Protein AF-A0A2W4KP06-F1 (afdb_monomer_lite)

Sequence (460 aa):
MGTTMRTATGDLEVGRPGPVAAPPASGSGGVAERYINRYMLPRVALTFISLASLAGIYLTLRMQGAPVELVPLRWLQLAGLGVLGGGCLWWGLFVRVDDAEAAAVNRYATEAARRFLALARVVLPLSLLAGLPHLFWAGRQAVREGAWEFWLVAAATLLVAYASAGTLLWTRRREPRWAERRPVRATLVLVIAALAATGALDARLVFGQWLPALLLRPLHLVAFALWIGGAVWNLFVAIPSARATLAIPVVVAAARQLERFRAWVRVFLPLLVLTGLAQAVPYTGWDPVGALAFWPGRLILFKLGLIGGLVIIFITCPLWRACSPIRGMCDLQELTLMGTAATAVAAAPAAHRRLDSRGRSCAGFVHIQRELESMAPGEILELLSSDPISWWELPAWLELNGHVLEARERRGFWLWATYRYLIRKGGANREAGAAGVAAAEAGPGDHPREEVAAVGTGAR

Structure (mmCIF, N/CA/C/O backbone):
data_AF-A0A2W4KP06-F1
#
_entry.id   AF-A0A2W4KP06-F1
#
loop_
_atom_site.group_PDB
_atom_site.id
_atom_site.type_symbol
_atom_site.label_atom_id
_atom_site.label_alt_id
_atom_site.label_comp_id
_atom_site.label_asym_id
_atom_site.label_entity_id
_atom_site.label_seq_id
_atom_site.pdbx_PDB_ins_code
_atom_site.Cartn_x
_atom_site.Cartn_y
_atom_site.Cartn_z
_atom_site.occupancy
_atom_site.B_iso_or_equiv
_atom_site.auth_seq_id
_atom_site.auth_comp_id
_atom_site.auth_asym_id
_atom_site.auth_atom_id
_atom_site.pdbx_PDB_model_num
ATOM 1 N N . MET A 1 1 ? 5.588 -73.865 53.106 1.00 39.09 1 MET A N 1
ATOM 2 C CA . MET A 1 1 ? 6.799 -73.277 53.723 1.00 39.09 1 MET A CA 1
ATOM 3 C C . MET A 1 1 ? 7.172 -72.059 52.891 1.00 39.09 1 MET A C 1
ATOM 5 O O . MET A 1 1 ? 7.344 -72.233 51.701 1.00 39.09 1 MET A O 1
ATOM 9 N N . GLY A 1 2 ? 7.233 -70.819 53.353 1.00 42.22 2 GLY A N 1
ATOM 10 C CA . GLY A 1 2 ? 6.939 -70.214 54.643 1.00 42.22 2 GLY A CA 1
ATOM 11 C C . GLY A 1 2 ? 6.681 -68.723 54.393 1.00 42.22 2 GLY A C 1
ATOM 12 O O . GLY A 1 2 ? 7.288 -68.113 53.517 1.00 42.22 2 GLY A O 1
ATOM 13 N N . THR A 1 3 ? 5.715 -68.195 55.127 1.00 44.94 3 THR A N 1
ATOM 14 C CA . THR A 1 3 ? 5.203 -66.826 55.096 1.00 44.94 3 THR A CA 1
ATOM 15 C C . THR A 1 3 ? 6.131 -65.904 55.888 1.00 44.94 3 THR A C 1
ATOM 17 O O . THR A 1 3 ? 6.445 -66.226 57.030 1.00 44.94 3 THR A O 1
ATOM 20 N N . THR A 1 4 ? 6.495 -64.734 55.359 1.00 44.19 4 THR A N 1
ATOM 21 C CA . THR A 1 4 ? 6.993 -63.609 56.174 1.00 44.19 4 THR A CA 1
ATOM 22 C C . THR A 1 4 ? 6.406 -62.290 55.675 1.00 44.19 4 THR A C 1
ATOM 24 O O . THR A 1 4 ? 6.880 -61.661 54.735 1.00 44.19 4 THR A O 1
ATOM 27 N N . MET A 1 5 ? 5.326 -61.887 56.345 1.00 38.12 5 MET A N 1
ATOM 28 C CA . MET A 1 5 ? 4.754 -60.543 56.328 1.00 38.12 5 MET A CA 1
ATOM 29 C C . MET A 1 5 ? 5.676 -59.624 57.140 1.00 38.12 5 MET A C 1
ATOM 31 O O . MET A 1 5 ? 5.919 -59.888 58.317 1.00 38.12 5 MET A O 1
ATOM 35 N N . ARG A 1 6 ? 6.185 -58.550 56.530 1.00 40.34 6 ARG A N 1
ATOM 36 C CA . ARG A 1 6 ? 6.882 -57.462 57.231 1.00 40.34 6 ARG A CA 1
ATOM 37 C C . ARG A 1 6 ? 5.961 -56.246 57.249 1.00 40.34 6 ARG A C 1
ATOM 39 O O . ARG A 1 6 ? 5.694 -55.646 56.213 1.00 40.34 6 ARG A O 1
ATOM 46 N N . THR A 1 7 ? 5.457 -55.921 58.430 1.00 45.31 7 THR A N 1
ATOM 47 C CA . THR A 1 7 ? 4.744 -54.682 58.745 1.00 45.31 7 THR A CA 1
ATOM 48 C C . THR A 1 7 ? 5.728 -53.514 58.722 1.00 45.31 7 THR A C 1
ATOM 50 O O . THR A 1 7 ? 6.646 -53.471 59.538 1.00 45.31 7 THR A O 1
ATOM 53 N N . ALA A 1 8 ? 5.542 -52.580 57.789 1.00 41.00 8 ALA A N 1
ATOM 54 C CA . ALA A 1 8 ? 6.216 -51.287 57.787 1.00 41.00 8 ALA A CA 1
ATOM 55 C C . ALA A 1 8 ? 5.257 -50.240 58.370 1.00 41.00 8 ALA A C 1
ATOM 57 O O . ALA A 1 8 ? 4.316 -49.803 57.710 1.00 41.00 8 ALA A O 1
ATOM 58 N N . THR A 1 9 ? 5.478 -49.875 59.629 1.00 42.75 9 THR A N 1
ATOM 59 C CA . THR A 1 9 ? 4.948 -48.656 60.245 1.00 42.75 9 THR A CA 1
ATOM 60 C C . THR A 1 9 ? 5.734 -47.477 59.679 1.00 42.75 9 THR A C 1
ATOM 62 O O . THR A 1 9 ? 6.903 -47.295 60.009 1.00 42.75 9 THR A O 1
ATOM 65 N N . GLY A 1 10 ? 5.122 -46.739 58.754 1.00 38.56 10 GLY A N 1
ATOM 66 C CA . GLY A 1 10 ? 5.648 -45.471 58.263 1.00 38.56 10 GLY A CA 1
ATOM 67 C C . GLY A 1 10 ? 5.193 -44.344 59.180 1.00 38.56 10 GLY A C 1
ATOM 68 O O . GLY A 1 10 ? 4.013 -43.995 59.180 1.00 38.56 10 GLY A O 1
ATOM 69 N N . ASP A 1 11 ? 6.127 -43.802 59.954 1.00 37.41 11 ASP A N 1
ATOM 70 C CA . ASP A 1 11 ? 5.937 -42.582 60.728 1.00 37.41 11 ASP A CA 1
ATOM 71 C C . ASP A 1 11 ? 5.738 -41.391 59.777 1.00 37.41 11 ASP A C 1
ATOM 73 O O . ASP A 1 11 ? 6.543 -41.128 58.883 1.00 37.41 11 ASP A O 1
ATOM 77 N N . LEU A 1 12 ? 4.626 -40.678 59.959 1.00 38.59 12 LEU A N 1
ATOM 78 C CA . LEU A 1 12 ? 4.337 -39.412 59.293 1.00 38.59 12 LEU A CA 1
ATOM 79 C C . LEU A 1 12 ? 5.191 -38.313 59.935 1.00 38.59 12 LEU A C 1
ATOM 81 O O . LEU A 1 12 ? 4.814 -37.716 60.944 1.00 38.59 12 LEU A O 1
ATOM 85 N N . GLU A 1 13 ? 6.346 -38.038 59.336 1.00 37.50 13 GLU A N 1
ATOM 86 C CA . GLU A 1 13 ? 7.156 -36.870 59.667 1.00 37.50 13 GLU A CA 1
ATOM 87 C C . GLU A 1 13 ? 6.429 -35.601 59.183 1.00 37.50 13 GLU A C 1
ATOM 89 O O . GLU A 1 13 ? 6.327 -35.313 57.988 1.00 37.50 13 GLU A O 1
ATOM 94 N N . VAL A 1 14 ? 5.874 -34.840 60.129 1.00 45.78 14 VAL A N 1
ATOM 95 C CA . VAL A 1 14 ? 5.300 -33.511 59.886 1.00 45.78 14 VAL A CA 1
ATOM 96 C C . VAL A 1 14 ? 6.451 -32.553 59.574 1.00 45.78 14 VAL A C 1
ATOM 98 O O . VAL A 1 14 ? 7.067 -31.969 60.467 1.00 45.78 14 VAL A O 1
ATOM 101 N N . GLY A 1 15 ? 6.765 -32.414 58.285 1.00 41.31 15 GLY A N 1
ATOM 102 C CA . GLY A 1 15 ? 7.757 -31.469 57.786 1.00 41.31 15 GLY A CA 1
ATOM 103 C C . GLY A 1 15 ? 7.390 -30.033 58.165 1.00 41.31 15 GLY A C 1
ATOM 104 O O . GLY A 1 15 ? 6.365 -29.503 57.735 1.00 41.31 15 GLY A O 1
ATOM 105 N N . ARG A 1 16 ? 8.244 -29.387 58.967 1.00 46.69 16 ARG A N 1
ATOM 106 C CA . ARG A 1 16 ? 8.189 -27.937 59.194 1.00 46.69 16 ARG A CA 1
ATOM 107 C C . ARG A 1 16 ? 8.308 -27.213 57.845 1.00 46.69 16 ARG A C 1
ATOM 109 O O . ARG A 1 16 ? 9.184 -27.577 57.059 1.00 46.69 16 ARG A O 1
ATOM 116 N N . PRO A 1 17 ? 7.495 -26.175 57.576 1.00 48.66 17 PRO A N 1
ATOM 117 C CA . PRO A 1 17 ? 7.653 -25.365 56.377 1.00 48.66 17 PRO A CA 1
ATOM 118 C C . PRO A 1 17 ? 9.038 -24.712 56.397 1.00 48.66 17 PRO A C 1
ATOM 120 O O . PRO A 1 17 ? 9.343 -23.892 57.263 1.00 48.66 17 PRO A O 1
ATOM 123 N N . GLY A 1 18 ? 9.894 -25.119 55.459 1.00 59.12 18 GLY A N 1
ATOM 124 C CA . GLY A 1 18 ? 11.152 -24.435 55.193 1.00 59.12 18 GLY A CA 1
ATOM 125 C C . GLY A 1 18 ? 10.891 -22.988 54.757 1.00 59.12 18 GLY A C 1
ATOM 126 O O . GLY A 1 18 ? 9.815 -22.694 54.226 1.00 59.12 18 GLY A O 1
ATOM 127 N N . PRO A 1 19 ? 11.845 -22.070 54.982 1.00 51.12 19 PRO A N 1
ATOM 128 C CA . PRO A 1 19 ? 11.703 -20.678 54.579 1.00 51.12 19 PRO A CA 1
ATOM 129 C C . PRO A 1 19 ? 11.424 -20.608 53.077 1.00 51.12 19 PRO A C 1
ATOM 131 O O . PRO A 1 19 ? 12.196 -21.111 52.260 1.00 51.12 19 PRO A O 1
ATOM 134 N N . VAL A 1 20 ? 10.289 -20.003 52.730 1.00 49.84 20 VAL A N 1
ATOM 135 C CA . VAL A 1 20 ? 9.884 -19.732 51.351 1.00 49.84 20 VAL A CA 1
ATOM 136 C C . VAL A 1 20 ? 10.992 -18.906 50.707 1.00 49.84 20 VAL A C 1
ATOM 138 O O . VAL A 1 20 ? 11.219 -17.758 51.086 1.00 49.84 20 VAL A O 1
ATOM 141 N N . ALA A 1 21 ? 11.717 -19.514 49.767 1.00 48.06 21 ALA A N 1
ATOM 142 C CA . ALA A 1 21 ? 12.713 -18.817 48.972 1.00 48.06 21 ALA A CA 1
ATOM 143 C C . ALA A 1 21 ? 12.037 -17.618 48.298 1.00 48.06 21 ALA A C 1
ATOM 145 O O . ALA A 1 21 ? 11.011 -17.770 47.629 1.00 48.06 21 ALA A O 1
ATOM 146 N N . ALA A 1 22 ? 12.598 -16.428 48.519 1.00 47.97 22 ALA A N 1
ATOM 147 C CA . ALA A 1 22 ? 12.108 -15.204 47.913 1.00 47.97 22 ALA A CA 1
ATOM 148 C C . ALA A 1 22 ? 12.006 -15.401 46.389 1.00 47.97 22 ALA A C 1
ATOM 150 O O . ALA A 1 22 ? 12.945 -15.934 45.785 1.00 47.97 22 ALA A O 1
ATOM 151 N N . PRO A 1 23 ? 10.880 -15.017 45.762 1.00 44.38 23 PRO A N 1
ATOM 152 C CA . PRO A 1 23 ? 10.718 -15.162 44.326 1.00 44.38 23 PRO A CA 1
ATOM 153 C C . PRO A 1 23 ? 11.872 -14.444 43.613 1.00 44.38 23 PRO A C 1
ATOM 155 O O . PRO A 1 23 ? 12.266 -13.354 44.042 1.00 44.38 23 PRO A O 1
ATOM 158 N N . PRO A 1 24 ? 12.437 -15.038 42.544 1.00 44.00 24 PRO A N 1
ATOM 159 C CA . PRO A 1 24 ? 13.505 -14.402 41.791 1.00 44.00 24 PRO A CA 1
ATOM 160 C C . PRO A 1 24 ? 13.015 -13.027 41.349 1.00 44.00 24 PRO A C 1
ATOM 162 O O . PRO A 1 24 ? 11.907 -12.911 40.825 1.00 44.00 24 PRO A O 1
ATOM 165 N N . ALA A 1 25 ? 13.829 -11.999 41.599 1.00 42.88 25 ALA A N 1
ATOM 166 C CA . ALA A 1 25 ? 13.550 -10.625 41.217 1.00 42.88 25 ALA A CA 1
ATOM 167 C C . ALA A 1 25 ? 13.238 -10.578 39.716 1.00 42.88 25 ALA A C 1
ATOM 169 O O . ALA A 1 25 ? 14.130 -10.574 38.866 1.00 42.88 25 ALA A O 1
ATOM 170 N N . SER A 1 26 ? 11.949 -10.606 39.384 1.00 48.53 26 SER A N 1
ATOM 171 C CA . SER A 1 26 ? 11.461 -10.450 38.028 1.00 48.53 26 SER A CA 1
ATOM 172 C C . SER A 1 26 ? 11.891 -9.062 37.585 1.00 48.53 26 SER A C 1
ATOM 174 O O . SER A 1 26 ? 11.431 -8.073 38.160 1.00 48.53 26 SER A O 1
ATOM 176 N N . GLY A 1 27 ? 12.815 -9.008 36.623 1.00 45.91 27 GLY A N 1
ATOM 177 C CA . GLY A 1 27 ? 13.402 -7.772 36.126 1.00 45.91 27 GLY A CA 1
ATOM 178 C C . GLY A 1 27 ? 12.334 -6.702 35.939 1.00 45.91 27 GLY A C 1
ATOM 179 O O . GLY A 1 27 ? 11.340 -6.906 35.237 1.00 45.91 27 GLY A O 1
ATOM 180 N N . SER A 1 28 ? 12.539 -5.574 36.611 1.00 44.16 28 SER A N 1
ATOM 181 C CA . SER A 1 28 ? 11.695 -4.386 36.614 1.00 44.16 28 SER A CA 1
ATOM 182 C C . SER A 1 28 ? 11.760 -3.653 35.273 1.00 44.16 28 SER A C 1
ATOM 184 O O . SER A 1 28 ? 12.016 -2.451 35.227 1.00 44.16 28 SER A O 1
ATOM 186 N N . GLY A 1 29 ? 11.520 -4.366 34.171 1.00 46.66 29 GLY A N 1
ATOM 187 C CA . GLY A 1 29 ? 11.119 -3.743 32.923 1.00 46.66 29 GLY A CA 1
ATOM 188 C C . GLY A 1 29 ? 9.810 -3.020 33.207 1.00 46.66 29 GLY A C 1
ATOM 189 O O . GLY A 1 29 ? 8.739 -3.641 33.294 1.00 46.66 29 GLY A O 1
ATOM 190 N N . GLY A 1 30 ? 9.917 -1.718 33.474 1.00 46.19 30 GLY A N 1
ATOM 191 C CA . GLY A 1 30 ? 8.810 -0.881 33.903 1.00 46.19 30 GLY A CA 1
ATOM 192 C C . GLY A 1 30 ? 7.636 -1.020 32.940 1.00 46.19 30 GLY A C 1
ATOM 193 O O . GLY A 1 30 ? 7.792 -1.343 31.762 1.00 46.19 30 GLY A O 1
ATOM 194 N N . VAL A 1 31 ? 6.422 -0.765 33.423 1.00 48.81 31 VAL A N 1
ATOM 195 C CA . VAL A 1 31 ? 5.201 -0.795 32.600 1.00 48.81 31 VAL A CA 1
ATOM 196 C C . VAL A 1 31 ? 5.387 -0.019 31.278 1.00 48.81 31 VAL A C 1
ATOM 198 O O . VAL A 1 31 ? 4.904 -0.462 30.237 1.00 48.81 31 VAL A O 1
ATOM 201 N N . ALA A 1 32 ? 6.167 1.068 31.296 1.00 40.31 32 ALA A N 1
ATOM 202 C CA . ALA A 1 32 ? 6.572 1.851 30.128 1.00 40.31 32 ALA A CA 1
ATOM 203 C C . ALA A 1 32 ? 7.381 1.065 29.073 1.00 40.31 32 ALA A C 1
ATOM 205 O O . ALA A 1 32 ? 7.123 1.209 27.880 1.00 40.31 32 ALA A O 1
ATOM 206 N N . GLU A 1 33 ? 8.295 0.184 29.473 1.00 47.38 33 GLU A N 1
ATOM 207 C CA . GLU A 1 33 ? 9.116 -0.623 28.560 1.00 47.38 33 GLU A CA 1
ATOM 208 C C . GLU A 1 33 ? 8.278 -1.689 27.834 1.00 47.38 33 GLU A C 1
ATOM 210 O O . GLU A 1 33 ? 8.408 -1.889 26.621 1.00 47.38 33 GLU A O 1
ATOM 215 N N . ARG A 1 34 ? 7.287 -2.267 28.533 1.00 53.00 34 ARG A N 1
ATOM 216 C CA . ARG A 1 34 ? 6.255 -3.125 27.917 1.00 53.00 34 ARG A CA 1
ATOM 217 C C . ARG A 1 34 ? 5.376 -2.369 26.912 1.00 53.00 34 ARG A C 1
ATOM 219 O O . ARG A 1 34 ? 4.935 -2.959 25.924 1.00 53.00 34 ARG A O 1
ATOM 226 N N . TYR A 1 35 ? 5.140 -1.072 27.117 1.00 45.72 35 TYR A N 1
ATOM 227 C CA . TYR A 1 35 ? 4.383 -0.236 26.179 1.00 45.72 35 TYR A CA 1
ATOM 228 C C . TYR A 1 35 ? 5.192 0.206 24.958 1.00 45.72 35 TYR A C 1
ATOM 230 O O . TYR A 1 35 ? 4.653 0.210 23.849 1.00 45.72 35 TYR A O 1
ATOM 238 N N . ILE A 1 36 ? 6.467 0.556 25.139 1.00 45.94 36 ILE A N 1
ATOM 239 C CA . ILE A 1 36 ? 7.351 1.016 24.058 1.00 45.94 36 ILE A CA 1
ATOM 240 C C . ILE A 1 36 ? 7.564 -0.098 23.024 1.00 45.94 36 ILE A C 1
ATOM 242 O O . ILE A 1 36 ? 7.463 0.158 21.821 1.00 45.94 36 ILE A O 1
ATOM 246 N N . ASN A 1 37 ? 7.724 -1.350 23.464 1.00 55.59 37 ASN A N 1
ATOM 247 C CA . ASN A 1 37 ? 7.924 -2.485 22.557 1.00 55.59 37 ASN A CA 1
ATOM 248 C C . ASN A 1 37 ? 6.730 -2.756 21.617 1.00 55.59 37 ASN A C 1
ATOM 250 O O . ASN A 1 37 ? 6.910 -3.232 20.494 1.00 55.59 37 ASN A O 1
ATOM 254 N N . ARG A 1 38 ? 5.501 -2.391 22.007 1.00 62.09 38 ARG A N 1
ATOM 255 C CA . ARG A 1 38 ? 4.290 -2.717 21.228 1.00 62.09 38 ARG A CA 1
ATOM 256 C C . ARG A 1 38 ? 4.136 -1.901 19.940 1.00 62.09 38 ARG A C 1
ATOM 258 O O . ARG A 1 38 ? 3.505 -2.367 18.994 1.00 62.09 38 ARG A O 1
ATOM 265 N N . TYR A 1 39 ? 4.733 -0.708 19.880 1.00 64.69 39 TYR A N 1
ATOM 266 C CA . TYR A 1 39 ? 4.693 0.170 18.698 1.00 64.69 39 TYR A CA 1
ATOM 267 C C . TYR A 1 39 ? 5.918 0.034 17.795 1.00 64.69 39 TYR A C 1
ATOM 269 O O . TYR A 1 39 ? 5.928 0.602 16.700 1.00 64.69 39 TYR A O 1
ATOM 277 N N . MET A 1 40 ? 6.935 -0.716 18.225 1.00 79.19 40 MET A N 1
ATOM 278 C CA . MET A 1 40 ? 8.129 -0.943 17.416 1.00 79.19 40 MET A CA 1
ATOM 279 C C . MET A 1 40 ? 7.828 -1.850 16.222 1.00 79.19 40 MET A C 1
ATOM 281 O O . MET A 1 40 ? 8.235 -1.533 15.110 1.00 79.19 40 MET A O 1
ATOM 285 N N . LEU A 1 41 ? 7.039 -2.914 16.402 1.00 82.50 41 LEU A N 1
ATOM 286 C CA . LEU A 1 41 ? 6.803 -3.909 15.345 1.00 82.50 41 LEU A CA 1
ATOM 287 C C . LEU A 1 41 ? 6.170 -3.329 14.065 1.00 82.50 41 LEU A C 1
ATOM 289 O O . LEU A 1 41 ? 6.709 -3.587 12.988 1.00 82.50 41 LEU A O 1
ATOM 293 N N . PRO A 1 42 ? 5.109 -2.494 14.117 1.00 83.69 42 PRO A N 1
ATOM 294 C CA . PRO A 1 42 ? 4.581 -1.860 12.908 1.00 83.69 42 PRO A CA 1
ATOM 295 C C . PRO A 1 42 ? 5.589 -0.942 12.206 1.00 83.69 42 PRO A C 1
ATOM 297 O O . PRO A 1 42 ? 5.595 -0.861 10.979 1.00 83.69 42 PRO A O 1
ATOM 300 N N . ARG A 1 43 ? 6.455 -0.259 12.968 1.00 87.50 43 ARG A N 1
ATOM 301 C CA . ARG A 1 43 ? 7.500 0.611 12.408 1.00 87.50 43 ARG A CA 1
ATOM 302 C C . ARG A 1 43 ? 8.595 -0.210 11.739 1.00 87.50 43 ARG A C 1
ATOM 304 O O . ARG A 1 43 ? 8.973 0.106 10.620 1.00 87.50 43 ARG A O 1
ATOM 311 N N . VAL A 1 44 ? 9.032 -1.294 12.376 1.00 90.81 44 VAL A N 1
ATOM 312 C CA . VAL A 1 44 ? 9.988 -2.248 11.796 1.00 90.81 44 VAL A CA 1
ATOM 313 C C . VAL A 1 44 ? 9.426 -2.843 10.504 1.00 90.81 44 VAL A C 1
ATOM 315 O O . VAL A 1 44 ? 10.108 -2.832 9.484 1.00 90.81 44 VAL A O 1
ATOM 318 N N . ALA A 1 45 ? 8.160 -3.272 10.498 1.00 90.69 45 ALA A N 1
ATOM 319 C CA . ALA A 1 45 ? 7.503 -3.770 9.292 1.00 90.69 45 ALA A CA 1
ATOM 320 C C . ALA A 1 45 ? 7.478 -2.715 8.169 1.00 90.69 45 ALA A C 1
ATOM 322 O O . ALA A 1 45 ? 7.807 -3.024 7.024 1.00 90.69 45 ALA A O 1
ATOM 323 N N . LEU A 1 46 ? 7.154 -1.456 8.489 1.00 92.56 46 LEU A N 1
ATOM 324 C CA . LEU A 1 46 ? 7.192 -0.361 7.516 1.00 92.56 46 LEU A CA 1
ATOM 325 C C . LEU A 1 46 ? 8.609 -0.121 6.971 1.00 92.56 46 LEU A C 1
ATOM 327 O O . LEU A 1 46 ? 8.759 0.120 5.772 1.00 92.56 46 LEU A O 1
ATOM 331 N N . THR A 1 47 ? 9.644 -0.237 7.807 1.00 94.12 47 THR A N 1
ATOM 332 C CA . THR A 1 47 ? 11.049 -0.153 7.378 1.00 94.12 47 THR A CA 1
ATOM 333 C C . THR A 1 47 ? 11.393 -1.264 6.389 1.00 94.12 47 THR A C 1
ATOM 335 O O . THR A 1 47 ? 11.938 -0.978 5.326 1.00 94.12 47 THR A O 1
ATOM 338 N N . PHE A 1 48 ? 11.017 -2.515 6.676 1.00 95.38 48 PHE A N 1
ATOM 339 C CA . PHE A 1 48 ? 11.266 -3.654 5.781 1.00 95.38 48 PHE A CA 1
ATOM 340 C C . PHE A 1 48 ? 10.590 -3.455 4.419 1.00 95.38 48 PHE A C 1
ATOM 342 O O . PHE A 1 48 ? 11.220 -3.634 3.377 1.00 95.38 48 PHE A O 1
ATOM 349 N N . ILE A 1 49 ? 9.330 -3.011 4.417 1.00 94.75 49 ILE A N 1
ATOM 350 C CA . ILE A 1 49 ? 8.575 -2.693 3.194 1.00 94.75 49 ILE A CA 1
ATOM 351 C C . ILE A 1 49 ? 9.235 -1.540 2.418 1.00 94.75 49 ILE A C 1
ATOM 353 O O . ILE A 1 49 ? 9.342 -1.585 1.188 1.00 94.75 49 ILE A O 1
ATOM 357 N N . SER A 1 50 ? 9.705 -0.509 3.122 1.00 96.12 50 SER A N 1
ATOM 358 C CA . SER A 1 50 ? 10.369 0.651 2.513 1.00 96.12 50 SER A CA 1
ATOM 359 C C . SER A 1 50 ? 11.694 0.256 1.858 1.00 96.12 50 SER A C 1
ATOM 361 O O . SER A 1 50 ? 11.925 0.602 0.703 1.00 96.12 50 SER A O 1
ATOM 363 N N . LEU A 1 51 ? 12.515 -0.554 2.531 1.00 97.31 51 LEU A N 1
ATOM 364 C CA . LEU A 1 51 ? 13.765 -1.072 1.970 1.00 97.31 51 LEU A CA 1
ATOM 365 C C . LEU A 1 51 ? 13.514 -1.996 0.770 1.00 97.31 51 LEU A C 1
ATOM 367 O O . LEU A 1 51 ? 14.151 -1.843 -0.271 1.00 97.31 51 LEU A O 1
ATOM 371 N N . ALA A 1 52 ? 12.544 -2.909 0.873 1.00 96.88 52 ALA A N 1
ATOM 372 C CA . ALA A 1 52 ? 12.193 -3.829 -0.210 1.00 96.88 52 ALA A CA 1
ATOM 373 C C . ALA A 1 52 ? 11.679 -3.092 -1.458 1.00 96.88 52 ALA A C 1
ATOM 375 O O . ALA A 1 52 ? 11.959 -3.493 -2.592 1.00 96.88 52 ALA A O 1
ATOM 376 N N . SER A 1 53 ? 10.928 -2.005 -1.266 1.00 97.31 53 SER A N 1
ATOM 377 C CA . SER A 1 53 ? 10.448 -1.171 -2.370 1.00 97.31 53 SER A CA 1
ATOM 378 C C . SER A 1 53 ? 11.540 -0.297 -2.966 1.00 97.31 53 SER A C 1
ATOM 380 O O . SER A 1 53 ? 11.634 -0.235 -4.189 1.00 97.31 53 SER A O 1
ATOM 382 N N . LEU A 1 54 ? 12.413 0.294 -2.146 1.00 98.12 54 LEU A N 1
ATOM 383 C CA . LEU A 1 54 ? 13.576 1.043 -2.622 1.00 98.12 54 LEU A CA 1
ATOM 384 C C . LEU A 1 54 ? 14.501 0.153 -3.463 1.00 98.12 54 LEU A C 1
ATOM 386 O O . LEU A 1 54 ? 14.887 0.549 -4.560 1.00 98.12 54 LEU A O 1
ATOM 390 N N . ALA A 1 55 ? 14.764 -1.079 -3.015 1.00 97.50 55 ALA A N 1
ATOM 391 C CA . ALA A 1 55 ? 15.496 -2.082 -3.789 1.00 97.50 55 ALA A CA 1
ATOM 392 C C . ALA A 1 55 ? 14.803 -2.403 -5.128 1.00 97.50 55 ALA A C 1
ATOM 394 O O . ALA A 1 55 ? 15.458 -2.502 -6.164 1.00 97.50 55 ALA A O 1
ATOM 395 N N . GLY A 1 56 ? 13.470 -2.509 -5.139 1.00 97.06 56 GLY A N 1
ATOM 396 C CA . GLY A 1 56 ? 12.694 -2.703 -6.368 1.00 97.06 56 GLY A CA 1
ATOM 397 C C . GLY A 1 56 ? 12.789 -1.528 -7.351 1.00 97.06 56 GLY A C 1
ATOM 398 O O . GLY A 1 56 ? 12.900 -1.747 -8.560 1.00 97.06 56 GLY A O 1
ATOM 399 N N . ILE A 1 57 ? 12.772 -0.288 -6.851 1.00 98.19 57 ILE A N 1
ATOM 400 C CA . ILE A 1 57 ? 12.960 0.917 -7.675 1.00 98.19 57 ILE A CA 1
ATOM 401 C C . ILE A 1 57 ? 14.386 0.999 -8.201 1.00 98.19 57 ILE A C 1
ATOM 403 O O . ILE A 1 57 ? 14.559 1.230 -9.395 1.00 98.19 57 ILE A O 1
ATOM 407 N N . TYR A 1 58 ? 15.382 0.737 -7.352 1.00 98.31 58 TYR A N 1
ATOM 408 C CA . TYR A 1 58 ? 16.777 0.647 -7.767 1.00 98.31 58 TYR A CA 1
ATOM 409 C C . TYR A 1 58 ? 16.928 -0.345 -8.921 1.00 98.31 58 TYR A C 1
ATOM 411 O O . TYR A 1 58 ? 17.389 0.044 -9.989 1.00 98.31 58 TYR A O 1
ATOM 419 N N . LEU A 1 59 ? 16.447 -1.584 -8.757 1.00 97.25 59 LEU A N 1
ATOM 420 C CA . LEU A 1 59 ? 16.489 -2.595 -9.814 1.00 97.25 59 LEU A CA 1
ATOM 421 C C . LEU A 1 59 ? 15.856 -2.076 -11.109 1.00 97.25 59 LEU A C 1
ATOM 423 O O . LEU A 1 59 ? 16.490 -2.111 -12.155 1.00 97.25 59 LEU A O 1
ATOM 427 N N . THR A 1 60 ? 14.632 -1.548 -11.026 1.00 97.31 60 THR A N 1
ATOM 428 C CA . THR A 1 60 ? 13.899 -1.058 -12.204 1.00 97.31 60 THR A CA 1
ATOM 429 C C . THR A 1 60 ? 14.695 0.014 -12.944 1.00 97.31 60 THR A C 1
ATOM 431 O O . THR A 1 60 ? 14.925 -0.114 -14.141 1.00 97.31 60 THR A O 1
ATOM 434 N N . LEU A 1 61 ? 15.144 1.052 -12.238 1.00 98.06 61 LEU A N 1
ATOM 435 C CA . LEU A 1 61 ? 15.853 2.173 -12.849 1.00 98.06 61 LEU A CA 1
ATOM 436 C C . LEU A 1 61 ? 17.198 1.750 -13.439 1.00 98.06 61 LEU A C 1
ATOM 438 O O . LEU A 1 61 ? 17.558 2.199 -14.523 1.00 98.06 61 LEU A O 1
ATOM 442 N N . ARG A 1 62 ? 17.920 0.841 -12.776 1.00 97.44 62 ARG A N 1
ATOM 443 C CA . ARG A 1 62 ? 19.171 0.295 -13.315 1.00 97.44 62 ARG A CA 1
ATOM 444 C C . ARG A 1 62 ? 18.945 -0.504 -14.594 1.00 97.44 62 ARG A C 1
ATOM 446 O O . ARG A 1 62 ? 19.739 -0.361 -15.518 1.00 97.44 62 ARG A O 1
ATOM 453 N N . MET A 1 63 ? 17.857 -1.269 -14.679 1.00 96.62 63 MET A N 1
ATOM 454 C CA . MET A 1 63 ? 17.502 -1.998 -15.902 1.00 96.62 63 MET A CA 1
ATOM 455 C C . MET A 1 63 ? 17.065 -1.072 -17.044 1.00 96.62 63 MET A C 1
ATOM 457 O O . MET A 1 63 ? 17.248 -1.424 -18.200 1.00 96.62 63 MET A O 1
ATOM 461 N N . GLN A 1 64 ? 16.560 0.126 -16.740 1.00 96.62 64 GLN A N 1
ATOM 462 C CA . GLN A 1 64 ? 16.280 1.161 -17.744 1.00 96.62 64 GLN A CA 1
ATOM 463 C C . GLN A 1 64 ? 17.522 2.006 -18.110 1.00 96.62 64 GLN A C 1
ATOM 465 O O . GLN A 1 64 ? 17.417 2.955 -18.886 1.00 96.62 64 GLN A O 1
ATOM 470 N N . GLY A 1 65 ? 18.688 1.745 -17.503 1.00 97.44 65 GLY A N 1
ATOM 471 C CA . GLY A 1 65 ? 19.892 2.564 -17.688 1.00 97.44 65 GLY A CA 1
ATOM 472 C C . GLY A 1 65 ? 19.807 3.959 -17.054 1.00 97.44 65 GLY A C 1
ATOM 473 O O . GLY A 1 65 ? 20.483 4.887 -17.499 1.00 97.44 65 GLY A O 1
ATOM 474 N N . ALA A 1 66 ? 18.962 4.142 -16.036 1.00 98.06 66 ALA A N 1
ATOM 475 C CA . ALA A 1 66 ? 18.794 5.428 -15.373 1.00 98.06 66 ALA A CA 1
ATOM 476 C C . ALA A 1 66 ? 19.943 5.749 -14.392 1.00 98.06 66 ALA A C 1
ATOM 478 O O . ALA A 1 66 ? 20.519 4.842 -13.770 1.00 98.06 66 ALA A O 1
ATOM 479 N N . PRO A 1 67 ? 20.250 7.048 -14.205 1.00 98.19 67 PRO A N 1
ATOM 480 C CA . PRO A 1 67 ? 21.162 7.509 -13.162 1.00 98.19 67 PRO A CA 1
ATOM 481 C C . PRO A 1 67 ? 20.673 7.116 -11.757 1.00 98.19 67 PRO A C 1
ATOM 483 O O . PRO A 1 67 ? 19.469 7.084 -11.485 1.00 98.19 67 PRO A O 1
ATOM 486 N N . VAL A 1 68 ? 21.608 6.799 -10.853 1.00 97.88 68 VAL A N 1
ATOM 487 C CA . VAL A 1 68 ? 21.303 6.290 -9.497 1.00 97.88 68 VAL A CA 1
ATOM 488 C C . VAL A 1 68 ? 20.659 7.370 -8.625 1.00 97.88 68 VAL A C 1
ATOM 490 O O . VAL A 1 68 ? 19.838 7.072 -7.761 1.00 97.88 68 VAL A O 1
ATOM 493 N N . GLU A 1 69 ? 20.959 8.632 -8.901 1.00 98.25 69 GLU A N 1
ATOM 494 C CA . GLU A 1 69 ? 20.434 9.819 -8.228 1.00 98.25 69 GLU A CA 1
ATOM 495 C C . GLU A 1 69 ? 18.905 9.920 -8.353 1.00 98.25 69 GLU A C 1
ATOM 497 O O . GLU A 1 69 ? 18.239 10.496 -7.492 1.00 98.25 69 GLU A O 1
ATOM 502 N N . LEU A 1 70 ? 18.321 9.308 -9.392 1.00 98.44 70 LEU A N 1
ATOM 503 C CA . LEU A 1 70 ? 16.870 9.262 -9.581 1.00 98.44 70 LEU A CA 1
ATOM 504 C C . LEU A 1 70 ? 16.176 8.224 -8.694 1.00 98.44 70 LEU A C 1
ATOM 506 O O . LEU A 1 70 ? 14.961 8.304 -8.531 1.00 98.44 70 LEU A O 1
ATOM 510 N N . VAL A 1 71 ? 16.901 7.268 -8.106 1.00 98.56 71 VAL A N 1
ATOM 511 C CA . VAL A 1 71 ? 16.325 6.199 -7.270 1.00 98.56 71 VAL A CA 1
ATOM 512 C C . VAL A 1 71 ? 15.556 6.747 -6.064 1.00 98.56 71 VAL A C 1
ATOM 514 O O . VAL A 1 71 ? 14.367 6.431 -5.954 1.00 98.56 71 VAL A O 1
ATOM 517 N N . PRO A 1 72 ? 16.146 7.572 -5.174 1.00 98.31 72 PRO A N 1
ATOM 518 C CA . PRO A 1 72 ? 15.410 8.109 -4.029 1.00 98.31 72 PRO A CA 1
ATOM 519 C C . PRO A 1 72 ? 14.255 9.022 -4.456 1.00 98.31 72 PRO A C 1
ATOM 521 O O . PRO A 1 72 ? 13.188 8.974 -3.849 1.00 98.31 72 PRO A O 1
ATOM 524 N N . LEU A 1 73 ? 14.426 9.800 -5.530 1.00 98.44 73 LEU A N 1
ATOM 525 C CA . LEU A 1 73 ? 13.397 10.706 -6.047 1.00 98.44 73 LEU A CA 1
ATOM 526 C C . LEU A 1 73 ? 12.189 9.932 -6.592 1.00 98.44 73 LEU A C 1
ATOM 528 O O . LEU A 1 73 ? 11.041 10.190 -6.226 1.00 98.44 73 LEU A O 1
ATOM 532 N N . ARG A 1 74 ? 12.447 8.904 -7.402 1.00 98.31 74 ARG A N 1
ATOM 533 C CA . ARG A 1 74 ? 11.416 8.019 -7.946 1.00 98.31 74 ARG A CA 1
ATOM 534 C C . ARG A 1 74 ? 10.717 7.224 -6.851 1.00 98.31 74 ARG A C 1
ATOM 536 O O . ARG A 1 74 ? 9.494 7.086 -6.885 1.00 98.31 74 ARG A O 1
ATOM 543 N N . TRP A 1 75 ? 11.469 6.715 -5.877 1.00 98.56 75 TRP A N 1
ATOM 544 C CA . TRP A 1 75 ? 10.887 6.036 -4.723 1.00 98.56 75 TRP A CA 1
ATOM 545 C C . TRP A 1 75 ? 9.966 6.975 -3.943 1.00 98.56 75 TRP A C 1
ATOM 547 O O . TRP A 1 75 ? 8.830 6.605 -3.658 1.00 98.56 75 TRP A O 1
ATOM 557 N N . LEU A 1 76 ? 10.402 8.209 -3.679 1.00 98.44 76 LEU A N 1
ATOM 558 C CA . LEU A 1 76 ? 9.617 9.204 -2.952 1.00 98.44 76 LEU A CA 1
ATOM 559 C C . LEU A 1 76 ? 8.343 9.610 -3.705 1.00 98.44 76 LEU A C 1
ATOM 561 O O . LEU A 1 76 ? 7.276 9.716 -3.095 1.00 98.44 76 LEU A O 1
ATOM 565 N N . GLN A 1 77 ? 8.422 9.761 -5.032 1.00 98.44 77 GLN A N 1
ATOM 566 C CA . GLN A 1 77 ? 7.255 9.975 -5.887 1.00 98.44 77 GLN A CA 1
ATOM 567 C C . GLN A 1 77 ? 6.223 8.854 -5.695 1.00 98.44 77 GLN A C 1
ATOM 569 O O . GLN A 1 77 ? 5.069 9.130 -5.355 1.00 98.44 77 GLN A O 1
ATOM 574 N N . LEU A 1 78 ? 6.636 7.598 -5.892 1.00 98.50 78 LEU A N 1
ATOM 575 C CA . LEU A 1 78 ? 5.747 6.434 -5.855 1.00 98.50 78 LEU A CA 1
ATOM 576 C C . LEU A 1 78 ? 5.228 6.138 -4.446 1.00 98.50 78 LEU A C 1
ATOM 578 O O . LEU A 1 78 ? 4.053 5.811 -4.289 1.00 98.50 78 LEU A O 1
ATOM 582 N N . ALA A 1 79 ? 6.063 6.304 -3.419 1.00 98.19 79 ALA A N 1
ATOM 583 C CA . ALA A 1 79 ? 5.647 6.208 -2.026 1.00 98.19 79 ALA A CA 1
ATOM 584 C C . ALA A 1 79 ? 4.588 7.270 -1.708 1.00 98.19 79 ALA A C 1
ATOM 586 O O . ALA A 1 79 ? 3.559 6.949 -1.116 1.00 98.19 79 ALA A O 1
ATOM 587 N N . GLY A 1 80 ? 4.784 8.510 -2.166 1.00 98.31 80 GLY A N 1
ATOM 588 C CA . GLY A 1 80 ? 3.811 9.582 -1.986 1.00 98.31 80 GLY A CA 1
ATOM 589 C C . GLY A 1 80 ? 2.484 9.328 -2.704 1.00 98.31 80 GLY A C 1
ATOM 590 O O . GLY A 1 80 ? 1.426 9.481 -2.094 1.00 98.31 80 GLY A O 1
ATOM 591 N N . LEU A 1 81 ? 2.515 8.845 -3.951 1.00 98.44 81 LEU A N 1
ATOM 592 C CA . LEU A 1 81 ? 1.310 8.388 -4.658 1.00 98.44 81 LEU A CA 1
ATOM 593 C C . LEU A 1 81 ? 0.640 7.210 -3.939 1.00 98.44 81 LEU A C 1
ATOM 595 O O . LEU A 1 81 ? -0.585 7.165 -3.865 1.00 98.44 81 LEU A O 1
ATOM 599 N N . GLY A 1 82 ? 1.419 6.299 -3.352 1.00 98.06 82 GLY A N 1
ATOM 600 C CA . GLY A 1 82 ? 0.916 5.228 -2.495 1.00 98.06 82 GLY A CA 1
ATOM 601 C C . GLY A 1 82 ? 0.183 5.758 -1.268 1.00 98.06 82 GLY A C 1
ATOM 602 O O . GLY A 1 82 ? -0.949 5.357 -1.017 1.00 98.06 82 GLY A O 1
ATOM 603 N N . VAL A 1 83 ? 0.762 6.720 -0.545 1.00 98.12 83 VAL A N 1
ATOM 604 C CA . VAL A 1 83 ? 0.108 7.370 0.604 1.00 98.12 83 VAL A CA 1
ATOM 605 C C . VAL A 1 83 ? -1.184 8.079 0.192 1.00 98.12 83 VAL A C 1
ATOM 607 O O . VAL A 1 83 ? -2.200 7.916 0.868 1.00 98.12 83 VAL A O 1
ATOM 610 N N . LEU A 1 84 ? -1.179 8.818 -0.923 1.00 97.94 84 LEU A N 1
ATOM 611 C CA . LEU A 1 84 ? -2.372 9.494 -1.442 1.00 97.94 84 LEU A CA 1
ATOM 612 C C . LEU A 1 84 ? -3.454 8.489 -1.859 1.00 97.94 84 LEU A C 1
ATOM 614 O O . LEU A 1 84 ? -4.601 8.610 -1.431 1.00 97.94 84 LEU A O 1
ATOM 618 N N . GLY A 1 85 ? -3.088 7.478 -2.649 1.00 97.50 85 GLY A N 1
ATOM 619 C CA . GLY A 1 85 ? -3.996 6.444 -3.142 1.00 97.50 85 GLY A CA 1
ATOM 620 C C . GLY A 1 85 ? -4.567 5.598 -2.011 1.00 97.50 85 GLY A C 1
ATOM 621 O O . GLY A 1 85 ? -5.782 5.494 -1.870 1.00 97.50 85 GLY A O 1
ATOM 622 N N . GLY A 1 86 ? -3.716 5.054 -1.140 1.00 94.62 86 GLY A N 1
ATOM 623 C CA . GLY A 1 86 ? -4.165 4.298 0.025 1.00 94.62 86 GLY A CA 1
ATOM 624 C C . GLY A 1 86 ? -5.006 5.149 0.974 1.00 94.62 86 GLY A C 1
ATOM 625 O O . GLY A 1 86 ? -6.075 4.712 1.387 1.00 94.62 86 GLY A O 1
ATOM 626 N N . GLY A 1 87 ? -4.615 6.388 1.271 1.00 94.75 87 GLY A N 1
ATOM 627 C CA . GLY A 1 87 ? -5.434 7.255 2.117 1.00 94.75 87 GLY A CA 1
ATOM 628 C C . GLY A 1 87 ? -6.809 7.572 1.517 1.00 94.75 87 GLY A C 1
ATOM 629 O O . GLY A 1 87 ? -7.817 7.481 2.220 1.00 94.75 87 GLY A O 1
ATOM 630 N N . CYS A 1 88 ? -6.889 7.825 0.205 1.00 95.56 88 CYS A N 1
ATOM 631 C CA . CYS A 1 88 ? -8.169 7.993 -0.491 1.00 95.56 88 CYS A CA 1
ATOM 632 C C . CYS A 1 88 ? -8.996 6.698 -0.515 1.00 95.56 88 CYS A C 1
ATOM 634 O O . CYS A 1 88 ? -10.219 6.751 -0.394 1.00 95.56 88 CYS A O 1
ATOM 636 N N . LEU A 1 89 ? -8.354 5.532 -0.622 1.00 94.44 89 LEU A N 1
ATOM 637 C CA . LEU A 1 89 ? -9.009 4.226 -0.531 1.00 94.44 89 LEU A CA 1
ATOM 638 C C . LEU A 1 89 ? -9.666 4.033 0.843 1.00 94.44 89 LEU A C 1
ATOM 640 O O . LEU A 1 89 ? -10.854 3.703 0.932 1.00 94.44 89 LEU A O 1
ATOM 644 N N . TRP A 1 90 ? -8.912 4.279 1.916 1.00 90.62 90 TRP A N 1
ATOM 645 C CA . TRP A 1 90 ? -9.392 4.105 3.286 1.00 90.62 90 TRP A CA 1
ATOM 646 C C . TRP A 1 90 ? -10.490 5.097 3.651 1.00 90.62 90 TRP A C 1
ATOM 648 O O . TRP A 1 90 ? -11.516 4.692 4.207 1.00 90.62 90 TRP A O 1
ATOM 658 N N . TRP A 1 91 ? -10.330 6.359 3.261 1.00 90.50 91 TRP A N 1
ATOM 659 C CA . TRP A 1 91 ? -11.356 7.378 3.444 1.00 90.50 91 TRP A CA 1
ATOM 660 C C . TRP A 1 91 ? -12.607 7.095 2.594 1.00 90.50 91 TRP A C 1
ATOM 662 O O . TRP A 1 91 ? -13.720 6.987 3.112 1.00 90.50 91 TRP A O 1
ATOM 672 N N . GLY A 1 92 ? -12.448 6.945 1.280 1.00 88.56 92 GLY A N 1
ATOM 673 C CA . GLY A 1 92 ? -13.564 6.905 0.334 1.00 88.56 92 GLY A CA 1
ATOM 674 C C . GLY A 1 92 ? -14.384 5.613 0.374 1.00 88.56 92 GLY A C 1
ATOM 675 O O . GLY A 1 92 ? -15.607 5.658 0.154 1.00 88.56 92 GLY A O 1
ATOM 676 N N . LEU A 1 93 ? -13.742 4.471 0.648 1.00 87.06 93 LEU A N 1
ATOM 677 C CA . LEU A 1 93 ? -14.367 3.145 0.548 1.00 87.06 93 LEU A CA 1
ATOM 678 C C . LEU A 1 93 ? -14.491 2.420 1.888 1.00 87.06 93 LEU A C 1
ATOM 680 O O . LEU A 1 93 ? -15.534 1.812 2.139 1.00 87.06 93 LEU A O 1
ATOM 684 N N . PHE A 1 94 ? -13.467 2.468 2.744 1.00 79.94 94 PHE A N 1
ATOM 685 C CA . PHE A 1 94 ? -13.445 1.587 3.910 1.00 79.94 94 PHE A CA 1
ATOM 686 C C . PHE A 1 94 ? -14.087 2.170 5.148 1.00 79.94 94 PHE A C 1
ATOM 688 O O . PHE A 1 94 ? -14.901 1.486 5.744 1.00 79.94 94 PHE A O 1
ATOM 695 N N . VAL A 1 95 ? -13.834 3.397 5.569 1.00 72.88 95 VAL A N 1
ATOM 696 C CA . VAL A 1 95 ? -14.492 3.871 6.797 1.00 72.88 95 VAL A CA 1
ATOM 697 C C . VAL A 1 95 ? -16.010 3.992 6.569 1.00 72.88 95 VAL A C 1
ATOM 699 O O . VAL A 1 95 ? -16.474 4.620 5.615 1.00 72.88 95 VAL A O 1
ATOM 702 N N . ARG A 1 96 ? -16.802 3.327 7.414 1.00 73.31 96 ARG A N 1
ATOM 703 C CA . ARG A 1 96 ? -18.274 3.316 7.397 1.00 73.31 96 ARG A CA 1
ATOM 704 C C . ARG A 1 96 ? -18.736 3.855 8.748 1.00 73.31 96 ARG A C 1
ATOM 706 O O . ARG A 1 96 ? -18.153 3.482 9.760 1.00 73.31 96 ARG A O 1
ATOM 713 N N . VAL A 1 97 ? -19.691 4.777 8.724 1.00 65.81 97 VAL A N 1
ATOM 714 C CA . VAL A 1 97 ? -20.366 5.275 9.925 1.00 65.81 97 VAL A CA 1
ATOM 715 C C . VAL A 1 97 ? -21.685 4.516 9.941 1.00 65.81 97 VAL A C 1
ATOM 717 O O . VAL A 1 97 ? -22.447 4.677 8.993 1.00 65.81 97 VAL A O 1
ATOM 720 N N . ASP A 1 98 ? -21.880 3.627 10.912 1.00 60.56 98 ASP A N 1
ATOM 721 C CA . ASP A 1 98 ? -23.169 2.958 11.123 1.00 60.56 98 ASP A CA 1
ATOM 722 C C . ASP A 1 98 ? -24.040 3.846 12.039 1.00 60.56 98 ASP A C 1
ATOM 724 O O . ASP A 1 98 ? -23.511 4.572 12.888 1.00 60.56 98 ASP A O 1
ATOM 728 N N . ASP A 1 99 ? -25.364 3.804 11.859 1.00 51.41 99 ASP A N 1
ATOM 729 C CA . ASP A 1 99 ? -26.303 4.836 12.342 1.00 51.41 99 ASP A CA 1
ATOM 730 C C . ASP A 1 99 ? -26.535 4.868 13.866 1.00 51.41 99 ASP A C 1
ATOM 732 O O . ASP A 1 99 ? -26.993 5.879 14.395 1.00 51.41 99 ASP A O 1
ATOM 736 N N . ALA A 1 100 ? -26.181 3.812 14.603 1.00 49.25 100 ALA A N 1
ATOM 737 C CA . ALA A 1 100 ? -26.535 3.688 16.022 1.00 49.25 100 ALA A CA 1
ATOM 738 C C . ALA A 1 100 ? -25.743 4.621 16.970 1.00 49.25 100 ALA A C 1
ATOM 740 O O . ALA A 1 100 ? -26.220 4.920 18.060 1.00 49.25 100 ALA A O 1
ATOM 741 N N . GLU A 1 101 ? -24.556 5.113 16.579 1.00 59.38 101 GLU A N 1
ATOM 742 C CA . GLU A 1 101 ? -23.663 5.915 17.450 1.00 59.38 101 GLU A CA 1
ATOM 743 C C . GLU A 1 101 ? -22.924 7.026 16.671 1.00 59.38 101 GLU A C 1
ATOM 745 O O . GLU A 1 101 ? -21.725 7.290 16.845 1.00 59.38 101 GLU A O 1
ATOM 750 N N . ALA A 1 102 ? -23.655 7.686 15.768 1.00 67.56 102 ALA A N 1
ATOM 751 C CA . ALA A 1 102 ? -23.107 8.546 14.720 1.00 67.56 102 ALA A CA 1
ATOM 752 C C . ALA A 1 102 ? -22.187 9.676 15.222 1.00 67.56 102 ALA A C 1
ATOM 754 O O . ALA A 1 102 ? -21.209 9.999 14.554 1.00 67.56 102 ALA A O 1
ATOM 755 N N . ALA A 1 103 ? -22.431 10.273 16.394 1.00 83.50 103 ALA A N 1
ATOM 756 C CA . ALA A 1 103 ? -21.696 11.468 16.822 1.00 83.50 103 ALA A CA 1
ATOM 757 C C . ALA A 1 103 ? -20.216 11.195 17.159 1.00 83.50 103 ALA A C 1
ATOM 759 O O . ALA A 1 103 ? -19.331 11.918 16.694 1.00 83.50 103 ALA A O 1
ATOM 760 N N . ALA A 1 104 ? -19.923 10.157 17.951 1.00 82.38 104 ALA A N 1
ATOM 761 C CA . ALA A 1 104 ? -18.549 9.830 18.345 1.00 82.38 104 ALA A CA 1
ATOM 762 C C . ALA A 1 104 ? -17.736 9.304 17.154 1.00 82.38 104 ALA A C 1
ATOM 764 O O . ALA A 1 104 ? -16.610 9.751 16.919 1.00 82.38 104 ALA A O 1
ATOM 765 N N . VAL A 1 105 ? -18.340 8.427 16.349 1.00 82.81 105 VAL A N 1
ATOM 766 C CA . VAL A 1 105 ? -17.718 7.886 15.134 1.00 82.81 105 VAL A CA 1
ATOM 767 C C . VAL A 1 105 ? -17.512 8.982 14.083 1.00 82.81 105 VAL A C 1
ATOM 769 O O . VAL A 1 105 ? -16.468 9.012 13.436 1.00 82.81 105 VAL A O 1
ATOM 772 N N . ASN A 1 106 ? -18.436 9.939 13.950 1.00 85.44 106 ASN A N 1
ATOM 773 C CA . ASN A 1 106 ? -18.260 11.085 13.057 1.00 85.44 106 ASN A CA 1
ATOM 774 C C . ASN A 1 106 ? -17.121 12.008 13.516 1.00 85.44 106 ASN A C 1
ATOM 776 O O . ASN A 1 106 ? -16.350 12.475 12.676 1.00 85.44 106 ASN A O 1
ATOM 780 N N . ARG A 1 107 ? -16.945 12.230 14.830 1.00 87.31 107 ARG A N 1
ATOM 781 C CA . ARG A 1 107 ? -15.768 12.953 15.354 1.00 87.31 107 ARG A CA 1
ATOM 782 C C . ARG A 1 107 ? -14.468 12.227 15.011 1.00 87.31 107 ARG A C 1
ATOM 784 O O . ARG A 1 107 ? -13.548 12.862 14.500 1.00 87.31 107 ARG A O 1
ATOM 791 N N . TYR A 1 108 ? -14.413 10.911 15.219 1.00 87.75 108 TYR A N 1
ATOM 792 C CA . TYR A 1 108 ? -13.269 10.084 14.823 1.00 87.75 108 TYR A CA 1
ATOM 793 C C . TYR A 1 108 ? -12.966 10.190 13.324 1.00 87.75 108 TYR A C 1
ATOM 795 O O . TYR A 1 108 ? -11.824 10.429 12.932 1.00 87.75 108 TYR A O 1
ATOM 803 N N . ALA A 1 109 ? -13.989 10.056 12.483 1.00 88.44 109 ALA A N 1
ATOM 804 C CA . ALA A 1 109 ? -13.848 10.083 11.035 1.00 88.44 109 ALA A CA 1
ATOM 805 C C . ALA A 1 109 ? -13.414 11.470 10.527 1.00 88.44 109 ALA A C 1
ATOM 807 O O . ALA A 1 109 ? -12.537 11.580 9.669 1.00 88.44 109 ALA A O 1
ATOM 808 N N . THR A 1 110 ? -13.961 12.537 11.113 1.00 88.81 110 THR A N 1
ATOM 809 C CA . THR A 1 110 ? -13.553 13.924 10.839 1.00 88.81 110 THR A CA 1
ATOM 810 C C . THR A 1 110 ? -12.103 14.162 11.255 1.00 88.81 110 THR A C 1
ATOM 812 O O . THR A 1 110 ? -11.330 14.769 10.514 1.00 88.81 110 THR A O 1
ATOM 815 N N . GLU A 1 111 ? -11.692 13.640 12.411 1.00 90.81 111 GLU A N 1
ATOM 816 C CA . GLU A 1 111 ? -10.306 13.708 12.871 1.00 90.81 111 GLU A CA 1
ATOM 817 C C . GLU A 1 111 ? -9.353 12.920 11.963 1.00 90.81 111 GLU A C 1
ATOM 819 O O . GLU A 1 111 ? -8.275 13.411 11.627 1.00 90.81 111 GLU A O 1
ATOM 824 N N . ALA A 1 112 ? -9.748 11.729 11.509 1.00 91.94 112 ALA A N 1
ATOM 825 C CA . ALA A 1 112 ? -8.991 10.947 10.533 1.00 91.94 112 ALA A CA 1
ATOM 826 C C . ALA A 1 112 ? -8.838 11.701 9.204 1.00 91.94 112 ALA A C 1
ATOM 828 O O . ALA A 1 112 ? -7.727 11.820 8.686 1.00 91.94 112 ALA A O 1
ATOM 829 N N . ALA A 1 113 ? -9.916 12.299 8.690 1.00 91.44 113 ALA A N 1
ATOM 830 C CA . ALA A 1 113 ? -9.860 13.124 7.486 1.00 91.44 113 ALA A CA 1
ATOM 831 C C . ALA A 1 113 ? -8.919 14.329 7.663 1.00 91.44 113 ALA A C 1
ATOM 833 O O . ALA A 1 113 ? -8.067 14.570 6.808 1.00 91.44 113 ALA A O 1
ATOM 834 N N . ARG A 1 114 ? -8.998 15.051 8.792 1.00 91.88 114 ARG A N 1
ATOM 835 C CA . ARG A 1 114 ? -8.096 16.181 9.089 1.00 91.88 114 ARG A CA 1
ATOM 836 C C . ARG A 1 114 ? -6.627 15.760 9.104 1.00 91.88 114 ARG A C 1
ATOM 838 O O . ARG A 1 114 ? -5.805 16.431 8.479 1.00 91.88 114 ARG A O 1
ATOM 845 N N . ARG A 1 115 ? -6.299 14.647 9.769 1.00 94.69 115 ARG A N 1
ATOM 846 C CA . ARG A 1 115 ? -4.925 14.117 9.825 1.00 94.69 115 ARG A CA 1
ATOM 847 C C . ARG A 1 115 ? -4.421 13.664 8.464 1.00 94.69 115 ARG A C 1
ATOM 849 O O . ARG A 1 115 ? -3.290 13.982 8.108 1.00 94.69 115 ARG A O 1
ATOM 856 N N . PHE A 1 116 ? -5.254 12.976 7.688 1.00 94.81 116 PHE A N 1
ATOM 857 C CA . PHE A 1 116 ? -4.885 12.586 6.333 1.00 94.81 116 PHE A CA 1
ATOM 858 C C . PHE A 1 116 ? -4.640 13.803 5.439 1.00 94.81 116 PHE A C 1
ATOM 860 O O . PHE A 1 116 ? -3.617 13.849 4.765 1.00 94.81 116 PHE A O 1
ATOM 867 N N . LEU A 1 117 ? -5.513 14.815 5.472 1.00 93.75 117 LEU A N 1
ATOM 868 C CA . LEU A 1 117 ? -5.315 16.051 4.710 1.00 93.75 117 LEU A CA 1
ATOM 869 C C . LEU A 1 117 ? -4.036 16.782 5.145 1.00 93.75 117 LEU A C 1
ATOM 871 O O . LEU A 1 117 ? -3.315 17.298 4.297 1.00 93.75 117 LEU A O 1
ATOM 875 N N . ALA A 1 118 ? -3.713 16.805 6.442 1.00 94.88 118 ALA A N 1
ATOM 876 C CA . ALA A 1 118 ? -2.457 17.377 6.931 1.00 94.88 118 ALA A CA 1
ATOM 877 C C . ALA A 1 118 ? -1.229 16.629 6.388 1.00 94.88 118 ALA A C 1
ATOM 879 O O . ALA A 1 118 ? -0.306 17.264 5.883 1.00 94.88 118 ALA A O 1
ATOM 880 N N . LEU A 1 119 ? -1.250 15.293 6.417 1.00 96.44 119 LEU A N 1
ATOM 881 C CA . LEU A 1 119 ? -0.199 14.464 5.825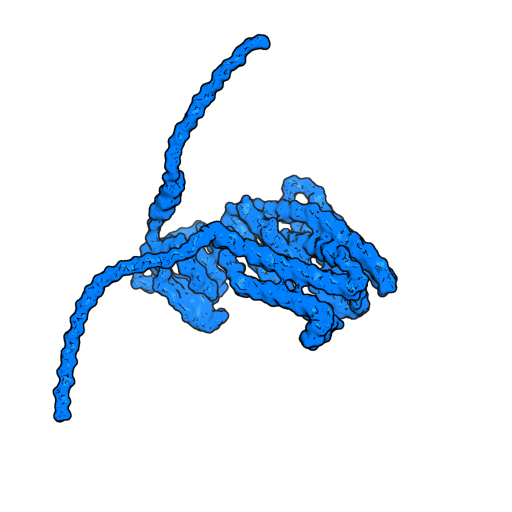 1.00 96.44 119 LEU A CA 1
ATOM 882 C C . LEU A 1 119 ? -0.092 14.693 4.307 1.00 96.44 119 LEU A C 1
ATOM 884 O O . LEU A 1 119 ? 0.998 14.901 3.779 1.00 96.44 119 LEU A O 1
ATOM 888 N N . ALA A 1 120 ? -1.225 14.712 3.607 1.00 96.44 120 ALA A N 1
ATOM 889 C CA . ALA A 1 120 ? -1.295 14.891 2.163 1.00 96.44 120 ALA A CA 1
ATOM 890 C C . ALA A 1 120 ? -0.792 16.271 1.703 1.00 96.44 120 ALA A C 1
ATOM 892 O O . ALA A 1 120 ? -0.188 16.350 0.638 1.00 96.44 120 ALA A O 1
ATOM 893 N N . ARG A 1 121 ? -0.945 17.339 2.504 1.00 96.31 121 ARG A N 1
ATOM 894 C CA . ARG A 1 121 ? -0.359 18.667 2.206 1.00 96.31 121 ARG A CA 1
ATOM 895 C C . ARG A 1 121 ? 1.162 18.653 2.107 1.00 96.31 121 ARG A C 1
ATOM 897 O O . ARG A 1 121 ? 1.710 19.454 1.363 1.00 96.31 121 ARG A O 1
ATOM 904 N N . VAL A 1 122 ? 1.827 17.763 2.838 1.00 97.50 122 VAL A N 1
ATOM 905 C CA . VAL A 1 122 ? 3.285 17.596 2.765 1.00 97.50 122 VAL A CA 1
ATOM 906 C C . VAL A 1 122 ? 3.648 16.602 1.666 1.00 97.50 122 VAL A C 1
ATOM 908 O O . VAL A 1 122 ? 4.515 16.868 0.838 1.00 97.50 122 VAL A O 1
ATOM 911 N N . VAL A 1 123 ? 2.952 15.464 1.622 1.00 97.88 123 VAL A N 1
ATOM 912 C CA . VAL A 1 123 ? 3.255 14.370 0.691 1.00 97.88 123 VAL A CA 1
ATOM 913 C C . VAL A 1 123 ? 3.012 14.758 -0.768 1.00 97.88 123 VAL A C 1
ATOM 915 O O . VAL A 1 123 ? 3.790 14.358 -1.629 1.00 97.88 123 VAL A O 1
ATOM 918 N N . LEU A 1 124 ? 1.961 15.528 -1.062 1.00 98.00 124 LEU A N 1
ATOM 919 C CA . LEU A 1 124 ? 1.608 15.920 -2.425 1.00 98.00 124 LEU A CA 1
ATOM 920 C C . LEU A 1 124 ? 2.724 16.720 -3.127 1.00 98.00 124 LEU A C 1
ATOM 922 O O . LEU A 1 124 ? 3.205 16.241 -4.156 1.00 98.00 124 LEU A O 1
ATOM 926 N N . PRO A 1 125 ? 3.167 17.890 -2.617 1.00 98.12 125 PRO A N 1
ATOM 927 C CA . PRO A 1 125 ? 4.229 18.655 -3.267 1.00 98.12 125 PRO A CA 1
ATOM 928 C C . PRO A 1 125 ? 5.550 17.885 -3.283 1.00 98.12 125 PRO A C 1
ATOM 930 O O . PRO A 1 125 ? 6.257 17.921 -4.284 1.00 98.12 125 PRO A O 1
ATOM 933 N N . LEU A 1 126 ? 5.858 17.133 -2.221 1.00 98.25 126 LEU A N 1
ATOM 934 C CA . LEU A 1 126 ? 7.077 16.332 -2.156 1.00 98.25 126 LEU A CA 1
ATOM 935 C C . LEU A 1 126 ? 7.106 15.245 -3.242 1.00 98.25 126 LEU A C 1
ATOM 937 O O . LEU A 1 126 ? 8.101 15.102 -3.946 1.00 98.25 126 LEU A O 1
ATOM 941 N N . SER A 1 127 ? 6.000 14.515 -3.412 1.00 98.19 127 SER A N 1
ATOM 942 C CA . SER A 1 127 ? 5.842 13.494 -4.454 1.00 98.19 127 SER A CA 1
ATOM 943 C C . SER A 1 127 ? 5.915 14.100 -5.855 1.00 98.19 127 SER A C 1
ATOM 945 O O . SER A 1 127 ? 6.606 13.554 -6.714 1.00 98.19 127 SER A O 1
ATOM 947 N N . LEU A 1 128 ? 5.242 15.235 -6.075 1.00 98.12 128 LEU A N 1
ATOM 948 C CA . LEU A 1 128 ? 5.253 15.946 -7.351 1.00 98.12 128 LEU A CA 1
ATOM 949 C C . LEU A 1 128 ? 6.676 16.374 -7.728 1.00 98.12 128 LEU A C 1
ATOM 951 O O . LEU A 1 128 ? 7.161 15.997 -8.793 1.00 98.12 128 LEU A O 1
ATOM 955 N N . LEU A 1 129 ? 7.361 17.103 -6.842 1.00 98.31 129 LEU A N 1
ATOM 956 C CA . LEU A 1 129 ? 8.714 17.612 -7.086 1.00 98.31 129 LEU A CA 1
ATOM 957 C C . LEU A 1 129 ? 9.725 16.477 -7.282 1.00 98.31 129 LEU A C 1
ATOM 959 O O . LEU A 1 129 ? 10.556 16.550 -8.185 1.00 98.31 129 LEU A O 1
ATOM 963 N N . ALA A 1 130 ? 9.619 15.401 -6.499 1.00 98.19 130 ALA A N 1
ATOM 964 C CA . ALA A 1 130 ? 10.474 14.227 -6.654 1.00 98.19 130 ALA A CA 1
ATOM 965 C C . ALA A 1 130 ? 10.212 13.464 -7.970 1.00 98.19 130 ALA A C 1
ATOM 967 O O . ALA A 1 130 ? 11.110 12.823 -8.512 1.00 98.19 130 ALA A O 1
ATOM 968 N N . GLY A 1 131 ? 8.997 13.549 -8.518 1.00 97.94 131 GLY A N 1
ATOM 969 C CA . GLY A 1 131 ? 8.630 12.895 -9.772 1.00 97.94 131 GLY A CA 1
ATOM 970 C C . GLY A 1 131 ? 9.132 13.592 -11.038 1.00 97.94 131 GLY A C 1
ATOM 971 O O . GLY A 1 131 ? 9.356 12.916 -12.045 1.00 97.94 131 GLY A O 1
ATOM 972 N N . LEU A 1 132 ? 9.328 14.917 -11.006 1.00 98.31 132 LEU A N 1
ATOM 973 C CA . LEU A 1 132 ? 9.671 15.707 -12.198 1.00 98.31 132 LEU A CA 1
ATOM 974 C C . LEU A 1 132 ? 10.987 15.267 -12.871 1.00 98.31 132 LEU A C 1
ATOM 976 O O . LEU A 1 132 ? 10.961 15.038 -14.085 1.00 98.31 132 LEU A O 1
ATOM 980 N N . PRO A 1 133 ? 12.114 15.070 -12.151 1.00 98.56 133 PRO A N 1
ATOM 981 C CA . PRO A 1 133 ? 13.374 14.671 -12.784 1.00 98.56 133 PRO A CA 1
ATOM 982 C C . PRO A 1 133 ? 13.278 13.313 -13.485 1.00 98.56 133 PRO A C 1
ATOM 984 O O . PRO A 1 133 ? 13.756 13.155 -14.610 1.00 98.56 133 PRO A O 1
ATOM 987 N N . HIS A 1 134 ? 12.602 12.347 -12.854 1.00 97.81 134 HIS A N 1
ATOM 988 C CA . HIS A 1 134 ? 12.364 11.041 -13.459 1.00 97.81 134 HIS A CA 1
ATOM 989 C C . HIS A 1 134 ? 11.450 11.150 -14.684 1.00 97.81 134 HIS A C 1
ATOM 991 O O . HIS A 1 134 ? 11.746 10.543 -15.707 1.00 97.81 134 HIS A O 1
ATOM 997 N N . LEU A 1 135 ? 10.355 11.916 -14.614 1.00 98.06 135 LEU A N 1
ATOM 998 C CA . LEU A 1 135 ? 9.422 12.067 -15.735 1.00 98.06 135 LEU A CA 1
ATOM 999 C C . LEU A 1 135 ? 10.097 12.694 -16.965 1.00 98.06 135 LEU A C 1
ATOM 1001 O O . LEU A 1 135 ? 9.853 12.250 -18.087 1.00 98.06 135 LEU A O 1
ATOM 1005 N N . PHE A 1 136 ? 10.972 13.681 -16.756 1.00 98.44 136 PHE A N 1
ATOM 1006 C CA . PHE A 1 136 ? 11.756 14.296 -17.827 1.00 98.44 136 PHE A CA 1
ATOM 1007 C C . PHE A 1 136 ? 12.780 13.322 -18.423 1.00 98.44 136 PHE A C 1
ATOM 1009 O O . PHE A 1 136 ? 12.893 13.192 -19.644 1.00 98.44 136 PHE A O 1
ATOM 1016 N N . TRP A 1 137 ? 13.517 12.601 -17.570 1.00 98.56 137 TRP A N 1
ATOM 1017 C CA . TRP A 1 137 ? 14.461 11.580 -18.022 1.00 98.56 137 TRP A CA 1
ATOM 1018 C C . TRP A 1 137 ? 13.756 10.465 -18.811 1.00 98.56 137 TRP A C 1
ATOM 1020 O O . TRP A 1 137 ? 14.169 10.161 -19.931 1.00 98.56 137 TRP A O 1
ATOM 1030 N N . ALA A 1 138 ? 12.658 9.930 -18.274 1.00 98.25 138 ALA A N 1
ATOM 1031 C CA . ALA A 1 138 ? 11.871 8.873 -18.897 1.00 98.25 138 ALA A CA 1
ATOM 1032 C C . ALA A 1 138 ? 11.251 9.327 -20.223 1.00 98.25 138 ALA A C 1
ATOM 1034 O O . ALA A 1 138 ? 11.180 8.527 -21.144 1.00 98.25 138 ALA A O 1
ATOM 1035 N N . GLY A 1 139 ? 10.866 10.601 -20.358 1.00 98.38 139 GLY A N 1
ATOM 1036 C CA . GLY A 1 139 ? 10.379 11.158 -21.623 1.00 98.38 139 GLY A CA 1
ATOM 1037 C C . GLY A 1 139 ? 11.436 11.143 -22.722 1.00 98.38 139 GLY A C 1
ATOM 1038 O O . GLY A 1 139 ? 11.171 10.673 -23.826 1.00 98.38 139 GLY A O 1
ATOM 1039 N N . ARG A 1 140 ? 12.669 11.566 -22.410 1.00 98.44 140 ARG A N 1
ATOM 1040 C CA . ARG A 1 140 ? 13.783 11.496 -23.374 1.00 98.44 140 ARG A CA 1
ATOM 1041 C C . ARG A 1 140 ? 14.081 10.062 -23.802 1.00 98.44 140 ARG A C 1
ATOM 1043 O O . ARG A 1 140 ? 14.326 9.830 -24.981 1.00 98.44 140 ARG A O 1
ATOM 1050 N N . GLN A 1 141 ? 14.048 9.115 -22.864 1.00 98.25 141 GLN A N 1
ATOM 1051 C CA . GLN A 1 141 ? 14.238 7.702 -23.197 1.00 98.25 141 GLN A CA 1
ATOM 1052 C C . GLN A 1 141 ? 13.067 7.140 -24.000 1.00 98.25 141 GLN A C 1
ATOM 1054 O O . GLN A 1 141 ? 13.287 6.492 -25.012 1.00 98.25 141 GLN A O 1
ATOM 1059 N N . ALA A 1 142 ? 11.830 7.456 -23.625 1.00 98.19 142 ALA A N 1
ATOM 1060 C CA . ALA A 1 142 ? 10.645 7.020 -24.349 1.00 98.19 142 ALA A CA 1
ATOM 1061 C C . ALA A 1 142 ? 10.652 7.501 -25.807 1.00 98.19 142 ALA A C 1
ATOM 1063 O O . ALA A 1 142 ? 10.291 6.736 -26.691 1.00 98.19 142 ALA A O 1
ATOM 1064 N N . VAL A 1 143 ? 11.113 8.724 -26.088 1.00 98.25 143 VAL A N 1
ATOM 1065 C CA . VAL A 1 143 ? 11.272 9.207 -27.472 1.00 98.25 143 VAL A CA 1
ATOM 1066 C C . VAL A 1 143 ? 12.313 8.386 -28.239 1.00 98.25 143 VAL A C 1
ATOM 1068 O O . VAL A 1 143 ? 12.054 8.000 -29.375 1.00 98.25 143 VAL A O 1
ATOM 1071 N N . ARG A 1 144 ? 13.462 8.077 -27.624 1.00 97.69 144 ARG A N 1
ATOM 1072 C CA . ARG A 1 144 ? 14.520 7.265 -28.257 1.00 97.69 144 ARG A CA 1
ATOM 1073 C C . ARG A 1 144 ? 14.066 5.836 -28.554 1.00 97.69 144 ARG A C 1
ATOM 1075 O O . ARG A 1 144 ? 14.399 5.305 -29.603 1.00 97.69 144 ARG A O 1
ATOM 1082 N N . GLU A 1 145 ? 13.283 5.252 -27.653 1.00 96.75 145 GLU A N 1
ATOM 1083 C CA . GLU A 1 145 ? 12.796 3.866 -27.725 1.00 96.75 145 GLU A CA 1
ATOM 1084 C C . GLU A 1 145 ? 11.459 3.716 -28.486 1.00 96.75 145 GLU A C 1
ATOM 1086 O O . GLU A 1 145 ? 10.847 2.638 -28.479 1.00 96.75 145 GLU A O 1
ATOM 1091 N N . GLY A 1 146 ? 10.945 4.800 -29.088 1.00 97.19 146 GLY A N 1
ATOM 1092 C CA . GLY A 1 146 ? 9.655 4.800 -29.789 1.00 97.19 146 GLY A CA 1
ATOM 1093 C C . GLY A 1 146 ? 8.475 4.409 -28.887 1.00 97.19 146 GLY A C 1
ATOM 1094 O O . GLY A 1 146 ? 7.639 3.599 -29.274 1.00 97.19 146 GLY A O 1
ATOM 1095 N N . ALA A 1 147 ? 8.466 4.908 -27.651 1.00 97.56 147 ALA A N 1
ATOM 1096 C CA . ALA A 1 147 ? 7.482 4.647 -26.597 1.00 97.56 147 ALA A CA 1
ATOM 1097 C C . ALA A 1 147 ? 6.853 5.944 -26.042 1.00 97.56 147 ALA A C 1
ATOM 1099 O O . ALA A 1 147 ? 6.410 5.995 -24.887 1.00 97.56 147 ALA A O 1
ATOM 1100 N N . TRP A 1 148 ? 6.882 7.030 -26.818 1.00 97.88 148 TRP A N 1
ATOM 1101 C CA . TRP A 1 148 ? 6.456 8.367 -26.388 1.00 97.88 148 TRP A CA 1
ATOM 1102 C C . TRP A 1 148 ? 4.977 8.407 -25.980 1.00 97.88 148 TRP A C 1
ATOM 1104 O O . TRP A 1 148 ? 4.604 9.168 -25.087 1.00 97.88 148 TRP A O 1
ATOM 1114 N N . GLU A 1 149 ? 4.149 7.545 -26.565 1.00 97.94 149 GLU A N 1
ATOM 1115 C CA . GLU A 1 149 ? 2.735 7.392 -26.246 1.00 97.94 149 GLU A CA 1
ATOM 1116 C C . GLU A 1 149 ? 2.516 6.927 -24.797 1.00 97.94 149 GLU A C 1
ATOM 1118 O O . GLU A 1 149 ? 1.697 7.505 -24.079 1.00 97.94 149 GLU A O 1
ATOM 1123 N N . PHE A 1 150 ? 3.311 5.966 -24.308 1.00 98.25 150 PHE A N 1
ATOM 1124 C CA . PHE A 1 150 ? 3.253 5.520 -22.910 1.00 98.25 150 PHE A CA 1
ATOM 1125 C C . PHE A 1 150 ? 3.670 6.636 -21.956 1.00 98.25 150 PHE A C 1
ATOM 1127 O O . PHE A 1 150 ? 3.076 6.803 -20.886 1.00 98.25 150 PHE A O 1
ATOM 1134 N N . TRP A 1 151 ? 4.679 7.418 -22.345 1.00 98.44 151 TRP A N 1
ATOM 1135 C CA . TRP A 1 151 ? 5.127 8.556 -21.555 1.00 98.44 151 TRP A CA 1
ATOM 1136 C C . TRP A 1 151 ? 4.059 9.649 -21.475 1.00 98.44 151 TRP A C 1
ATOM 1138 O O . TRP A 1 151 ? 3.787 10.128 -20.374 1.00 98.44 151 TRP A O 1
ATOM 1148 N N . LEU A 1 152 ? 3.405 9.996 -22.588 1.00 98.44 152 LEU A N 1
ATOM 1149 C CA . LEU A 1 152 ? 2.322 10.982 -22.592 1.00 98.44 152 LEU A CA 1
ATOM 1150 C C . LEU A 1 152 ? 1.153 10.553 -21.707 1.00 98.44 152 LEU A C 1
ATOM 1152 O O . LEU A 1 152 ? 0.666 11.358 -20.914 1.00 98.44 152 LEU A O 1
ATOM 1156 N N . VAL A 1 153 ? 0.729 9.289 -21.794 1.00 98.50 153 VAL A N 1
ATOM 1157 C CA . VAL A 1 153 ? -0.349 8.759 -20.943 1.00 98.50 153 VAL A CA 1
ATOM 1158 C C . VAL A 1 153 ? 0.058 8.816 -19.467 1.00 98.50 153 VAL A C 1
ATOM 1160 O O . VAL A 1 153 ? -0.721 9.289 -18.635 1.00 98.50 153 VAL A O 1
ATOM 1163 N N . ALA A 1 154 ? 1.282 8.410 -19.121 1.00 98.38 154 ALA A N 1
ATOM 1164 C CA . ALA A 1 154 ? 1.780 8.501 -17.748 1.00 98.38 154 ALA A CA 1
ATOM 1165 C C . ALA A 1 154 ? 1.857 9.957 -17.252 1.00 98.38 154 ALA A C 1
ATOM 1167 O O . ALA A 1 154 ? 1.404 10.254 -16.148 1.00 98.38 154 ALA A O 1
ATOM 1168 N N . ALA A 1 155 ? 2.372 10.881 -18.066 1.00 98.56 155 ALA A N 1
ATOM 1169 C CA . ALA A 1 155 ? 2.474 12.299 -17.727 1.00 98.56 155 ALA A CA 1
ATOM 1170 C C . ALA A 1 155 ? 1.092 12.944 -17.531 1.00 98.56 155 ALA A C 1
ATOM 1172 O O . ALA A 1 155 ? 0.864 13.619 -16.525 1.00 98.56 155 ALA A O 1
ATOM 1173 N N . ALA A 1 156 ? 0.156 12.698 -18.451 1.00 98.56 156 ALA A N 1
ATOM 1174 C CA . ALA A 1 156 ? -1.197 13.240 -18.392 1.00 98.56 156 ALA A CA 1
ATOM 1175 C C . ALA A 1 156 ? -1.972 12.701 -17.182 1.00 98.56 156 ALA A C 1
ATOM 1177 O O . ALA A 1 156 ? -2.571 13.471 -16.433 1.00 98.56 156 ALA A O 1
ATOM 1178 N N . THR A 1 157 ? -1.922 11.388 -16.939 1.00 98.50 157 THR A N 1
ATOM 1179 C CA . THR A 1 157 ? -2.598 10.783 -15.779 1.00 98.50 157 THR A CA 1
ATOM 1180 C C . THR A 1 157 ? -2.001 11.254 -14.455 1.00 98.50 157 THR A C 1
ATOM 1182 O O . THR A 1 157 ? -2.760 11.546 -13.531 1.00 98.50 157 THR A O 1
ATOM 1185 N N . LEU A 1 158 ? -0.674 11.413 -14.359 1.00 98.62 158 LEU A N 1
ATOM 1186 C CA . LEU A 1 158 ? -0.023 12.014 -13.190 1.00 98.62 158 LEU A CA 1
ATOM 1187 C C . LEU A 1 158 ? -0.476 13.459 -12.972 1.00 98.62 158 LEU A C 1
ATOM 1189 O O . LEU A 1 158 ? -0.846 13.807 -11.852 1.00 98.62 158 LEU A O 1
ATOM 1193 N N . LEU A 1 159 ? -0.488 14.284 -14.022 1.00 98.38 159 LEU A N 1
ATOM 1194 C CA . LEU A 1 159 ? -0.938 15.674 -13.941 1.00 98.38 159 LEU A CA 1
ATOM 1195 C C . LEU A 1 159 ? -2.375 15.758 -13.413 1.00 98.38 159 LEU A C 1
ATOM 1197 O O . LEU A 1 159 ? -2.636 16.491 -12.461 1.00 98.38 159 LEU A O 1
ATOM 1201 N N . VAL A 1 160 ? -3.290 14.970 -13.982 1.00 98.44 160 VAL A N 1
ATOM 1202 C CA . VAL A 1 160 ? -4.701 14.948 -13.570 1.00 98.44 160 VAL A CA 1
ATOM 1203 C C . VAL A 1 160 ? -4.857 14.409 -12.142 1.00 98.44 160 VAL A C 1
ATOM 1205 O O . VAL A 1 160 ? -5.629 14.965 -11.360 1.00 98.44 160 VAL A O 1
ATOM 1208 N N . ALA A 1 161 ? -4.101 13.377 -11.755 1.00 98.31 161 ALA A N 1
ATOM 1209 C CA . ALA A 1 161 ? -4.121 12.845 -10.393 1.00 98.31 161 ALA A CA 1
ATOM 1210 C C . ALA A 1 161 ? -3.618 13.870 -9.363 1.00 98.31 161 ALA A C 1
ATOM 1212 O O . ALA A 1 161 ? -4.271 14.079 -8.337 1.00 98.31 161 ALA A O 1
ATOM 1213 N N . TYR A 1 162 ? -2.498 14.545 -9.643 1.00 98.50 162 TYR A N 1
ATOM 1214 C CA . TYR A 1 162 ? -1.956 15.595 -8.779 1.00 98.50 162 TYR A CA 1
ATOM 1215 C C . TYR A 1 162 ? -2.877 16.813 -8.712 1.00 98.50 162 TYR A C 1
ATOM 1217 O O . TYR A 1 162 ? -3.089 17.337 -7.619 1.00 98.50 162 TYR A O 1
ATOM 1225 N N . ALA A 1 163 ? -3.472 17.226 -9.834 1.00 98.00 163 ALA A N 1
ATOM 1226 C CA . ALA A 1 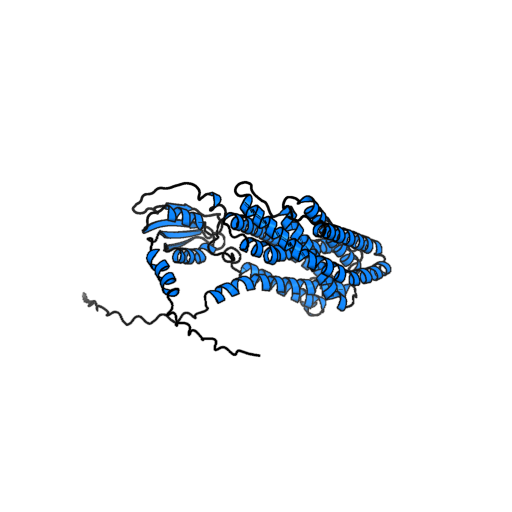163 ? -4.458 18.301 -9.863 1.00 98.00 163 ALA A CA 1
ATOM 1227 C C . ALA A 1 163 ? -5.685 17.949 -9.010 1.00 98.00 163 ALA A C 1
ATOM 1229 O O . ALA A 1 163 ? -6.052 18.726 -8.135 1.00 98.00 163 ALA A O 1
ATOM 1230 N N . SER A 1 164 ? -6.255 16.749 -9.173 1.00 96.81 164 SER A N 1
ATOM 1231 C CA . SER A 1 164 ? -7.403 16.279 -8.381 1.00 96.81 164 SER A CA 1
ATOM 1232 C C . SER A 1 164 ? -7.090 16.211 -6.883 1.00 96.81 164 SER A C 1
ATOM 1234 O O . SER A 1 164 ? -7.883 16.663 -6.052 1.00 96.81 164 SER A O 1
ATOM 1236 N N . ALA A 1 165 ? -5.916 15.688 -6.515 1.00 96.06 165 ALA A N 1
ATOM 1237 C CA . ALA A 1 165 ? -5.462 15.672 -5.126 1.00 96.06 165 ALA A CA 1
ATOM 1238 C C . ALA A 1 165 ? -5.226 17.095 -4.588 1.00 96.06 165 ALA A C 1
ATOM 1240 O O . ALA A 1 165 ? -5.609 17.396 -3.459 1.00 96.06 165 ALA A O 1
ATOM 1241 N N . GLY A 1 166 ? -4.662 17.990 -5.399 1.00 96.19 166 GLY A N 1
ATOM 1242 C CA . GLY A 1 166 ? -4.484 19.403 -5.071 1.00 96.19 166 GLY A CA 1
ATOM 1243 C C . GLY A 1 166 ? -5.815 20.112 -4.835 1.00 96.19 166 GLY A C 1
ATOM 1244 O O . GLY A 1 166 ? -5.971 20.785 -3.818 1.00 96.19 166 GLY A O 1
ATOM 1245 N N . THR A 1 167 ? -6.809 19.896 -5.702 1.00 94.25 167 THR A N 1
ATOM 1246 C CA . THR A 1 167 ? -8.169 20.421 -5.528 1.00 94.25 167 THR A CA 1
ATOM 1247 C C . THR A 1 167 ? -8.786 19.919 -4.227 1.00 94.25 167 THR A C 1
ATOM 1249 O O . THR A 1 167 ? -9.307 20.731 -3.466 1.00 94.25 167 THR A O 1
ATOM 1252 N N . LEU A 1 168 ? -8.655 18.622 -3.919 1.00 91.19 168 LEU A N 1
ATOM 1253 C CA . LEU A 1 168 ? -9.138 18.039 -2.661 1.00 91.19 168 LEU A CA 1
ATOM 1254 C C . LEU A 1 168 ? -8.522 18.722 -1.423 1.00 91.19 168 LEU A C 1
ATOM 1256 O O . LEU A 1 168 ? -9.211 18.915 -0.423 1.00 91.19 168 LEU A O 1
ATOM 1260 N N . LEU A 1 169 ? -7.240 19.105 -1.480 1.00 90.81 169 LEU A N 1
ATOM 1261 C CA . LEU A 1 169 ? -6.559 19.812 -0.386 1.00 90.81 169 LEU A CA 1
ATOM 1262 C C . LEU A 1 169 ? -6.889 21.308 -0.331 1.00 90.81 169 LEU A C 1
ATOM 1264 O O . LEU A 1 169 ? -6.901 21.885 0.760 1.00 90.81 169 LEU A O 1
ATOM 1268 N N . TRP A 1 170 ? -7.112 21.935 -1.490 1.00 88.06 170 TRP A N 1
ATOM 1269 C CA . TRP A 1 170 ? -7.303 23.379 -1.624 1.00 88.06 170 TRP A CA 1
ATOM 1270 C C . TRP A 1 170 ? -8.733 23.829 -1.364 1.00 88.06 170 TRP A C 1
ATOM 1272 O O . TRP A 1 170 ? -8.930 24.956 -0.907 1.00 88.06 170 TRP A O 1
ATOM 1282 N N . THR A 1 171 ? -9.740 22.990 -1.627 1.00 83.50 171 THR A N 1
ATOM 1283 C CA . THR A 1 171 ? -11.132 23.314 -1.298 1.00 83.50 171 THR A CA 1
ATOM 1284 C C . THR A 1 171 ? -11.257 23.500 0.217 1.00 83.50 171 THR A C 1
ATOM 1286 O O . THR A 1 171 ? -11.442 22.538 0.961 1.00 83.50 171 THR A O 1
ATOM 1289 N N . ARG A 1 172 ? -11.095 24.754 0.671 1.00 57.31 172 ARG A N 1
ATOM 1290 C CA . ARG A 1 172 ? -11.071 25.225 2.064 1.00 57.31 172 ARG A CA 1
ATOM 1291 C C . ARG A 1 172 ? -12.436 25.048 2.725 1.00 57.31 172 ARG A C 1
ATOM 1293 O O . ARG A 1 172 ? -13.109 26.018 3.069 1.00 57.31 172 ARG A O 1
ATOM 1300 N N . ARG A 1 173 ? -12.871 23.812 2.931 1.00 62.47 173 ARG A N 1
ATOM 1301 C CA . ARG A 1 173 ? -13.994 23.555 3.827 1.00 62.47 173 ARG A CA 1
ATOM 1302 C C . ARG A 1 173 ? -13.443 23.636 5.246 1.00 62.47 173 ARG A C 1
ATOM 1304 O O . ARG A 1 173 ? -12.587 22.840 5.622 1.00 62.47 173 ARG A O 1
ATOM 1311 N N . ARG A 1 174 ? -13.899 24.647 6.004 1.00 60.44 174 ARG A N 1
ATOM 1312 C CA . ARG A 1 174 ? -13.552 24.856 7.427 1.00 60.44 174 ARG A CA 1
ATOM 1313 C C . ARG A 1 174 ? -13.758 23.585 8.258 1.00 60.44 174 ARG A C 1
ATOM 1315 O O . ARG A 1 174 ? -13.050 23.383 9.235 1.00 60.44 174 ARG A O 1
ATOM 1322 N N . GLU A 1 175 ? -14.641 22.699 7.804 1.00 62.09 175 GLU A N 1
ATOM 1323 C CA . GLU A 1 175 ? -14.809 21.355 8.334 1.00 62.09 175 GLU A CA 1
ATOM 1324 C C . GLU A 1 175 ? -14.836 20.352 7.172 1.00 62.09 175 GLU A C 1
ATOM 1326 O O . GLU A 1 175 ? -15.742 20.427 6.333 1.00 62.09 175 GLU A O 1
ATOM 1331 N N . PRO A 1 176 ? -13.858 19.431 7.062 1.00 62.06 176 PRO A N 1
ATOM 1332 C CA . PRO A 1 176 ? -13.924 18.366 6.074 1.00 62.06 176 PRO A CA 1
ATOM 1333 C C . PRO A 1 176 ? -15.143 17.503 6.392 1.00 62.06 176 PRO A C 1
ATOM 1335 O O . PRO A 1 176 ? -15.150 16.742 7.360 1.00 62.06 176 PRO A O 1
ATOM 1338 N N . ARG A 1 177 ? -16.198 17.636 5.585 1.00 66.00 177 ARG A N 1
ATOM 1339 C CA . ARG A 1 177 ? -17.385 16.805 5.746 1.00 66.00 177 ARG A CA 1
ATOM 1340 C C . ARG A 1 177 ? -17.015 15.405 5.303 1.00 66.00 177 ARG A C 1
ATOM 1342 O O . ARG A 1 177 ? -16.807 15.145 4.120 1.00 66.00 177 ARG A O 1
ATOM 1349 N N . TRP A 1 178 ? -16.992 14.491 6.264 1.00 67.31 178 TRP A N 1
ATOM 1350 C CA . TRP A 1 178 ? -16.813 13.064 6.025 1.00 67.31 178 TRP A CA 1
ATOM 1351 C C . TRP A 1 178 ? -17.698 12.519 4.878 1.00 67.31 178 TRP A C 1
ATOM 1353 O O . TRP A 1 178 ? -17.311 11.599 4.157 1.00 67.31 178 TRP A O 1
ATOM 1363 N N . ALA A 1 179 ? -18.868 13.133 4.672 1.00 65.88 179 ALA A N 1
ATOM 1364 C CA . ALA A 1 179 ? -19.831 12.815 3.622 1.00 65.88 179 ALA A CA 1
ATOM 1365 C C . ALA A 1 179 ? -19.306 12.973 2.176 1.00 65.88 179 ALA A C 1
ATOM 1367 O O . ALA A 1 179 ? -19.877 12.387 1.254 1.00 65.88 179 ALA A O 1
ATOM 1368 N N . GLU A 1 180 ? -18.216 13.707 1.935 1.00 74.50 180 GLU A N 1
ATOM 1369 C CA . GLU A 1 180 ? -17.709 14.007 0.585 1.00 74.50 180 GLU A CA 1
ATOM 1370 C C . GLU A 1 180 ? -16.868 12.867 -0.013 1.00 74.50 180 GLU A C 1
ATOM 1372 O O . GLU A 1 180 ? -15.726 13.033 -0.436 1.00 74.50 180 GLU A O 1
ATOM 1377 N N . ARG A 1 181 ? -17.454 11.668 -0.104 1.00 86.00 181 ARG A N 1
ATOM 1378 C CA . ARG A 1 181 ? -16.772 10.477 -0.639 1.00 86.00 181 ARG A CA 1
ATOM 1379 C C . ARG A 1 181 ? -16.532 10.535 -2.147 1.00 86.00 181 ARG A C 1
ATOM 1381 O O . ARG A 1 181 ? -15.618 9.881 -2.635 1.00 86.00 181 ARG A O 1
ATOM 1388 N N . ARG A 1 182 ? -17.357 11.274 -2.898 1.00 90.75 182 ARG A N 1
ATOM 1389 C CA . ARG A 1 182 ? -17.270 11.357 -4.369 1.00 90.75 182 ARG A CA 1
ATOM 1390 C C . ARG A 1 182 ? -15.926 11.922 -4.859 1.00 90.75 182 ARG A C 1
ATOM 1392 O O . ARG A 1 182 ? -15.259 11.199 -5.595 1.00 90.75 182 ARG A O 1
ATOM 1399 N N . PRO A 1 183 ? -15.478 13.125 -4.440 1.00 92.38 183 PRO A N 1
ATOM 1400 C CA . PRO A 1 183 ? -14.186 13.657 -4.881 1.00 92.38 183 PRO A CA 1
ATOM 1401 C C . PRO A 1 183 ? -13.010 12.784 -4.423 1.00 92.38 183 PRO A C 1
ATOM 1403 O O . PRO A 1 183 ? -12.080 12.560 -5.188 1.00 92.38 183 PRO A O 1
ATOM 1406 N N . VAL A 1 184 ? -13.078 12.202 -3.221 1.00 93.19 184 VAL A N 1
ATOM 1407 C CA . VAL A 1 184 ? -12.044 11.281 -2.715 1.00 93.19 184 VAL A CA 1
ATOM 1408 C C . VAL A 1 184 ? -11.942 10.018 -3.580 1.00 93.19 184 VAL A C 1
ATOM 1410 O O . VAL A 1 184 ? -10.842 9.581 -3.913 1.00 93.19 184 VAL A O 1
ATOM 1413 N N . ARG A 1 185 ? -13.079 9.438 -3.989 1.00 95.19 185 ARG A N 1
ATOM 1414 C CA . ARG A 1 185 ? -13.121 8.276 -4.894 1.00 95.19 185 ARG A CA 1
ATOM 1415 C C . ARG A 1 185 ? -12.637 8.621 -6.300 1.00 95.19 185 ARG A C 1
ATOM 1417 O O . ARG A 1 185 ? -11.938 7.811 -6.896 1.00 95.19 185 ARG A O 1
ATOM 1424 N N . ALA A 1 186 ? -12.973 9.803 -6.815 1.00 96.00 186 ALA A N 1
ATOM 1425 C CA . ALA A 1 186 ? -12.458 10.268 -8.101 1.00 96.00 186 ALA A CA 1
ATOM 1426 C C . ALA A 1 186 ? -10.926 10.398 -8.061 1.00 96.00 186 ALA A C 1
ATOM 1428 O O . ALA A 1 186 ? -10.240 9.813 -8.897 1.00 96.00 186 ALA A O 1
ATOM 1429 N N . THR A 1 187 ? -10.381 11.048 -7.026 1.00 96.62 187 THR A N 1
ATOM 1430 C CA . THR A 1 187 ? -8.928 11.134 -6.808 1.00 96.62 187 THR A CA 1
ATOM 1431 C C . THR A 1 187 ? -8.291 9.749 -6.679 1.00 96.62 187 THR A C 1
ATOM 1433 O O . THR A 1 187 ? -7.243 9.514 -7.270 1.00 96.62 187 THR A O 1
ATOM 1436 N N . LEU A 1 188 ? -8.925 8.802 -5.976 1.00 97.38 188 LEU A N 1
ATOM 1437 C CA . LEU A 1 188 ? -8.446 7.418 -5.893 1.00 97.38 188 LEU A CA 1
ATOM 1438 C C . LEU A 1 188 ? -8.312 6.768 -7.276 1.00 97.38 188 LEU A C 1
ATOM 1440 O O . LEU A 1 188 ? -7.263 6.202 -7.576 1.00 97.38 188 LEU A O 1
ATOM 1444 N N . VAL A 1 189 ? -9.354 6.844 -8.110 1.00 98.00 189 VAL A N 1
ATOM 1445 C CA . VAL A 1 189 ? -9.339 6.263 -9.464 1.00 98.00 189 VAL A CA 1
ATOM 1446 C C . VAL A 1 189 ? -8.227 6.887 -10.304 1.00 98.00 189 VAL A C 1
ATOM 1448 O O . VAL A 1 189 ? -7.484 6.164 -10.962 1.00 98.00 189 VAL A O 1
ATOM 1451 N N . LEU A 1 190 ? -8.059 8.209 -10.230 1.00 98.38 190 LEU A N 1
ATOM 1452 C CA . LEU A 1 190 ? -7.012 8.924 -10.959 1.00 98.38 190 LEU A CA 1
ATOM 1453 C C . LEU A 1 190 ? -5.604 8.549 -10.480 1.00 98.38 190 LEU A C 1
ATOM 1455 O O . LEU A 1 190 ? -4.719 8.339 -11.304 1.00 98.38 190 LEU A O 1
ATOM 1459 N N . VAL A 1 191 ? -5.391 8.397 -9.169 1.00 98.50 191 VAL A N 1
ATOM 1460 C CA . VAL A 1 191 ? -4.105 7.933 -8.622 1.00 98.50 191 VAL A CA 1
ATOM 1461 C C . VAL A 1 191 ? -3.816 6.489 -9.044 1.00 98.50 191 VAL A C 1
ATOM 1463 O O . VAL A 1 191 ? -2.685 6.187 -9.420 1.00 98.50 191 VAL A O 1
ATOM 1466 N N . ILE A 1 192 ? -4.819 5.602 -9.041 1.00 98.50 192 ILE A N 1
ATOM 1467 C CA . ILE A 1 192 ? -4.673 4.227 -9.547 1.00 98.50 192 ILE A CA 1
ATOM 1468 C C . ILE A 1 192 ? -4.307 4.239 -11.034 1.00 98.50 192 ILE A C 1
ATOM 1470 O O . ILE A 1 192 ? -3.376 3.539 -11.428 1.00 98.50 192 ILE A O 1
ATOM 1474 N N . ALA A 1 193 ? -4.987 5.052 -11.846 1.00 98.62 193 ALA A N 1
ATOM 1475 C CA . ALA A 1 193 ? -4.689 5.192 -13.269 1.00 98.62 193 ALA A CA 1
ATOM 1476 C C . ALA A 1 193 ? -3.264 5.718 -13.499 1.00 98.62 193 ALA A C 1
ATOM 1478 O O . ALA A 1 193 ? -2.536 5.163 -14.318 1.00 98.62 193 ALA A O 1
ATOM 1479 N N . ALA A 1 194 ? -2.831 6.720 -12.729 1.00 98.69 194 ALA A N 1
ATOM 1480 C CA . ALA A 1 194 ? -1.476 7.257 -12.803 1.00 98.69 194 ALA A CA 1
ATOM 1481 C C . ALA A 1 194 ? -0.414 6.216 -12.421 1.00 98.69 194 ALA A C 1
ATOM 1483 O O . ALA A 1 194 ? 0.590 6.078 -13.119 1.00 98.69 194 ALA A O 1
ATOM 1484 N N . LEU A 1 195 ? -0.637 5.438 -11.356 1.00 98.69 195 LEU A N 1
ATOM 1485 C CA . LEU A 1 195 ? 0.246 4.333 -10.963 1.00 98.69 195 LEU A CA 1
ATOM 1486 C C . LEU A 1 195 ? 0.288 3.239 -12.036 1.00 98.69 195 LEU A C 1
ATOM 1488 O O . LEU A 1 195 ? 1.368 2.758 -12.373 1.00 98.69 195 LEU A O 1
ATOM 1492 N N . ALA A 1 196 ? -0.861 2.875 -12.606 1.00 98.62 196 ALA A N 1
ATOM 1493 C CA . ALA A 1 196 ? -0.940 1.871 -13.659 1.00 98.62 196 ALA A CA 1
ATOM 1494 C C . ALA A 1 196 ? -0.206 2.323 -1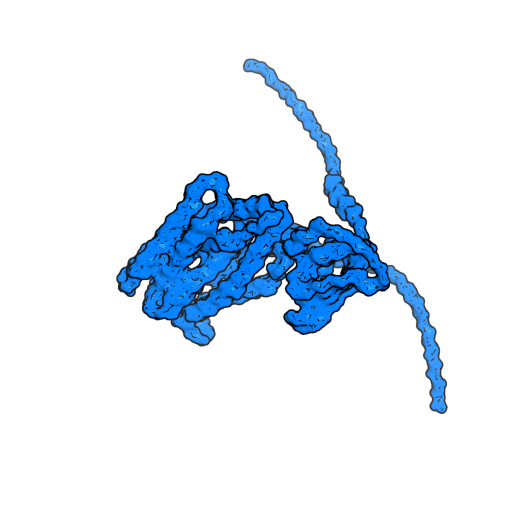4.932 1.00 98.62 196 ALA A C 1
ATOM 1496 O O . ALA A 1 196 ? 0.647 1.592 -15.430 1.00 98.62 196 ALA A O 1
ATOM 1497 N N . ALA A 1 197 ? -0.461 3.546 -15.408 1.00 98.69 197 ALA A N 1
ATOM 1498 C CA . ALA A 1 197 ? 0.222 4.129 -16.563 1.00 98.69 197 ALA A CA 1
ATOM 1499 C C . ALA A 1 197 ? 1.735 4.252 -16.325 1.00 98.69 197 ALA A C 1
ATOM 1501 O O . ALA A 1 197 ? 2.540 3.925 -17.194 1.00 98.69 197 ALA A O 1
ATOM 1502 N N . THR A 1 198 ? 2.129 4.638 -15.110 1.00 98.62 198 THR A N 1
ATOM 1503 C CA . THR A 1 198 ? 3.533 4.694 -14.692 1.00 98.62 198 THR A CA 1
ATOM 1504 C C . THR A 1 198 ? 4.192 3.311 -14.717 1.00 98.62 198 THR A C 1
ATOM 1506 O O . THR A 1 198 ? 5.317 3.173 -15.194 1.00 98.62 198 THR A O 1
ATOM 1509 N N . GLY A 1 199 ? 3.497 2.274 -14.244 1.00 98.44 199 GLY A N 1
ATOM 1510 C CA . GLY A 1 199 ? 3.975 0.894 -14.315 1.00 98.44 199 GLY A CA 1
ATOM 1511 C C . GLY A 1 199 ? 4.065 0.369 -15.750 1.00 98.44 199 GLY A C 1
ATOM 1512 O O . GLY A 1 199 ? 5.003 -0.354 -16.076 1.00 98.44 199 GLY A O 1
ATOM 1513 N N . ALA A 1 200 ? 3.132 0.754 -16.620 1.00 98.56 200 ALA A N 1
ATOM 1514 C CA . ALA A 1 200 ? 3.151 0.370 -18.029 1.00 98.56 200 ALA A CA 1
ATOM 1515 C C . ALA A 1 200 ? 4.334 1.018 -18.760 1.00 98.56 200 ALA A C 1
ATOM 1517 O O . ALA A 1 200 ? 5.047 0.332 -19.488 1.00 98.56 200 ALA A O 1
ATOM 1518 N N . LEU A 1 201 ? 4.603 2.303 -18.495 1.00 98.50 201 LEU A N 1
ATOM 1519 C CA . LEU A 1 201 ? 5.802 2.987 -18.980 1.00 98.50 201 LEU A CA 1
ATOM 1520 C C . LEU A 1 201 ? 7.080 2.290 -18.489 1.00 98.50 201 LEU A C 1
ATOM 1522 O O . LEU A 1 201 ? 7.961 2.009 -19.297 1.00 98.50 201 LEU A O 1
ATOM 1526 N N . ASP A 1 202 ? 7.167 1.959 -17.194 1.00 98.31 202 ASP A N 1
ATOM 1527 C CA . ASP A 1 202 ? 8.329 1.246 -16.649 1.00 98.31 202 ASP A CA 1
ATOM 1528 C C . ASP A 1 202 ? 8.570 -0.083 -17.383 1.00 98.31 202 ASP A C 1
ATOM 1530 O O . ASP A 1 202 ? 9.707 -0.401 -17.726 1.00 98.31 202 ASP A O 1
ATOM 1534 N N . ALA A 1 203 ? 7.505 -0.856 -17.624 1.00 98.06 203 ALA A N 1
ATOM 1535 C CA . ALA A 1 203 ? 7.582 -2.119 -18.350 1.00 98.06 203 ALA A CA 1
ATOM 1536 C C . ALA A 1 203 ? 7.992 -1.923 -19.813 1.00 98.06 203 ALA A C 1
ATOM 1538 O O . ALA A 1 203 ? 8.849 -2.660 -20.292 1.00 98.06 203 ALA A O 1
ATOM 1539 N N . ARG A 1 204 ? 7.438 -0.917 -20.499 1.00 98.06 204 ARG A N 1
ATOM 1540 C CA . ARG A 1 204 ? 7.756 -0.613 -21.900 1.00 98.06 204 ARG A CA 1
ATOM 1541 C C . ARG A 1 204 ? 9.215 -0.198 -22.097 1.00 98.06 204 ARG A C 1
ATOM 1543 O O . ARG A 1 204 ? 9.796 -0.544 -23.125 1.00 98.06 204 ARG A O 1
ATOM 1550 N N . LEU A 1 205 ? 9.789 0.522 -21.130 1.00 97.50 205 LEU A N 1
ATOM 1551 C CA . LEU A 1 205 ? 11.191 0.952 -21.155 1.00 97.50 205 LEU A CA 1
ATOM 1552 C C . LEU A 1 205 ? 12.177 -0.181 -20.834 1.00 97.50 205 LEU A C 1
ATOM 1554 O O . LEU A 1 205 ? 13.301 -0.140 -21.312 1.00 97.50 205 LEU A O 1
ATOM 1558 N N . VAL A 1 206 ? 11.787 -1.178 -20.031 1.00 96.69 206 VAL A N 1
ATOM 1559 C CA . VAL A 1 206 ? 12.676 -2.308 -19.680 1.00 96.69 206 VAL A CA 1
ATOM 1560 C C . VAL A 1 206 ? 12.533 -3.482 -20.647 1.00 96.69 206 VAL A C 1
ATOM 1562 O O . VAL A 1 206 ? 13.518 -4.114 -21.009 1.00 96.69 206 VAL A O 1
ATOM 1565 N N . PHE A 1 207 ? 11.301 -3.807 -21.035 1.00 96.12 207 PHE A N 1
ATOM 1566 C CA . PHE A 1 207 ? 10.959 -5.063 -21.706 1.00 96.12 207 PHE A CA 1
ATOM 1567 C C . PHE A 1 207 ? 10.329 -4.870 -23.091 1.00 96.12 207 PHE A C 1
ATOM 1569 O O . PHE A 1 207 ? 9.844 -5.833 -23.689 1.00 96.12 207 PHE A O 1
ATOM 1576 N N . GLY A 1 208 ? 10.278 -3.638 -23.603 1.00 95.25 208 GLY A N 1
ATOM 1577 C CA . GLY A 1 208 ? 9.655 -3.354 -24.892 1.00 95.25 208 GLY A CA 1
ATOM 1578 C C . GLY A 1 208 ? 8.172 -3.738 -24.913 1.00 95.25 208 GLY A C 1
ATOM 1579 O O . GLY A 1 208 ? 7.398 -3.340 -24.044 1.00 95.25 208 GLY A O 1
ATOM 1580 N N . GLN A 1 209 ? 7.762 -4.511 -25.918 1.00 94.44 209 GLN A N 1
ATOM 1581 C CA . GLN A 1 209 ? 6.361 -4.897 -26.143 1.00 94.44 209 GLN A CA 1
ATOM 1582 C C . GLN A 1 209 ? 5.945 -6.198 -25.435 1.00 94.44 209 GLN A C 1
ATOM 1584 O O . GLN A 1 209 ? 4.897 -6.766 -25.742 1.00 94.44 209 GLN A O 1
ATOM 1589 N N . TRP A 1 210 ? 6.743 -6.706 -24.492 1.00 95.50 210 TRP A N 1
ATOM 1590 C CA . TRP A 1 210 ? 6.426 -7.955 -23.804 1.00 95.50 210 TRP A CA 1
ATOM 1591 C C . TRP A 1 210 ? 5.164 -7.817 -22.929 1.00 95.50 210 TRP A C 1
ATOM 1593 O O . TRP A 1 210 ? 5.193 -7.275 -21.820 1.00 95.50 210 TRP A O 1
ATOM 1603 N N . LEU A 1 211 ? 4.038 -8.330 -23.440 1.00 96.12 211 LEU A N 1
ATOM 1604 C CA . LEU A 1 211 ? 2.700 -8.195 -22.849 1.00 96.12 211 LEU A CA 1
ATOM 1605 C C . LEU A 1 211 ? 2.613 -8.595 -21.365 1.00 96.12 211 LEU A C 1
ATOM 1607 O O . LEU A 1 211 ? 2.009 -7.842 -20.597 1.00 96.12 211 LEU A O 1
ATOM 1611 N N . PRO A 1 212 ? 3.224 -9.707 -20.902 1.00 96.94 212 PRO A N 1
ATOM 1612 C CA . PRO A 1 212 ? 3.204 -10.047 -19.484 1.00 96.94 212 PRO A CA 1
ATOM 1613 C C . PRO A 1 212 ? 3.779 -8.941 -18.593 1.00 96.94 212 PRO A C 1
ATOM 1615 O O . PRO A 1 212 ? 3.187 -8.641 -17.559 1.00 96.94 212 PRO A O 1
ATOM 1618 N N . ALA A 1 213 ? 4.868 -8.267 -18.984 1.00 96.06 213 ALA A N 1
ATOM 1619 C CA . ALA A 1 213 ? 5.396 -7.147 -18.202 1.00 96.06 213 ALA A CA 1
ATOM 1620 C C . ALA A 1 213 ? 4.448 -5.944 -18.191 1.00 96.06 213 ALA A C 1
ATOM 1622 O O . ALA A 1 213 ? 4.271 -5.333 -17.133 1.00 96.06 213 ALA A O 1
ATOM 1623 N N . LEU A 1 214 ? 3.811 -5.637 -19.328 1.00 97.19 214 LEU A N 1
ATOM 1624 C CA . LEU A 1 214 ? 2.833 -4.548 -19.441 1.00 97.19 214 LEU A CA 1
ATOM 1625 C C . LEU A 1 214 ? 1.599 -4.762 -18.553 1.00 97.19 214 LEU A C 1
ATOM 1627 O O . LEU A 1 214 ? 0.947 -3.788 -18.199 1.00 97.19 214 LEU A O 1
ATOM 1631 N N . LEU A 1 215 ? 1.301 -6.000 -18.149 1.00 97.19 215 LEU A N 1
ATOM 1632 C CA . LEU A 1 215 ? 0.223 -6.316 -17.205 1.00 97.19 215 LEU A CA 1
ATOM 1633 C C . LEU A 1 215 ? 0.724 -6.434 -15.761 1.00 97.19 215 LEU A C 1
ATOM 1635 O O . LEU A 1 215 ? 0.176 -5.814 -14.846 1.00 97.19 215 LEU A O 1
ATOM 1639 N N . LEU A 1 216 ? 1.791 -7.207 -15.547 1.00 97.81 216 LEU A N 1
ATOM 1640 C CA . LEU A 1 216 ? 2.317 -7.502 -14.215 1.00 97.81 216 LEU A CA 1
ATOM 1641 C C . LEU A 1 216 ? 2.849 -6.248 -13.522 1.00 97.81 216 LEU A C 1
ATOM 1643 O O . LEU A 1 216 ? 2.669 -6.099 -12.313 1.00 97.81 216 LEU A O 1
ATOM 1647 N N . ARG A 1 217 ? 3.489 -5.330 -14.258 1.00 98.00 217 ARG A N 1
ATOM 1648 C CA . ARG A 1 217 ? 4.104 -4.137 -13.663 1.00 98.00 217 ARG A CA 1
ATOM 1649 C C . ARG A 1 217 ? 3.087 -3.118 -13.150 1.00 98.00 217 ARG A C 1
ATOM 1651 O O . ARG A 1 217 ? 3.232 -2.738 -11.984 1.00 98.00 217 ARG A O 1
ATOM 1658 N N . PRO A 1 218 ? 2.058 -2.711 -13.916 1.00 98.50 218 PRO A N 1
ATOM 1659 C CA . PRO A 1 218 ? 0.951 -1.925 -13.375 1.00 98.50 218 PRO A CA 1
ATOM 1660 C C . PRO A 1 218 ? 0.289 -2.592 -12.173 1.00 98.50 218 PRO A C 1
ATOM 1662 O O . PRO A 1 218 ? 0.099 -1.944 -11.145 1.00 98.50 218 PRO A O 1
ATOM 1665 N N . LEU A 1 219 ? -0.011 -3.892 -12.275 1.00 98.12 219 LEU A N 1
ATOM 1666 C CA . LEU A 1 219 ? -0.705 -4.631 -11.224 1.00 98.12 219 LEU A CA 1
ATOM 1667 C C . LEU A 1 219 ? 0.102 -4.659 -9.921 1.00 98.12 219 LEU A C 1
ATOM 1669 O O . LEU A 1 219 ? -0.433 -4.334 -8.860 1.00 98.12 219 LEU A O 1
ATOM 1673 N N . HIS A 1 220 ? 1.396 -4.983 -10.005 1.00 98.25 220 HIS A N 1
ATOM 1674 C CA . HIS A 1 220 ? 2.300 -4.991 -8.857 1.00 98.25 220 HIS A CA 1
ATOM 1675 C C . HIS A 1 220 ? 2.410 -3.601 -8.225 1.00 98.25 220 HIS A C 1
ATOM 1677 O O . HIS A 1 220 ? 2.291 -3.463 -7.009 1.00 98.25 220 HIS A O 1
ATOM 1683 N N . LEU A 1 221 ? 2.606 -2.560 -9.041 1.00 98.12 221 LEU A N 1
ATOM 1684 C CA . LEU A 1 221 ? 2.788 -1.196 -8.547 1.00 98.12 221 LEU A CA 1
ATOM 1685 C C . LEU A 1 221 ? 1.520 -0.656 -7.873 1.00 98.12 221 LEU A C 1
ATOM 1687 O O . LEU A 1 221 ? 1.610 -0.098 -6.780 1.00 98.12 221 LEU A O 1
ATOM 1691 N N . VAL A 1 222 ? 0.345 -0.863 -8.474 1.00 98.12 222 VAL A N 1
ATOM 1692 C CA . VAL A 1 222 ? -0.944 -0.464 -7.887 1.00 98.12 222 VAL A CA 1
ATOM 1693 C C . VAL A 1 222 ? -1.199 -1.221 -6.584 1.00 98.12 222 VAL A C 1
ATOM 1695 O O . VAL A 1 222 ? -1.487 -0.592 -5.565 1.00 98.12 222 VAL A O 1
ATOM 1698 N N . ALA A 1 223 ? -1.047 -2.549 -6.578 1.00 97.44 223 ALA A N 1
ATOM 1699 C CA . ALA A 1 223 ? -1.240 -3.355 -5.372 1.00 97.44 223 ALA A CA 1
ATOM 1700 C C . ALA A 1 223 ? -0.300 -2.911 -4.240 1.00 97.44 223 ALA A C 1
ATOM 1702 O O . ALA A 1 223 ? -0.731 -2.753 -3.095 1.00 97.44 223 ALA A O 1
ATOM 1703 N N . PHE A 1 224 ? 0.968 -2.644 -4.568 1.00 97.06 224 PHE A N 1
ATOM 1704 C CA . PHE A 1 224 ? 1.969 -2.209 -3.600 1.00 97.06 224 PHE A CA 1
ATOM 1705 C C . PHE A 1 224 ? 1.616 -0.838 -3.023 1.00 97.06 224 PHE A C 1
ATOM 1707 O O . PHE A 1 224 ? 1.608 -0.664 -1.805 1.00 97.06 224 PHE A O 1
ATOM 1714 N N . ALA A 1 225 ? 1.277 0.115 -3.892 1.00 97.06 225 ALA A N 1
ATOM 1715 C CA . ALA A 1 225 ? 0.922 1.480 -3.527 1.00 97.06 225 ALA A CA 1
ATOM 1716 C C . ALA A 1 225 ? -0.318 1.541 -2.616 1.00 97.06 225 ALA A C 1
ATOM 1718 O O . ALA A 1 225 ? -0.307 2.236 -1.598 1.00 97.06 225 ALA A O 1
ATOM 1719 N N . LEU A 1 226 ? -1.370 0.778 -2.932 1.00 95.69 226 LEU A N 1
ATOM 1720 C CA . LEU A 1 226 ? -2.574 0.712 -2.098 1.00 95.69 226 LEU A CA 1
ATOM 1721 C C . LEU A 1 226 ? -2.295 0.052 -0.741 1.00 95.69 226 LEU A C 1
ATOM 1723 O O . LEU A 1 226 ? -2.816 0.498 0.286 1.00 95.69 226 LEU A O 1
ATOM 1727 N N . TRP A 1 227 ? -1.444 -0.976 -0.717 1.00 94.81 227 TRP A N 1
ATOM 1728 C CA . TRP A 1 227 ? -1.048 -1.646 0.516 1.00 94.81 227 TRP A CA 1
ATOM 1729 C C . TRP A 1 227 ? -0.207 -0.748 1.434 1.00 94.81 227 TRP A C 1
ATOM 1731 O O . TRP A 1 227 ? -0.582 -0.565 2.598 1.00 94.81 227 TRP A O 1
ATOM 1741 N N . ILE A 1 228 ? 0.873 -0.137 0.929 1.00 94.81 228 ILE A N 1
ATOM 1742 C CA . ILE A 1 228 ? 1.727 0.764 1.724 1.00 94.81 228 ILE A CA 1
ATOM 1743 C C . ILE A 1 228 ? 0.947 1.993 2.195 1.00 94.81 228 ILE A C 1
ATOM 1745 O O . ILE A 1 228 ? 1.043 2.373 3.363 1.00 94.81 228 ILE A O 1
ATOM 1749 N N . GLY A 1 229 ? 0.100 2.569 1.338 1.00 95.31 229 GLY A N 1
ATOM 1750 C CA . GLY A 1 229 ? -0.762 3.678 1.727 1.00 95.31 229 GLY A CA 1
ATOM 1751 C C . GLY A 1 229 ? -1.767 3.289 2.808 1.00 95.31 229 GLY A C 1
ATOM 1752 O O . GLY A 1 229 ? -2.044 4.080 3.707 1.00 95.31 229 GLY A O 1
ATOM 1753 N N . GLY A 1 230 ? -2.257 2.047 2.791 1.00 93.56 230 GLY A N 1
ATOM 1754 C CA . GLY A 1 230 ? -3.067 1.512 3.879 1.00 93.56 230 GLY A CA 1
ATOM 1755 C C . GLY A 1 230 ? -2.314 1.313 5.187 1.00 93.56 230 GLY A C 1
ATOM 1756 O O . GLY A 1 230 ? -2.860 1.607 6.253 1.00 93.56 230 GLY A O 1
ATOM 1757 N N . ALA A 1 231 ? -1.057 0.876 5.131 1.00 93.31 231 ALA A N 1
ATOM 1758 C CA . ALA A 1 231 ? -0.208 0.794 6.316 1.00 93.31 231 ALA A CA 1
ATOM 1759 C C . ALA A 1 231 ? 0.023 2.188 6.927 1.00 93.31 231 ALA A C 1
ATOM 1761 O O . ALA A 1 231 ? -0.170 2.375 8.131 1.00 93.31 231 ALA A O 1
ATOM 1762 N N . VAL A 1 232 ? 0.343 3.182 6.090 1.00 95.56 232 VAL A N 1
ATOM 1763 C CA . VAL A 1 232 ? 0.528 4.579 6.512 1.00 95.56 232 VAL A CA 1
ATOM 1764 C C . VAL A 1 232 ? -0.760 5.158 7.097 1.00 95.56 232 VAL A C 1
ATOM 1766 O O . VAL A 1 232 ? -0.719 5.764 8.167 1.00 95.56 232 VAL A O 1
ATOM 1769 N N . TRP A 1 233 ? -1.910 4.923 6.461 1.00 95.12 233 TRP A N 1
ATOM 1770 C CA . TRP A 1 233 ? -3.205 5.342 6.998 1.00 95.12 233 TRP A CA 1
ATOM 1771 C C . TRP A 1 233 ? -3.439 4.780 8.402 1.00 95.12 233 TRP A C 1
ATOM 1773 O O . TRP A 1 233 ? -3.735 5.527 9.332 1.00 95.12 233 TRP A O 1
ATOM 1783 N N . ASN A 1 234 ? -3.275 3.471 8.597 1.00 91.44 234 ASN A N 1
ATOM 1784 C CA . ASN A 1 234 ? -3.539 2.875 9.904 1.00 91.44 234 ASN A CA 1
ATOM 1785 C C . ASN A 1 234 ? -2.567 3.390 10.980 1.00 91.44 234 ASN A C 1
ATOM 1787 O O . ASN A 1 234 ? -3.002 3.691 12.093 1.00 91.44 234 ASN A O 1
ATOM 1791 N N . LEU A 1 235 ? -1.283 3.552 10.644 1.00 91.69 235 LEU A N 1
ATOM 1792 C CA . LEU A 1 235 ? -0.252 3.958 11.600 1.00 91.69 235 LEU A CA 1
ATOM 1793 C C . LEU A 1 235 ? -0.311 5.449 11.969 1.00 91.69 235 LEU A C 1
ATOM 1795 O O . LEU A 1 235 ? -0.207 5.790 13.147 1.00 91.69 235 LEU A O 1
ATOM 1799 N N . PHE A 1 236 ? -0.477 6.331 10.982 1.00 95.12 236 PHE A N 1
ATOM 1800 C CA . PHE A 1 236 ? -0.331 7.781 11.166 1.00 95.12 236 PHE A CA 1
ATOM 1801 C C . PHE A 1 236 ? -1.657 8.546 11.177 1.00 95.12 236 PHE A C 1
ATOM 1803 O O . PHE A 1 236 ? -1.703 9.673 11.669 1.00 95.12 236 PHE A O 1
ATOM 1810 N N . VAL A 1 237 ? -2.737 7.947 10.670 1.00 94.69 237 VAL A N 1
ATOM 1811 C CA . VAL A 1 237 ? -4.065 8.572 10.636 1.00 94.69 237 VAL A CA 1
ATOM 1812 C C . VAL A 1 237 ? -4.983 7.903 11.655 1.00 94.69 237 VAL A C 1
ATOM 1814 O O . VAL A 1 237 ? -5.338 8.518 12.657 1.00 94.69 237 VAL A O 1
ATOM 1817 N N . ALA A 1 238 ? -5.313 6.627 11.458 1.00 91.19 238 ALA A N 1
ATOM 1818 C CA . ALA A 1 238 ? -6.369 5.956 12.212 1.00 91.19 238 ALA A CA 1
ATOM 1819 C C . ALA A 1 238 ? -6.062 5.817 13.713 1.00 91.19 238 ALA A C 1
ATOM 1821 O O . ALA A 1 238 ? -6.910 6.162 14.536 1.00 91.19 238 ALA A O 1
ATOM 1822 N N . ILE A 1 239 ? -4.869 5.328 14.080 1.00 88.62 239 ILE A N 1
ATOM 1823 C CA . ILE A 1 239 ? -4.496 5.131 15.493 1.00 88.62 239 ILE A CA 1
ATOM 1824 C C . ILE A 1 239 ? -4.472 6.467 16.257 1.00 88.62 239 ILE A C 1
ATOM 1826 O O . ILE A 1 239 ? -5.115 6.555 17.308 1.00 88.62 239 ILE A O 1
ATOM 1830 N N . PRO A 1 240 ? -3.792 7.526 15.773 1.00 90.00 240 PRO A N 1
ATOM 1831 C CA . PRO A 1 240 ? -3.813 8.812 16.460 1.00 90.00 240 PRO A CA 1
ATOM 1832 C C . PRO A 1 240 ? -5.208 9.447 16.536 1.00 90.00 240 PRO A C 1
ATOM 1834 O O . PRO A 1 240 ? -5.543 10.023 17.570 1.00 90.00 240 PRO A O 1
ATOM 1837 N N . SER A 1 241 ? -6.043 9.306 15.499 1.00 90.88 241 SER A N 1
ATOM 1838 C CA . SER A 1 241 ? -7.432 9.787 15.534 1.00 90.88 241 SER A CA 1
ATOM 1839 C C . SER A 1 241 ? -8.268 9.080 16.595 1.00 90.88 241 SER A C 1
ATOM 1841 O O . SER A 1 241 ? -9.000 9.740 17.329 1.00 90.88 241 SER A O 1
ATOM 1843 N N . ALA A 1 242 ? -8.135 7.756 16.720 1.00 86.38 242 ALA A N 1
ATOM 1844 C CA . ALA A 1 242 ? -8.859 6.982 17.728 1.00 86.38 242 ALA A CA 1
ATOM 1845 C C . ALA A 1 242 ? -8.456 7.397 19.152 1.00 86.38 242 ALA A C 1
ATOM 1847 O O . ALA A 1 242 ? -9.309 7.542 20.021 1.00 86.38 242 ALA A O 1
ATOM 1848 N N . ARG A 1 243 ? -7.165 7.677 19.378 1.00 84.75 243 ARG A N 1
ATOM 1849 C CA . ARG A 1 243 ? -6.659 8.198 20.661 1.00 84.75 243 ARG A CA 1
ATOM 1850 C C . ARG A 1 243 ? -7.164 9.600 20.994 1.00 84.75 243 ARG A C 1
ATOM 1852 O O . ARG A 1 243 ? -7.371 9.906 22.159 1.00 84.75 243 ARG A O 1
ATOM 1859 N N . ALA A 1 244 ? -7.347 10.451 19.990 1.00 82.94 244 ALA A N 1
ATOM 1860 C CA . ALA A 1 244 ? -7.891 11.793 20.191 1.00 82.94 244 ALA A CA 1
ATOM 1861 C C . ALA A 1 244 ? -9.406 11.785 20.464 1.00 82.94 244 ALA A C 1
ATOM 1863 O O . ALA A 1 244 ? -9.959 12.783 20.913 1.00 82.94 244 ALA A O 1
ATOM 1864 N N . THR A 1 245 ? -10.087 10.674 20.176 1.00 82.88 245 THR A N 1
ATOM 1865 C CA . THR A 1 245 ? -11.545 10.535 20.279 1.00 82.88 245 THR A CA 1
ATOM 1866 C C . THR A 1 245 ? -11.915 9.267 21.043 1.00 82.88 245 THR A C 1
ATOM 1868 O O . THR A 1 245 ? -12.783 8.512 20.617 1.00 82.88 245 THR A O 1
ATOM 1871 N N . LEU A 1 246 ? -11.229 9.016 22.166 1.00 78.06 246 LEU A N 1
ATOM 1872 C CA . LEU A 1 246 ? -11.412 7.806 22.969 1.00 78.06 246 LEU A CA 1
ATOM 1873 C C . LEU A 1 246 ? -12.868 7.663 23.411 1.00 78.06 246 LEU A C 1
ATOM 1875 O O . LEU A 1 246 ? -13.352 8.352 24.302 1.00 78.06 246 LEU A O 1
ATOM 1879 N N . ALA A 1 247 ? -13.553 6.743 22.751 1.00 76.31 247 ALA A N 1
ATOM 1880 C CA . ALA A 1 247 ? -14.892 6.310 23.068 1.00 76.31 247 ALA A CA 1
ATOM 1881 C C . ALA A 1 247 ? -15.032 4.861 22.597 1.00 76.31 247 ALA A C 1
ATOM 1883 O O . ALA A 1 247 ? -14.448 4.462 21.585 1.00 76.31 247 ALA A O 1
ATOM 1884 N N . ILE A 1 248 ? -15.832 4.086 23.315 1.00 76.38 248 ILE A N 1
ATOM 1885 C CA . ILE A 1 248 ? -16.165 2.703 22.970 1.00 76.38 248 ILE A CA 1
ATOM 1886 C C . ILE A 1 248 ? -16.647 2.557 21.499 1.00 76.38 248 ILE A C 1
ATOM 1888 O O . ILE A 1 248 ? -16.074 1.742 20.774 1.00 76.38 248 ILE A O 1
ATOM 1892 N N . PRO A 1 249 ? -17.558 3.406 20.976 1.00 77.50 249 PRO A N 1
ATOM 1893 C CA . PRO A 1 249 ? -17.958 3.386 19.560 1.00 77.50 249 PRO A CA 1
ATOM 1894 C C . PRO A 1 249 ? -16.800 3.604 18.572 1.00 77.50 249 PRO A C 1
ATOM 1896 O O . PRO A 1 249 ? -16.741 3.025 17.486 1.00 77.50 249 PRO A O 1
ATOM 1899 N N . VAL A 1 250 ? -15.851 4.472 18.933 1.00 80.38 250 VAL A N 1
ATOM 1900 C CA . VAL A 1 250 ? -14.707 4.831 18.079 1.00 80.38 250 VAL A CA 1
ATOM 1901 C C . VAL A 1 250 ? -13.728 3.676 17.981 1.00 80.38 250 VAL A C 1
ATOM 1903 O O . VAL A 1 250 ? -13.206 3.377 16.909 1.00 80.38 250 VAL A O 1
ATOM 1906 N N . VAL A 1 251 ? -13.510 2.998 19.097 1.00 76.88 251 VAL A N 1
ATOM 1907 C CA . VAL A 1 251 ? -12.713 1.777 19.172 1.00 76.88 251 VAL A CA 1
ATOM 1908 C C . VAL A 1 251 ? -13.301 0.705 18.267 1.00 76.88 251 VAL A C 1
ATOM 1910 O O . VAL A 1 251 ? -12.568 0.104 17.481 1.00 76.88 251 VAL A O 1
ATOM 1913 N N . VAL A 1 252 ? -14.620 0.513 18.345 1.00 76.25 252 VAL A N 1
ATOM 1914 C CA . VAL A 1 252 ? -15.378 -0.389 17.474 1.00 76.25 252 VAL A CA 1
ATOM 1915 C C . VAL A 1 252 ? -15.150 -0.056 16.007 1.00 76.25 252 VAL A C 1
ATOM 1917 O O . VAL A 1 252 ? -14.716 -0.901 15.217 1.00 76.25 252 VAL A O 1
ATOM 1920 N N . ALA A 1 253 ? -15.353 1.199 15.629 1.00 79.94 253 ALA A N 1
ATOM 1921 C CA . ALA A 1 253 ? -15.132 1.629 14.257 1.00 79.94 253 ALA A CA 1
ATOM 1922 C C . ALA A 1 253 ? -13.676 1.398 13.797 1.00 79.94 253 ALA A C 1
ATOM 1924 O O . ALA A 1 253 ? -13.443 0.877 12.698 1.00 79.94 253 ALA A O 1
ATOM 1925 N N . ALA A 1 254 ? -12.698 1.734 14.642 1.00 82.12 254 ALA A N 1
ATOM 1926 C CA . ALA A 1 254 ? -11.275 1.599 14.344 1.00 82.12 254 ALA A CA 1
ATOM 1927 C C . ALA A 1 254 ? -10.839 0.130 14.199 1.00 82.12 254 ALA A C 1
ATOM 1929 O O . ALA A 1 254 ? -10.102 -0.201 13.266 1.00 82.12 254 ALA A O 1
ATOM 1930 N N . ALA A 1 255 ? -11.316 -0.775 15.058 1.00 79.19 255 ALA A N 1
ATOM 1931 C CA . ALA A 1 255 ? -10.975 -2.193 14.958 1.00 79.19 255 ALA A CA 1
ATOM 1932 C C . ALA A 1 255 ? -11.645 -2.871 13.746 1.00 79.19 255 ALA A C 1
ATOM 1934 O O . ALA A 1 255 ? -10.945 -3.559 12.999 1.00 79.19 255 ALA A O 1
ATOM 1935 N N . ARG A 1 256 ? -12.916 -2.568 13.424 1.00 82.12 256 ARG A N 1
ATOM 1936 C CA . ARG A 1 256 ? -13.552 -3.009 12.155 1.00 82.12 256 ARG A CA 1
ATOM 1937 C C . ARG A 1 256 ? -12.802 -2.500 10.923 1.00 82.12 256 ARG A C 1
ATOM 1939 O O . ARG A 1 256 ? -12.713 -3.167 9.890 1.00 82.12 256 ARG A O 1
ATOM 1946 N N . GLN A 1 257 ? -12.281 -1.274 10.970 1.00 84.69 257 GLN A N 1
ATOM 1947 C CA . GLN A 1 257 ? -11.433 -0.749 9.899 1.00 84.69 257 GLN A CA 1
ATOM 1948 C C . GLN A 1 257 ? -10.133 -1.554 9.765 1.00 84.69 257 GLN A C 1
ATOM 1950 O O . GLN A 1 257 ? -9.763 -1.925 8.649 1.00 84.69 257 GLN A O 1
ATOM 1955 N N . LEU A 1 258 ? -9.475 -1.865 10.880 1.00 83.81 258 LEU A N 1
ATOM 1956 C CA . LEU A 1 258 ? -8.241 -2.645 10.888 1.00 83.81 258 LEU A CA 1
ATOM 1957 C C . LEU A 1 258 ? -8.456 -4.086 10.395 1.00 83.81 258 LEU A C 1
ATOM 1959 O O . LEU A 1 258 ? -7.623 -4.618 9.664 1.00 83.81 258 LEU A O 1
ATOM 1963 N N . GLU A 1 259 ? -9.578 -4.717 10.733 1.00 82.50 259 GLU A N 1
ATOM 1964 C CA . GLU A 1 259 ? -9.948 -6.041 10.213 1.00 82.50 259 GLU A CA 1
ATOM 1965 C C . GLU A 1 259 ? -10.095 -6.048 8.696 1.00 82.50 259 GLU A C 1
ATOM 1967 O O . GLU A 1 259 ? -9.564 -6.938 8.027 1.00 82.50 259 GLU A O 1
ATOM 1972 N N . ARG A 1 260 ? -10.734 -5.016 8.138 1.00 86.81 260 ARG A N 1
ATOM 1973 C CA . ARG A 1 260 ? -10.824 -4.845 6.685 1.00 86.81 260 ARG A CA 1
ATOM 1974 C C . ARG A 1 260 ? -9.451 -4.641 6.068 1.00 86.81 260 ARG A C 1
ATOM 1976 O O . ARG A 1 260 ? -9.168 -5.249 5.042 1.00 86.81 260 ARG A O 1
ATOM 1983 N N . PHE A 1 261 ? -8.577 -3.858 6.701 1.00 86.75 261 PHE A N 1
ATOM 1984 C CA . PHE A 1 261 ? -7.193 -3.716 6.239 1.00 86.75 261 PHE A CA 1
ATOM 1985 C C . PHE A 1 261 ? -6.503 -5.071 6.176 1.00 86.75 261 PHE A C 1
ATOM 1987 O O . PHE A 1 261 ? -5.984 -5.435 5.126 1.00 86.75 261 PHE A O 1
ATOM 1994 N N . ARG A 1 262 ? -6.586 -5.868 7.242 1.00 86.19 262 ARG A N 1
ATOM 1995 C CA . ARG A 1 262 ? -6.011 -7.218 7.265 1.00 86.19 262 ARG A CA 1
ATOM 1996 C C . ARG A 1 262 ? -6.603 -8.123 6.185 1.00 86.19 262 ARG A C 1
ATOM 1998 O O . ARG A 1 262 ? -5.853 -8.864 5.559 1.00 86.19 262 ARG A O 1
ATOM 2005 N N . ALA A 1 263 ? -7.911 -8.059 5.939 1.00 85.88 263 ALA A N 1
ATOM 2006 C CA . ALA A 1 263 ? -8.544 -8.819 4.862 1.00 85.88 263 ALA A CA 1
ATOM 2007 C C . ALA A 1 263 ? -7.929 -8.478 3.497 1.00 85.88 263 ALA A C 1
ATOM 2009 O O . ALA A 1 263 ? -7.561 -9.383 2.755 1.00 85.88 263 ALA A O 1
ATOM 2010 N N . TRP A 1 264 ? -7.710 -7.193 3.216 1.00 89.44 264 TRP A N 1
ATOM 2011 C CA . TRP A 1 264 ? -7.048 -6.763 1.984 1.00 89.44 264 TRP A CA 1
ATOM 2012 C C . TRP A 1 264 ? -5.559 -7.090 1.939 1.00 89.44 264 TRP A C 1
ATOM 2014 O O . TRP A 1 264 ? -5.062 -7.466 0.884 1.00 89.44 264 TRP A O 1
ATOM 2024 N N . VAL A 1 265 ? -4.842 -7.034 3.064 1.00 87.62 265 VAL A N 1
ATOM 2025 C CA . VAL A 1 265 ? -3.439 -7.481 3.135 1.00 87.62 265 VAL A CA 1
ATOM 2026 C C . VAL A 1 265 ? -3.312 -8.955 2.741 1.00 87.62 265 VAL A C 1
ATOM 2028 O O . VAL A 1 265 ? -2.376 -9.302 2.025 1.00 87.62 265 VAL A O 1
ATOM 2031 N N . ARG A 1 266 ? -4.270 -9.811 3.127 1.00 87.19 266 ARG A N 1
ATOM 2032 C CA . ARG A 1 266 ? -4.296 -11.231 2.718 1.00 87.19 266 ARG A CA 1
ATOM 2033 C C . ARG A 1 266 ? -4.486 -11.428 1.214 1.00 87.19 266 ARG A C 1
ATOM 2035 O O . ARG A 1 266 ? -4.153 -12.493 0.717 1.00 87.19 266 ARG A O 1
ATOM 2042 N N . VAL A 1 267 ? -4.986 -10.422 0.499 1.00 89.94 267 VAL A N 1
ATOM 2043 C CA . VAL A 1 267 ? -5.093 -10.433 -0.967 1.00 89.94 267 VAL A CA 1
ATOM 2044 C C . VAL A 1 267 ? -3.850 -9.806 -1.599 1.00 89.94 267 VAL A C 1
ATOM 2046 O O . VAL A 1 267 ? -3.236 -10.399 -2.484 1.00 89.94 267 VAL A O 1
ATOM 2049 N N . PHE A 1 268 ? -3.437 -8.627 -1.125 1.00 91.62 268 PHE A N 1
ATOM 2050 C CA . PHE A 1 268 ? -2.313 -7.889 -1.700 1.00 91.62 268 PHE A CA 1
ATOM 2051 C C . PHE A 1 268 ? -0.974 -8.590 -1.501 1.00 91.62 268 PHE A C 1
ATOM 2053 O O . PHE A 1 268 ? -0.164 -8.579 -2.418 1.00 91.62 268 PHE A O 1
ATOM 2060 N N . LEU A 1 269 ? -0.720 -9.210 -0.347 1.00 90.38 269 LEU A N 1
ATOM 2061 C CA . LEU A 1 269 ? 0.582 -9.819 -0.079 1.00 90.38 269 LEU A CA 1
ATOM 2062 C C . LEU A 1 269 ? 0.862 -11.024 -0.998 1.00 90.38 269 LEU A C 1
ATOM 2064 O O . LEU A 1 269 ? 1.903 -11.002 -1.656 1.00 90.38 269 LEU A O 1
ATOM 2068 N N . PRO A 1 270 ? -0.047 -12.009 -1.162 1.00 91.44 270 PRO A N 1
ATOM 2069 C CA . PRO A 1 270 ? 0.130 -13.055 -2.169 1.00 91.44 270 PRO A CA 1
ATOM 2070 C C . PRO A 1 270 ? 0.240 -12.491 -3.585 1.00 91.44 270 PRO A C 1
ATOM 2072 O O . PRO A 1 270 ? 1.131 -12.891 -4.329 1.00 91.44 270 PRO A O 1
ATOM 2075 N N . LEU A 1 271 ? -0.600 -11.512 -3.942 1.00 95.81 271 LEU A N 1
ATOM 2076 C CA . LEU A 1 271 ? -0.543 -10.875 -5.257 1.00 95.81 271 LEU A CA 1
ATOM 2077 C C . LEU A 1 271 ? 0.832 -10.245 -5.525 1.00 95.81 271 LEU A C 1
ATOM 2079 O O . LEU A 1 271 ? 1.393 -10.433 -6.601 1.00 95.81 271 LEU A O 1
ATOM 2083 N N . LEU A 1 272 ? 1.398 -9.532 -4.552 1.00 95.69 272 LEU A N 1
ATOM 2084 C CA . LEU A 1 272 ? 2.711 -8.894 -4.652 1.00 95.69 272 LEU A CA 1
ATOM 2085 C C . LEU A 1 272 ? 3.848 -9.904 -4.746 1.00 95.69 272 LEU A C 1
ATOM 2087 O O . LEU A 1 272 ? 4.776 -9.695 -5.525 1.00 95.69 272 LEU A O 1
ATOM 2091 N N . VAL A 1 273 ? 3.776 -10.997 -3.985 1.00 94.44 273 VAL A N 1
ATOM 2092 C CA . VAL A 1 273 ? 4.763 -12.079 -4.066 1.00 94.44 273 VAL A CA 1
ATOM 2093 C C . VAL A 1 273 ? 4.710 -12.733 -5.444 1.00 94.44 273 VAL A C 1
ATOM 2095 O O . VAL A 1 273 ? 5.734 -12.801 -6.116 1.00 94.44 273 VAL A O 1
ATOM 2098 N N . LEU A 1 274 ? 3.524 -13.137 -5.907 1.00 96.19 274 LEU A N 1
ATOM 2099 C CA . LEU A 1 274 ? 3.355 -13.816 -7.194 1.00 96.19 274 LEU A CA 1
ATOM 2100 C C . LEU A 1 274 ? 3.758 -12.926 -8.371 1.00 96.19 274 LEU A C 1
ATOM 2102 O O . LEU A 1 274 ? 4.550 -13.338 -9.214 1.00 96.19 274 LEU A O 1
ATOM 2106 N N . THR A 1 275 ? 3.265 -11.685 -8.413 1.00 97.12 275 THR A N 1
ATOM 2107 C CA . THR A 1 275 ? 3.639 -10.736 -9.473 1.00 97.12 275 THR A CA 1
ATOM 2108 C C . THR A 1 275 ? 5.122 -10.377 -9.406 1.00 97.12 275 THR A C 1
ATOM 2110 O O . THR A 1 275 ? 5.768 -10.314 -10.444 1.00 97.12 275 THR A O 1
ATOM 2113 N N . GLY A 1 276 ? 5.694 -10.215 -8.210 1.00 95.62 276 GLY A N 1
ATOM 2114 C CA . GLY A 1 276 ? 7.119 -9.933 -8.037 1.00 95.62 276 GLY A CA 1
ATOM 2115 C C . GLY A 1 276 ? 8.021 -11.081 -8.497 1.00 95.62 276 GLY A C 1
ATOM 2116 O O . GLY A 1 276 ? 9.022 -10.826 -9.160 1.00 95.62 276 GLY A O 1
ATOM 2117 N N . LEU A 1 277 ? 7.652 -12.331 -8.195 1.00 94.69 277 LEU A N 1
ATOM 2118 C CA . LEU A 1 277 ? 8.353 -13.525 -8.676 1.00 94.69 277 LEU A CA 1
ATOM 2119 C C . LEU A 1 277 ? 8.235 -13.659 -10.196 1.00 94.69 277 LEU A C 1
ATOM 2121 O O . LEU A 1 277 ? 9.245 -13.838 -10.867 1.00 94.69 277 LEU A O 1
ATOM 2125 N N . ALA A 1 278 ? 7.037 -13.484 -10.759 1.00 95.69 278 ALA A N 1
ATOM 2126 C CA . ALA A 1 278 ? 6.837 -13.525 -12.207 1.00 95.69 278 ALA A CA 1
ATOM 2127 C C . ALA A 1 278 ? 7.654 -12.443 -12.939 1.00 95.69 278 ALA A C 1
ATOM 2129 O O . ALA A 1 278 ? 8.228 -12.701 -13.993 1.00 95.69 278 ALA A O 1
ATOM 2130 N N . GLN A 1 279 ? 7.765 -11.245 -12.358 1.00 95.44 279 GLN A N 1
ATOM 2131 C CA . GLN A 1 279 ? 8.624 -10.176 -12.873 1.00 95.44 279 GLN A CA 1
ATOM 2132 C C . GLN A 1 279 ? 10.122 -10.442 -12.686 1.00 95.44 279 GLN A C 1
ATOM 2134 O O . GLN A 1 279 ? 10.919 -9.794 -13.358 1.00 95.44 279 GLN A O 1
ATOM 2139 N N . ALA A 1 280 ? 10.514 -11.338 -11.777 1.00 93.94 280 ALA A N 1
ATOM 2140 C CA . ALA A 1 280 ? 11.908 -11.703 -11.542 1.00 93.94 280 ALA A CA 1
ATOM 2141 C C . ALA A 1 280 ? 12.443 -12.685 -12.597 1.00 93.94 280 ALA A C 1
ATOM 2143 O O . ALA A 1 280 ? 13.612 -12.592 -12.969 1.00 93.94 280 ALA A O 1
ATOM 2144 N N . VAL A 1 281 ? 11.582 -13.574 -13.112 1.00 93.94 281 VAL A N 1
ATOM 2145 C CA . VAL A 1 281 ? 11.947 -14.644 -14.061 1.00 93.94 281 VAL A CA 1
ATOM 2146 C C . VAL A 1 281 ? 12.762 -14.146 -15.265 1.00 93.94 281 VAL A C 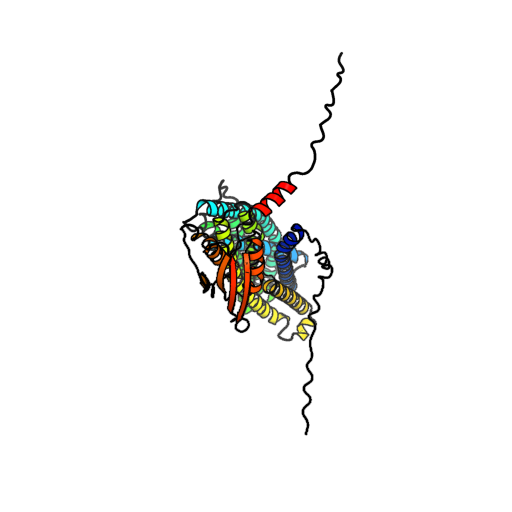1
ATOM 2148 O O . VAL A 1 281 ? 13.778 -14.767 -15.560 1.00 93.94 281 VAL A O 1
ATOM 2151 N N . PRO A 1 282 ? 12.428 -13.028 -15.940 1.00 92.31 282 PRO A N 1
ATOM 2152 C CA . PRO A 1 282 ? 13.235 -12.541 -17.063 1.00 92.31 282 PRO A CA 1
ATOM 2153 C C . PRO A 1 282 ? 14.666 -12.131 -16.692 1.00 92.31 282 PRO A C 1
ATOM 2155 O O . PRO A 1 282 ? 15.525 -12.089 -17.565 1.00 92.31 282 PRO A O 1
ATOM 2158 N N . TYR A 1 283 ? 14.930 -11.797 -15.425 1.00 90.31 283 TYR A N 1
ATOM 2159 C CA . TYR A 1 283 ? 16.252 -11.348 -14.980 1.00 90.31 283 TYR A CA 1
ATOM 2160 C C . TYR A 1 283 ? 17.151 -12.495 -14.523 1.00 90.31 283 TYR A C 1
ATOM 2162 O O . TYR A 1 283 ? 18.366 -12.413 -14.679 1.00 90.31 283 TYR A O 1
ATOM 2170 N N . THR A 1 284 ? 16.574 -13.522 -13.900 1.00 90.75 284 THR A N 1
ATOM 2171 C CA . THR A 1 284 ? 17.337 -14.595 -13.238 1.00 90.75 284 THR A CA 1
ATOM 2172 C C . THR A 1 284 ? 17.081 -15.978 -13.822 1.00 90.75 284 THR A C 1
ATOM 2174 O O . THR A 1 284 ? 17.770 -16.925 -13.460 1.00 90.75 284 THR A O 1
ATOM 2177 N N . GLY A 1 285 ? 16.074 -16.129 -14.683 1.00 90.25 285 GLY A N 1
ATOM 2178 C CA . GLY A 1 285 ? 15.512 -17.436 -15.001 1.00 90.25 285 GLY A CA 1
ATOM 2179 C C . GLY A 1 285 ? 14.904 -18.103 -13.762 1.00 90.25 285 GLY A C 1
ATOM 2180 O O . GLY A 1 285 ? 14.504 -17.431 -12.806 1.00 90.25 285 GLY A O 1
ATOM 2181 N N . TRP A 1 286 ? 14.851 -19.435 -13.790 1.00 88.56 286 TRP A N 1
ATOM 2182 C CA . TRP A 1 286 ? 14.341 -20.276 -12.699 1.00 88.56 286 TRP A CA 1
ATOM 2183 C C . TRP A 1 286 ? 15.442 -20.864 -11.806 1.00 88.56 286 TRP A C 1
ATOM 2185 O O . TRP A 1 286 ? 15.125 -21.549 -10.837 1.00 88.56 286 TRP A O 1
ATOM 2195 N N . ASP A 1 287 ? 16.717 -20.611 -12.115 1.00 86.56 287 ASP A N 1
ATOM 2196 C CA . ASP A 1 287 ? 17.842 -21.176 -11.373 1.00 86.56 287 ASP A CA 1
ATOM 2197 C C . ASP A 1 287 ? 18.237 -20.287 -10.171 1.00 86.56 287 ASP A C 1
ATOM 2199 O O . ASP A 1 287 ? 18.735 -19.169 -10.357 1.00 86.56 287 ASP A O 1
ATOM 2203 N N . PRO A 1 288 ? 18.053 -20.757 -8.922 1.00 80.94 288 PRO A N 1
ATOM 2204 C CA . PRO A 1 288 ? 18.439 -20.002 -7.734 1.00 80.94 288 PRO A CA 1
ATOM 2205 C C . PRO A 1 288 ? 19.958 -19.828 -7.597 1.00 80.94 288 PRO A C 1
ATOM 2207 O O . PRO A 1 288 ? 20.396 -18.852 -6.983 1.00 80.94 288 PRO A O 1
ATOM 2210 N N . VAL A 1 289 ? 20.768 -20.727 -8.167 1.00 85.75 289 VAL A N 1
ATOM 2211 C CA . VAL A 1 289 ? 22.235 -20.610 -8.126 1.00 85.75 289 VAL A CA 1
ATOM 2212 C C . VAL A 1 289 ? 22.689 -19.484 -9.055 1.00 85.75 289 VAL A C 1
ATOM 2214 O O . VAL A 1 289 ? 23.444 -18.603 -8.635 1.00 85.75 289 VAL A O 1
ATOM 2217 N N . GLY A 1 290 ? 22.139 -19.426 -10.269 1.00 80.44 290 GLY A N 1
ATOM 2218 C CA . GLY A 1 290 ? 22.324 -18.309 -11.196 1.00 80.44 290 GLY A CA 1
ATOM 2219 C C . GLY A 1 290 ? 21.921 -16.951 -10.609 1.00 80.44 290 GLY A C 1
ATOM 2220 O O . GLY A 1 290 ? 22.601 -15.947 -10.842 1.00 80.44 290 GLY A O 1
ATOM 2221 N N . ALA A 1 291 ? 20.884 -16.904 -9.765 1.00 85.81 291 ALA A N 1
ATOM 2222 C CA . ALA A 1 291 ? 20.482 -15.670 -9.086 1.00 85.81 291 ALA A CA 1
ATOM 2223 C C . ALA A 1 291 ? 21.557 -15.127 -8.119 1.00 85.81 291 ALA A C 1
ATOM 2225 O O . ALA A 1 291 ? 21.668 -13.914 -7.947 1.00 85.81 291 ALA A O 1
ATOM 2226 N N . LEU A 1 292 ? 22.386 -15.979 -7.509 1.00 91.69 292 LEU A N 1
ATOM 2227 C CA . LEU A 1 292 ? 23.475 -15.523 -6.634 1.00 91.69 292 LEU A CA 1
ATOM 2228 C C . LEU A 1 292 ? 24.671 -14.957 -7.415 1.00 91.69 292 LEU A C 1
ATOM 2230 O O . LEU A 1 292 ? 25.375 -14.086 -6.898 1.00 91.69 292 LEU A O 1
ATOM 2234 N N . ALA A 1 293 ? 24.883 -15.417 -8.650 1.00 90.69 293 ALA A N 1
ATOM 2235 C CA . ALA A 1 293 ? 26.028 -15.026 -9.469 1.00 90.69 293 ALA A CA 1
ATOM 2236 C C . ALA A 1 293 ? 25.913 -13.595 -10.029 1.00 90.69 293 ALA A C 1
ATOM 2238 O O . ALA A 1 293 ? 26.924 -12.909 -10.188 1.00 90.69 293 ALA A O 1
ATOM 2239 N N . PHE A 1 294 ? 24.695 -13.113 -10.303 1.00 91.00 294 PHE A N 1
ATOM 2240 C CA . PHE A 1 294 ? 24.468 -11.811 -10.938 1.00 91.00 294 PHE A CA 1
ATOM 2241 C C . PHE A 1 294 ? 23.889 -10.770 -9.965 1.00 91.00 294 PHE A C 1
ATOM 2243 O O . PHE A 1 294 ? 23.137 -11.081 -9.039 1.00 91.00 294 PHE A O 1
ATOM 2250 N N . TRP A 1 295 ? 24.236 -9.491 -10.151 1.00 94.62 295 TRP A N 1
ATOM 2251 C CA . TRP A 1 295 ? 23.835 -8.426 -9.218 1.00 94.62 295 TRP A CA 1
ATOM 2252 C C . TRP A 1 295 ? 22.306 -8.223 -9.078 1.00 94.62 295 TRP A C 1
ATOM 2254 O O . TRP A 1 295 ? 21.866 -8.033 -7.940 1.00 94.62 295 TRP A O 1
ATOM 2264 N N . PRO A 1 29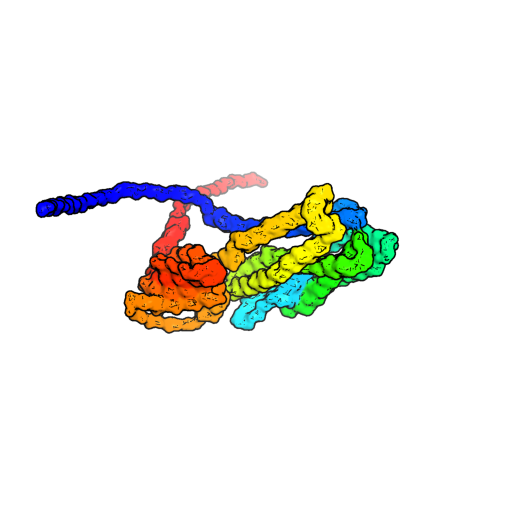6 ? 21.468 -8.316 -10.136 1.00 94.12 296 PRO A N 1
ATOM 2265 C CA . PRO A 1 296 ? 20.013 -8.254 -10.024 1.00 94.12 296 PRO A CA 1
ATOM 2266 C C . PRO A 1 296 ? 19.462 -9.412 -9.205 1.00 94.12 296 PRO A C 1
ATOM 2268 O O . PRO A 1 296 ? 18.580 -9.206 -8.377 1.00 94.12 296 PRO A O 1
ATOM 2271 N N . GLY A 1 297 ? 20.005 -10.617 -9.397 1.00 93.56 297 GLY A N 1
ATOM 2272 C CA . GLY A 1 297 ? 19.562 -11.801 -8.676 1.00 93.56 297 GLY A CA 1
ATOM 2273 C C . GLY A 1 297 ? 19.840 -11.696 -7.177 1.00 93.56 297 GLY A C 1
ATOM 2274 O O . GLY A 1 297 ? 18.930 -11.913 -6.380 1.00 93.56 297 GLY A O 1
ATOM 2275 N N . ARG A 1 298 ? 21.024 -11.213 -6.770 1.00 95.06 298 ARG A N 1
ATOM 2276 C CA . ARG A 1 298 ? 21.324 -10.928 -5.351 1.00 95.06 298 ARG A CA 1
ATOM 2277 C C . ARG A 1 298 ? 20.362 -9.906 -4.746 1.00 95.06 298 ARG A C 1
ATOM 2279 O O . ARG A 1 298 ? 19.933 -10.065 -3.605 1.00 95.06 298 ARG A O 1
ATOM 2286 N N . LEU A 1 299 ? 19.988 -8.878 -5.506 1.00 95.44 299 LEU A N 1
ATOM 2287 C CA . LEU A 1 299 ? 19.035 -7.866 -5.050 1.00 95.44 299 LEU A CA 1
ATOM 2288 C C . LEU A 1 299 ? 17.601 -8.415 -4.946 1.00 95.44 299 LEU A C 1
ATOM 2290 O O . LEU A 1 299 ? 16.876 -8.072 -4.009 1.00 95.44 299 LEU A O 1
ATOM 2294 N N . ILE A 1 300 ? 17.199 -9.294 -5.868 1.00 94.50 300 ILE A N 1
ATOM 2295 C CA . ILE A 1 300 ? 15.925 -10.023 -5.811 1.00 94.50 300 ILE A CA 1
ATOM 2296 C C . ILE A 1 300 ? 15.895 -10.929 -4.574 1.00 94.50 300 ILE A C 1
ATOM 2298 O O . ILE A 1 300 ? 14.924 -10.884 -3.821 1.00 94.50 300 ILE A O 1
ATOM 2302 N N . LEU A 1 301 ? 16.968 -11.679 -4.308 1.00 94.31 301 LEU A N 1
ATOM 2303 C CA . LEU A 1 301 ? 17.096 -12.522 -3.116 1.00 94.31 301 LEU A CA 1
ATOM 2304 C C . LEU A 1 301 ? 17.070 -11.697 -1.825 1.00 94.31 301 LEU A C 1
ATOM 2306 O O . LEU A 1 301 ? 16.363 -12.059 -0.888 1.00 94.31 301 LEU A O 1
ATOM 2310 N N . PHE A 1 302 ? 17.753 -10.550 -1.789 1.00 95.62 302 PHE A N 1
ATOM 2311 C CA . PHE A 1 302 ? 17.670 -9.609 -0.669 1.00 95.62 302 PHE A CA 1
ATOM 2312 C C . PHE A 1 302 ? 16.226 -9.145 -0.428 1.00 95.62 302 PHE A C 1
ATOM 2314 O O . PHE A 1 302 ? 15.733 -9.184 0.701 1.00 95.62 302 PHE A O 1
ATOM 2321 N N . LYS A 1 303 ? 15.505 -8.773 -1.494 1.00 95.56 303 LYS A N 1
ATOM 2322 C CA . LYS A 1 303 ? 14.091 -8.386 -1.410 1.00 95.56 303 LYS A CA 1
ATOM 2323 C C . LYS A 1 303 ? 13.214 -9.541 -0.912 1.00 95.56 303 LYS A C 1
ATOM 2325 O O . LYS A 1 303 ? 12.348 -9.311 -0.069 1.00 95.56 303 LYS A O 1
ATOM 2330 N N . LEU A 1 304 ? 13.438 -10.766 -1.389 1.00 94.44 304 LEU A N 1
ATOM 2331 C CA . LEU A 1 304 ? 12.736 -11.961 -0.908 1.00 94.44 304 LEU A CA 1
ATOM 2332 C C . LEU A 1 304 ? 13.031 -12.233 0.571 1.00 94.44 304 LEU A C 1
ATOM 2334 O O . LEU A 1 304 ? 12.103 -12.542 1.313 1.00 94.44 304 LEU A O 1
ATOM 2338 N N . GLY A 1 305 ? 14.270 -12.031 1.022 1.00 95.88 305 GLY A N 1
ATOM 2339 C CA . GLY A 1 305 ? 14.644 -12.099 2.435 1.00 95.88 305 GLY A CA 1
ATOM 2340 C C . GLY A 1 305 ? 13.886 -11.079 3.291 1.00 95.88 305 GLY A C 1
ATOM 2341 O O . GLY A 1 305 ? 13.327 -11.442 4.325 1.00 95.88 305 GLY A O 1
ATOM 2342 N N . LEU A 1 306 ? 13.773 -9.826 2.832 1.00 96.25 306 LEU A N 1
ATOM 2343 C CA . LEU A 1 306 ? 12.964 -8.801 3.507 1.00 96.25 306 LEU A CA 1
ATOM 2344 C C . LEU A 1 306 ? 11.475 -9.179 3.561 1.00 96.25 306 LEU A C 1
ATOM 2346 O O . LEU A 1 306 ? 10.831 -8.994 4.593 1.00 96.25 306 LEU A O 1
ATOM 2350 N N . ILE A 1 307 ? 10.922 -9.732 2.478 1.00 93.00 307 ILE A N 1
ATOM 2351 C CA . ILE A 1 307 ? 9.531 -10.210 2.448 1.00 93.00 307 ILE A CA 1
ATOM 2352 C C . ILE A 1 307 ? 9.346 -11.401 3.399 1.00 93.00 307 ILE A C 1
ATOM 2354 O O . ILE A 1 307 ? 8.373 -11.425 4.148 1.00 93.00 307 ILE A O 1
ATOM 2358 N N . GLY A 1 308 ? 10.279 -12.354 3.423 1.00 94.00 308 GLY A N 1
ATOM 2359 C CA . GLY A 1 308 ? 10.271 -13.479 4.360 1.00 94.00 308 GLY A CA 1
ATOM 2360 C C . GLY A 1 308 ? 10.304 -13.006 5.813 1.00 94.00 308 GLY A C 1
ATOM 2361 O O . GLY A 1 308 ? 9.475 -13.430 6.616 1.00 94.00 308 GLY A O 1
ATOM 2362 N N . GLY A 1 309 ? 11.172 -12.041 6.131 1.00 93.06 309 GLY A N 1
ATOM 2363 C CA . GLY A 1 309 ? 11.204 -11.385 7.439 1.00 93.06 309 GLY A CA 1
ATOM 2364 C C . GLY A 1 309 ? 9.877 -10.707 7.790 1.00 93.06 309 GLY A C 1
ATOM 2365 O O . GLY A 1 309 ? 9.386 -10.850 8.906 1.00 93.06 309 GLY A O 1
ATOM 2366 N N . LEU A 1 310 ? 9.237 -10.041 6.827 1.00 90.94 310 LEU A N 1
ATOM 2367 C CA . LEU A 1 310 ? 7.919 -9.437 7.016 1.00 90.94 310 LEU A CA 1
ATOM 2368 C C . LEU A 1 310 ? 6.829 -10.482 7.299 1.00 90.94 310 LEU A C 1
ATOM 2370 O O . LEU A 1 310 ? 5.998 -10.280 8.183 1.00 90.94 310 LEU A O 1
ATOM 2374 N N . VAL A 1 311 ? 6.833 -11.599 6.569 1.00 87.94 311 VAL A N 1
ATOM 2375 C CA . VAL A 1 311 ? 5.909 -12.721 6.791 1.00 87.94 311 VAL A CA 1
ATOM 2376 C C . VAL A 1 311 ? 6.122 -13.310 8.183 1.00 87.94 311 VAL A C 1
ATOM 2378 O O . VAL A 1 311 ? 5.148 -13.493 8.911 1.00 87.94 311 VAL A O 1
ATOM 2381 N N . ILE A 1 312 ? 7.375 -13.517 8.598 1.00 87.62 312 ILE A N 1
ATOM 2382 C CA . ILE A 1 312 ? 7.710 -13.955 9.957 1.00 87.62 312 ILE A CA 1
ATOM 2383 C C . ILE A 1 312 ? 7.179 -12.951 10.977 1.00 87.62 312 ILE A C 1
ATOM 2385 O O . ILE A 1 312 ? 6.501 -13.366 11.910 1.00 87.62 312 ILE A O 1
ATOM 2389 N N . ILE A 1 313 ? 7.396 -11.645 10.794 1.00 84.94 313 ILE A N 1
ATOM 2390 C CA . ILE A 1 313 ? 6.852 -10.614 11.691 1.00 84.94 313 ILE A CA 1
ATOM 2391 C C . ILE A 1 313 ? 5.324 -10.706 11.745 1.00 84.94 313 ILE A C 1
ATOM 2393 O O . ILE A 1 313 ? 4.760 -10.640 12.829 1.00 84.94 313 ILE A O 1
ATOM 2397 N N . PHE A 1 314 ? 4.627 -10.896 10.625 1.00 80.12 314 PHE A N 1
ATOM 2398 C CA . PHE A 1 314 ? 3.164 -10.990 10.630 1.00 80.12 314 PHE A CA 1
ATOM 2399 C C . PHE A 1 314 ? 2.616 -12.276 11.255 1.00 80.12 314 PHE A C 1
ATOM 2401 O O . PHE A 1 314 ? 1.525 -12.241 11.826 1.00 80.12 314 PHE A O 1
ATOM 2408 N N . ILE A 1 315 ? 3.341 -13.390 11.142 1.00 77.75 315 ILE A N 1
ATOM 2409 C CA . ILE A 1 315 ? 2.969 -14.671 11.757 1.00 77.75 315 ILE A CA 1
ATOM 2410 C C . ILE A 1 315 ? 3.284 -14.661 13.257 1.00 77.75 315 ILE A C 1
ATOM 2412 O O . ILE A 1 315 ? 2.466 -15.096 14.061 1.00 77.75 315 ILE A O 1
ATOM 2416 N N . THR A 1 316 ? 4.465 -14.169 13.635 1.00 72.44 316 THR A N 1
ATOM 2417 C CA . THR A 1 316 ? 4.969 -14.204 15.017 1.00 72.44 316 THR A CA 1
ATOM 2418 C C . THR A 1 316 ? 4.470 -13.044 15.863 1.00 72.44 316 THR A C 1
ATOM 2420 O O . THR A 1 316 ? 4.341 -13.187 17.077 1.00 72.44 316 THR A O 1
ATOM 2423 N N . CYS A 1 317 ? 4.164 -11.889 15.263 1.00 69.31 317 CYS A N 1
ATOM 2424 C CA . CYS A 1 317 ? 3.583 -10.798 16.017 1.00 69.31 317 CYS A CA 1
ATOM 2425 C C . CYS A 1 317 ? 2.169 -11.215 16.448 1.00 69.31 317 CYS A C 1
ATOM 2427 O O . CYS A 1 317 ? 1.317 -11.461 15.588 1.00 69.31 317 CYS A O 1
ATOM 2429 N N . PRO A 1 318 ? 1.850 -11.178 17.757 1.00 53.09 318 PRO A N 1
ATOM 2430 C CA . PRO A 1 318 ? 0.499 -11.413 18.269 1.00 53.09 318 PRO A CA 1
ATOM 2431 C C . PRO A 1 318 ? -0.484 -10.292 17.865 1.00 53.09 318 PRO A C 1
ATOM 2433 O O . PRO A 1 318 ? -1.568 -10.159 18.430 1.00 53.09 318 PRO A O 1
ATOM 2436 N N . LEU A 1 319 ? -0.142 -9.494 16.841 1.00 46.09 319 LEU A N 1
ATOM 2437 C CA . LEU A 1 319 ? -0.970 -8.496 16.162 1.00 46.09 319 LEU A CA 1
ATOM 2438 C C . LEU A 1 319 ? -2.291 -9.060 15.632 1.00 46.09 319 LEU A C 1
ATOM 2440 O O . LEU A 1 319 ? -3.149 -8.280 15.209 1.00 46.09 319 LEU A O 1
ATOM 2444 N N . TRP A 1 320 ? -2.450 -10.385 15.625 1.00 43.53 320 TRP A N 1
ATOM 2445 C CA . TRP A 1 320 ? -3.727 -11.022 15.354 1.00 43.53 320 TRP A CA 1
ATOM 2446 C C . TRP A 1 320 ? -4.788 -10.699 16.404 1.00 43.53 320 TRP A C 1
ATOM 2448 O O . TRP A 1 320 ? -5.949 -10.764 16.019 1.00 43.53 320 TRP A O 1
ATOM 2458 N N . ARG A 1 321 ? -4.431 -10.256 17.628 1.00 47.66 321 ARG A N 1
ATOM 2459 C CA . ARG A 1 321 ? -5.398 -9.777 18.642 1.00 47.66 321 ARG A CA 1
ATOM 2460 C C . ARG A 1 321 ? -4.824 -8.991 19.829 1.00 47.66 321 ARG A C 1
ATOM 2462 O O . ARG A 1 321 ? -5.426 -7.996 20.221 1.00 47.66 321 ARG A O 1
ATOM 2469 N N . ALA A 1 322 ? -3.630 -9.321 20.321 1.00 37.09 322 ALA A N 1
ATOM 2470 C CA . ALA A 1 322 ? -3.119 -8.754 21.572 1.00 37.09 322 ALA A CA 1
ATOM 2471 C C . ALA A 1 322 ? -2.821 -7.248 21.493 1.00 37.09 322 ALA A C 1
ATOM 2473 O O . ALA A 1 322 ? -3.014 -6.516 22.460 1.00 37.09 322 ALA A O 1
ATOM 2474 N N . CYS A 1 323 ? -2.319 -6.758 20.358 1.00 41.22 323 CYS A N 1
ATOM 2475 C CA . CYS A 1 323 ? -1.657 -5.451 20.265 1.00 41.22 323 CYS A CA 1
ATOM 2476 C C . CYS A 1 323 ? -2.575 -4.268 19.941 1.00 41.22 323 CYS A C 1
ATOM 2478 O O . CYS A 1 323 ? -2.124 -3.320 19.293 1.00 41.22 323 CYS A O 1
ATOM 2480 N N . SER A 1 324 ? -3.831 -4.272 20.406 1.00 44.06 324 SER A N 1
ATOM 2481 C CA . SER A 1 324 ? -4.556 -3.002 20.469 1.00 44.06 324 SER A CA 1
ATOM 2482 C C . SER A 1 324 ? -3.755 -2.039 21.363 1.00 44.06 324 SER A C 1
ATOM 2484 O O . SER A 1 324 ? -3.372 -2.402 22.483 1.00 44.06 324 SER A O 1
ATOM 2486 N N . PRO A 1 325 ? -3.452 -0.821 20.884 1.00 38.59 325 PRO A N 1
ATOM 2487 C CA . PRO A 1 325 ? -2.797 0.212 21.677 1.00 38.59 325 PRO A CA 1
ATOM 2488 C C . PRO A 1 325 ? -3.642 0.705 22.859 1.00 38.59 325 PRO A C 1
ATOM 2490 O O . PRO A 1 325 ? -3.164 1.507 23.659 1.00 38.59 325 PRO A O 1
ATOM 2493 N N . ILE A 1 326 ? -4.884 0.232 22.961 1.00 40.16 326 ILE A N 1
ATOM 2494 C CA . ILE A 1 326 ? -5.841 0.584 23.995 1.00 40.16 326 ILE A CA 1
ATOM 2495 C C . ILE A 1 326 ? -6.153 -0.695 24.792 1.00 40.16 326 ILE A C 1
ATOM 2497 O O . ILE A 1 326 ? -6.554 -1.710 24.217 1.00 40.16 326 ILE A O 1
ATOM 2501 N N . ARG A 1 327 ? -5.887 -0.673 26.106 1.00 39.16 327 ARG A N 1
ATOM 2502 C CA . ARG A 1 327 ? -6.099 -1.814 27.017 1.00 39.16 327 ARG A CA 1
ATOM 2503 C C . ARG A 1 327 ? -7.587 -2.217 27.040 1.00 39.16 327 ARG A C 1
ATOM 2505 O O . ARG A 1 327 ? -8.443 -1.343 27.087 1.00 39.16 327 ARG A O 1
ATOM 2512 N N . GLY A 1 328 ? -7.873 -3.526 27.041 1.00 43.78 328 GLY A N 1
ATOM 2513 C CA . GLY A 1 328 ? -9.212 -4.083 27.314 1.00 43.78 328 GLY A CA 1
ATOM 2514 C C . GLY A 1 328 ? -10.150 -4.303 26.116 1.00 43.78 328 GLY A C 1
ATOM 2515 O O . GLY A 1 328 ? -11.332 -4.533 26.322 1.00 43.78 328 GLY A O 1
ATOM 2516 N N . MET A 1 329 ? -9.673 -4.230 24.869 1.00 44.47 329 MET A N 1
ATOM 2517 C CA . MET A 1 329 ? -10.546 -4.242 23.683 1.00 44.47 329 MET A CA 1
ATOM 2518 C C . MET A 1 329 ? -10.375 -5.503 22.846 1.00 44.47 329 MET A C 1
ATOM 2520 O O . MET A 1 329 ? -9.509 -5.553 21.972 1.00 44.47 329 MET A O 1
ATOM 2524 N N . CYS A 1 330 ? -11.210 -6.504 23.110 1.00 44.16 330 CYS A N 1
ATOM 2525 C CA . CYS A 1 330 ? -11.336 -7.713 22.297 1.00 44.16 330 CYS A CA 1
ATOM 2526 C C . CYS A 1 330 ? -12.792 -8.221 22.247 1.00 44.16 330 CYS A C 1
ATOM 2528 O O . CYS A 1 330 ? -13.031 -9.358 22.611 1.00 44.16 330 CYS A O 1
ATOM 2530 N N . ASP A 1 331 ? -13.745 -7.380 21.833 1.00 43.50 331 ASP A N 1
ATOM 2531 C CA . ASP A 1 331 ? -14.741 -7.624 20.764 1.00 43.50 331 ASP A CA 1
ATOM 2532 C C . ASP A 1 331 ? -15.669 -6.393 20.673 1.00 43.50 331 ASP A C 1
ATOM 2534 O O . ASP A 1 331 ? -15.859 -5.639 21.627 1.00 43.50 331 ASP A O 1
ATOM 2538 N N . LEU A 1 332 ? -16.213 -6.141 19.490 1.00 40.84 332 LEU A N 1
ATOM 2539 C CA . LEU A 1 332 ? -16.995 -4.962 19.142 1.00 40.84 332 LEU A CA 1
ATOM 2540 C C . LEU A 1 332 ? -18.494 -5.246 19.043 1.00 40.84 332 LEU A C 1
ATOM 2542 O O . LEU A 1 332 ? -19.295 -4.318 19.131 1.00 40.84 332 LEU A O 1
ATOM 2546 N N . GLN A 1 333 ? -18.875 -6.511 18.844 1.00 38.69 333 GLN A N 1
ATOM 2547 C CA . GLN A 1 333 ? -20.280 -6.953 18.875 1.00 38.69 333 GLN A CA 1
ATOM 2548 C C . GLN A 1 333 ? -20.837 -7.007 20.305 1.00 38.69 333 GLN A C 1
ATOM 2550 O O . GLN A 1 333 ? -22.041 -6.981 20.546 1.00 38.69 333 GLN A O 1
ATOM 2555 N N . GLU A 1 334 ? -19.935 -7.025 21.270 1.00 42.66 334 GLU A N 1
ATOM 2556 C CA . GLU A 1 334 ? -20.207 -7.133 22.688 1.00 42.66 334 GLU A CA 1
ATOM 2557 C C . GLU A 1 334 ? -20.557 -5.787 23.347 1.00 42.66 334 GLU A C 1
ATOM 2559 O O . GLU A 1 334 ? -21.383 -5.741 24.256 1.00 42.66 334 GLU A O 1
ATOM 2564 N N . LEU A 1 335 ? -20.035 -4.677 22.829 1.00 39.53 335 LEU A N 1
ATOM 2565 C CA . LEU A 1 335 ? -20.345 -3.331 23.322 1.00 39.53 335 LEU A CA 1
ATOM 2566 C C . LEU A 1 335 ? -21.737 -2.859 22.872 1.00 39.53 335 LEU A C 1
ATOM 2568 O O . LEU A 1 335 ? -22.402 -2.122 23.588 1.00 39.53 335 LEU A O 1
ATOM 2572 N N . THR A 1 336 ? -22.223 -3.360 21.731 1.00 38.06 336 THR A N 1
ATOM 2573 C CA . THR A 1 336 ? -23.575 -3.071 21.211 1.00 38.06 336 THR A CA 1
ATOM 2574 C C . THR A 1 336 ? -24.680 -3.762 22.019 1.00 38.06 336 THR A C 1
ATOM 2576 O O . THR A 1 336 ? -25.841 -3.377 21.947 1.00 38.06 336 THR A O 1
ATOM 2579 N N . LEU A 1 337 ? -24.329 -4.788 22.797 1.00 40.72 337 LEU A N 1
ATOM 2580 C CA . LEU A 1 337 ? -25.268 -5.605 23.567 1.00 40.72 337 LEU A CA 1
ATOM 2581 C C . LEU A 1 337 ? -25.223 -5.318 25.084 1.00 40.72 337 LEU A C 1
ATOM 2583 O O . LEU A 1 337 ? -25.989 -5.919 25.829 1.00 40.72 337 LEU A O 1
ATOM 2587 N N . MET A 1 338 ? -24.381 -4.392 25.564 1.00 42.44 338 MET A N 1
ATOM 2588 C CA . MET A 1 338 ? -24.286 -3.987 26.984 1.00 42.44 338 MET A CA 1
ATOM 2589 C C . MET A 1 338 ? -25.442 -3.064 27.454 1.00 42.44 338 MET A C 1
ATOM 2591 O O . MET A 1 338 ? -25.270 -2.253 28.358 1.00 42.44 338 MET A O 1
ATOM 2595 N N . GLY A 1 339 ? -26.634 -3.188 26.855 1.00 37.19 339 GLY A N 1
ATOM 2596 C CA . GLY A 1 339 ? -27.793 -2.322 27.113 1.00 37.19 339 GLY A CA 1
ATOM 2597 C C . GLY A 1 339 ? -28.950 -2.911 27.937 1.00 37.19 339 GLY A C 1
ATOM 2598 O O . GLY A 1 339 ? -29.875 -2.163 28.227 1.00 37.19 339 GLY A O 1
ATOM 2599 N N . THR A 1 340 ? -28.978 -4.200 28.309 1.00 29.70 340 THR A N 1
ATOM 2600 C CA . THR A 1 340 ? -30.150 -4.818 28.994 1.00 29.70 340 THR A CA 1
ATOM 2601 C C . THR A 1 340 ? -29.782 -6.019 29.904 1.00 29.70 340 THR A C 1
ATOM 2603 O O . THR A 1 340 ? -28.723 -6.614 29.738 1.00 29.70 340 THR A O 1
ATOM 2606 N N . ALA A 1 341 ? -30.624 -6.313 30.911 1.00 38.94 341 ALA A N 1
ATOM 2607 C CA . ALA A 1 341 ? -30.299 -6.735 32.294 1.00 38.94 341 ALA A CA 1
ATOM 2608 C C . ALA A 1 341 ? -30.289 -8.252 32.689 1.00 38.94 341 ALA A C 1
ATOM 2610 O O . ALA A 1 341 ? -30.764 -9.098 31.942 1.00 38.94 341 ALA A O 1
ATOM 2611 N N . ALA A 1 342 ? -29.752 -8.491 33.914 1.00 37.50 342 ALA A N 1
ATOM 2612 C CA . ALA A 1 342 ? -29.891 -9.516 35.000 1.00 37.50 342 ALA A CA 1
ATOM 2613 C C . ALA A 1 342 ? -30.851 -10.742 34.845 1.00 37.50 342 ALA A C 1
ATOM 2615 O O . ALA A 1 342 ? -31.853 -10.643 34.156 1.00 37.50 342 ALA A O 1
ATOM 2616 N N . THR A 1 343 ? -30.722 -11.928 35.487 1.00 32.25 343 THR A N 1
ATOM 2617 C CA . THR A 1 343 ? -30.315 -12.323 36.872 1.00 32.25 343 THR A CA 1
ATOM 2618 C C . THR A 1 343 ? -30.062 -13.869 36.975 1.00 32.25 343 THR A C 1
ATOM 2620 O O . THR A 1 343 ? -30.337 -14.585 36.015 1.00 32.25 343 THR A O 1
ATOM 2623 N N . ALA A 1 344 ? -29.523 -14.358 38.113 1.00 46.00 344 ALA A N 1
ATOM 2624 C CA . ALA A 1 344 ? -28.913 -15.682 38.453 1.00 46.00 344 ALA A CA 1
ATOM 2625 C C . ALA A 1 344 ? -29.899 -16.852 38.829 1.00 46.00 344 ALA A C 1
ATOM 2627 O O . ALA A 1 344 ? -31.100 -16.612 38.791 1.00 46.00 344 ALA A O 1
ATOM 2628 N N . VAL A 1 345 ? -29.548 -18.132 39.147 1.00 36.53 345 VAL A N 1
ATOM 2629 C CA . VAL A 1 345 ? -28.700 -18.714 40.250 1.00 36.53 345 VAL A CA 1
ATOM 2630 C C . VAL A 1 345 ? -28.367 -20.250 40.074 1.00 36.53 345 VAL A C 1
ATOM 2632 O O . VAL A 1 345 ? -29.139 -20.970 39.446 1.00 36.53 345 VAL A O 1
ATOM 2635 N N . ALA A 1 346 ? -27.236 -20.700 40.682 1.00 43.94 346 ALA A N 1
ATOM 2636 C CA . ALA A 1 346 ? -26.535 -22.014 40.925 1.00 43.94 346 ALA A CA 1
ATOM 2637 C C . ALA A 1 346 ? -27.289 -23.262 41.496 1.00 43.94 346 ALA A C 1
ATOM 2639 O O . ALA A 1 346 ? -28.414 -23.100 41.942 1.00 43.94 346 ALA A O 1
ATOM 2640 N N . ALA A 1 347 ? -26.786 -24.525 41.623 1.00 41.62 347 ALA A N 1
ATOM 2641 C CA . ALA A 1 347 ? -25.446 -25.167 41.818 1.00 41.62 347 ALA A CA 1
ATOM 2642 C C . ALA A 1 347 ? -25.495 -26.695 41.445 1.00 41.62 347 ALA A C 1
ATOM 2644 O O . ALA A 1 347 ? -26.573 -27.271 41.420 1.00 41.62 347 ALA A O 1
ATOM 2645 N N . ALA A 1 348 ? -24.454 -27.448 41.053 1.00 48.25 348 ALA A N 1
ATOM 2646 C CA . ALA A 1 348 ? -23.338 -28.011 41.841 1.00 48.25 348 ALA A CA 1
ATOM 2647 C C . ALA A 1 348 ? -21.855 -27.664 41.484 1.00 48.25 348 ALA A C 1
ATOM 2649 O O . ALA A 1 348 ? -20.946 -28.329 41.962 1.00 48.25 348 ALA A O 1
ATOM 2650 N N . PRO A 1 349 ? -21.514 -26.653 40.693 1.00 42.31 349 PRO A N 1
ATOM 2651 C CA . PRO A 1 349 ? -22.210 -26.239 39.515 1.00 42.31 349 PRO A CA 1
ATOM 2652 C C . PRO A 1 349 ? -21.825 -27.236 38.429 1.00 42.31 349 PRO A C 1
ATOM 2654 O O . PRO A 1 349 ? -20.692 -27.252 37.951 1.00 42.31 349 PRO A O 1
ATOM 2657 N N . ALA A 1 350 ? -22.807 -27.969 37.904 1.00 51.25 350 ALA A N 1
ATOM 2658 C CA . ALA A 1 350 ? -22.899 -27.951 36.447 1.00 51.25 350 ALA A CA 1
ATOM 2659 C C . ALA A 1 350 ? -22.612 -26.502 36.049 1.00 51.25 350 ALA A C 1
ATOM 2661 O O . ALA A 1 350 ? -23.275 -25.641 36.631 1.00 51.25 350 ALA A O 1
ATOM 2662 N N . ALA A 1 351 ? -21.533 -26.267 35.279 1.00 49.41 351 ALA A N 1
ATOM 2663 C CA . ALA A 1 351 ? -20.978 -24.936 35.045 1.00 49.41 351 ALA A CA 1
ATOM 2664 C C . ALA A 1 351 ? -22.114 -23.925 35.084 1.00 49.41 351 ALA A C 1
ATOM 2666 O O . ALA A 1 351 ? -23.038 -24.068 34.282 1.00 49.41 351 ALA A O 1
ATOM 2667 N N . HIS A 1 352 ? -22.117 -23.034 36.089 1.00 87.50 352 HIS A N 1
ATOM 2668 C CA . HIS A 1 352 ? -23.308 -22.232 36.411 1.00 87.50 352 HIS A CA 1
ATOM 2669 C C . HIS A 1 352 ? -23.850 -21.593 35.150 1.00 87.50 352 HIS A C 1
ATOM 2671 O O . HIS A 1 352 ? -25.055 -21.511 34.929 1.00 87.50 352 HIS A O 1
ATOM 2677 N N . ARG A 1 353 ? -22.899 -21.204 34.299 1.00 89.88 353 ARG A N 1
ATOM 2678 C CA . ARG A 1 353 ? -23.128 -20.888 32.913 1.00 89.88 353 ARG A CA 1
ATOM 2679 C C . ARG A 1 353 ? -22.127 -21.597 32.025 1.00 89.88 353 ARG A C 1
ATOM 2681 O O . ARG A 1 353 ? -20.991 -21.876 32.417 1.00 89.88 353 ARG A O 1
ATOM 2688 N N . ARG A 1 354 ? -22.564 -21.834 30.794 1.00 94.00 354 ARG A N 1
ATOM 2689 C CA . ARG A 1 354 ? -21.729 -22.298 29.697 1.00 94.00 354 ARG A CA 1
ATOM 2690 C C . ARG A 1 354 ? -21.785 -21.277 28.578 1.00 94.00 354 ARG A C 1
ATOM 2692 O O . ARG A 1 354 ? -22.865 -20.921 28.117 1.00 94.00 354 ARG A O 1
ATOM 2699 N N . LEU A 1 355 ? -20.619 -20.864 28.116 1.00 92.94 355 LEU A N 1
ATOM 2700 C CA . LEU A 1 355 ? -20.446 -19.966 26.994 1.00 92.94 355 LEU A CA 1
ATOM 2701 C C . LEU A 1 355 ? -19.708 -20.700 25.878 1.00 92.94 355 LEU A C 1
ATOM 2703 O O . LEU A 1 355 ? -18.549 -21.084 26.028 1.00 92.94 355 LEU A O 1
ATOM 2707 N N . ASP A 1 356 ? -20.383 -20.890 24.749 1.00 93.12 356 ASP A N 1
ATOM 2708 C CA . ASP A 1 356 ? -19.765 -21.427 23.541 1.00 93.12 356 ASP A CA 1
ATOM 2709 C C . ASP A 1 356 ? -19.349 -20.294 22.598 1.00 93.12 356 ASP A C 1
ATOM 2711 O O . ASP A 1 356 ? -20.160 -19.724 21.865 1.00 93.12 356 ASP A O 1
ATOM 2715 N N . SER A 1 357 ? -18.060 -19.976 22.632 1.00 86.00 357 SER A N 1
ATOM 2716 C CA . SER A 1 357 ? -17.395 -18.984 21.787 1.00 86.00 357 SER A CA 1
ATOM 2717 C C . SER A 1 357 ? -16.603 -19.634 20.644 1.00 86.00 357 SER A C 1
ATOM 2719 O O . SER A 1 357 ? -15.730 -18.996 20.048 1.00 86.00 357 SER A O 1
ATOM 2721 N N . ARG A 1 358 ? -16.856 -20.904 20.299 1.00 88.19 358 ARG A N 1
ATOM 2722 C CA . ARG A 1 358 ? -16.233 -21.524 19.117 1.00 88.19 358 ARG A CA 1
ATOM 2723 C C . ARG A 1 358 ? -16.686 -20.813 17.836 1.00 88.19 358 ARG A C 1
ATOM 2725 O O . ARG A 1 358 ? -17.822 -20.368 17.714 1.00 88.19 358 ARG A O 1
ATOM 2732 N N . GLY A 1 359 ? -15.767 -20.658 16.886 1.00 77.88 359 GLY A N 1
ATOM 2733 C CA . GLY A 1 359 ? -15.966 -19.883 15.656 1.00 77.88 359 GLY A CA 1
ATOM 2734 C C . GLY A 1 359 ? -15.893 -18.363 15.841 1.00 77.88 359 GLY A C 1
ATOM 2735 O O . GLY A 1 359 ? -15.817 -17.645 14.843 1.00 77.88 359 GLY A O 1
ATOM 2736 N N . ARG A 1 360 ? -15.863 -17.862 17.085 1.00 72.62 360 ARG A N 1
ATOM 2737 C CA . ARG A 1 360 ? -15.705 -16.434 17.384 1.00 72.62 360 ARG A CA 1
ATOM 2738 C C . ARG A 1 360 ? -14.235 -16.059 17.530 1.00 72.62 360 ARG A C 1
ATOM 2740 O O . ARG A 1 360 ? -13.371 -16.874 17.857 1.00 72.62 360 ARG A O 1
ATOM 2747 N N . SER A 1 361 ? -13.946 -14.797 17.254 1.00 57.19 361 SER A N 1
ATOM 2748 C CA . SER A 1 361 ? -12.640 -14.199 17.487 1.00 57.19 361 SER A CA 1
ATOM 2749 C C . SER A 1 361 ? -12.403 -13.901 18.975 1.00 57.19 361 SER A C 1
ATOM 2751 O O . SER A 1 361 ? -13.334 -13.563 19.689 1.00 57.19 361 SER A O 1
ATOM 2753 N N . CYS A 1 362 ? -11.150 -13.976 19.434 1.00 58.22 362 CYS A N 1
ATOM 2754 C CA . CYS A 1 362 ? -10.682 -13.450 20.727 1.00 58.22 362 CYS A CA 1
ATOM 2755 C C . CYS A 1 362 ? -11.295 -14.118 21.967 1.00 58.22 362 CYS A C 1
ATOM 2757 O O . CYS A 1 362 ? -11.633 -13.420 22.915 1.00 58.22 362 CYS A O 1
ATOM 2759 N N . ALA A 1 363 ? -11.511 -15.436 21.964 1.00 59.12 363 ALA A N 1
ATOM 2760 C CA . ALA A 1 363 ? -12.196 -16.167 23.047 1.00 59.12 363 ALA A CA 1
ATOM 2761 C C . ALA A 1 363 ? -13.625 -15.681 23.414 1.00 59.12 363 ALA A C 1
ATOM 2763 O O . ALA A 1 363 ? -14.270 -16.313 24.248 1.00 59.12 363 ALA A O 1
ATOM 2764 N N . GLY A 1 364 ? -14.130 -14.594 22.814 1.00 66.56 364 GLY A N 1
ATOM 2765 C CA . GLY A 1 364 ? -15.319 -13.865 23.265 1.00 66.56 364 GLY A CA 1
ATOM 2766 C C . GLY A 1 364 ? -15.119 -13.164 24.614 1.00 66.56 364 GLY A C 1
ATOM 2767 O O . GLY A 1 364 ? -15.876 -13.427 25.542 1.00 66.56 364 GLY A O 1
ATOM 2768 N N . PHE A 1 365 ? -14.071 -12.345 24.775 1.00 77.44 365 PHE A N 1
ATOM 2769 C CA . PHE A 1 365 ? -13.698 -11.771 26.077 1.00 77.44 365 PHE A CA 1
ATOM 2770 C C . PHE A 1 365 ? -14.783 -10.968 26.782 1.00 77.44 365 PHE A C 1
ATOM 2772 O O . PHE A 1 365 ? -14.879 -11.081 28.003 1.00 77.44 365 PHE A O 1
ATOM 2779 N N . VAL A 1 366 ? -15.610 -10.191 26.086 1.00 68.56 366 VAL A N 1
ATOM 2780 C CA . VAL A 1 366 ? -16.726 -9.505 26.745 1.00 68.56 366 VAL A CA 1
ATOM 2781 C C . VAL A 1 366 ? -18.000 -10.353 26.848 1.00 68.56 366 VAL A C 1
ATOM 2783 O O . VAL A 1 366 ? -18.847 -10.059 27.679 1.00 68.56 366 VAL A O 1
ATOM 2786 N N . HIS A 1 367 ? -18.118 -11.490 26.166 1.00 77.00 367 HIS A N 1
ATOM 2787 C CA . HIS A 1 367 ? -19.114 -12.513 26.462 1.00 77.00 367 HIS A CA 1
ATOM 2788 C C . HIS A 1 367 ? -18.708 -13.176 27.768 1.00 77.00 367 HIS A C 1
ATOM 2790 O O . HIS A 1 367 ? -19.532 -13.284 28.664 1.00 77.00 367 HIS A O 1
ATOM 2796 N N . ILE A 1 368 ? -17.424 -13.511 27.924 1.00 85.38 368 ILE A N 1
ATOM 2797 C CA . ILE A 1 368 ? -16.866 -13.955 29.201 1.00 85.38 368 ILE A CA 1
ATOM 2798 C C . ILE A 1 368 ? -17.138 -12.889 30.266 1.00 85.38 368 ILE A C 1
ATOM 2800 O O . ILE A 1 368 ? -17.695 -13.219 31.303 1.00 85.38 368 ILE A O 1
ATOM 2804 N N . GLN A 1 369 ? -16.826 -11.615 30.005 1.00 85.31 369 GLN A N 1
ATOM 2805 C CA . GLN A 1 369 ? -17.066 -10.535 30.965 1.00 85.31 369 GLN A CA 1
ATOM 2806 C C . GLN A 1 369 ? -18.544 -10.357 31.305 1.00 85.31 369 GLN A C 1
ATOM 2808 O O . GLN A 1 369 ? -18.860 -10.233 32.475 1.00 85.31 369 GLN A O 1
ATOM 2813 N N . ARG A 1 370 ? -19.453 -10.366 30.327 1.00 80.00 370 ARG A N 1
ATOM 2814 C CA . ARG A 1 370 ? -20.897 -10.214 30.545 1.00 80.00 370 ARG A CA 1
ATOM 2815 C C . ARG A 1 370 ? -21.455 -11.383 31.335 1.00 80.00 370 ARG A C 1
ATOM 2817 O O . ARG A 1 370 ? -22.225 -11.176 32.270 1.00 80.00 370 ARG A O 1
ATOM 2824 N N . GLU A 1 371 ? -21.067 -12.600 30.961 1.00 88.25 371 GLU A N 1
ATOM 2825 C CA . GLU A 1 371 ? -21.458 -13.790 31.703 1.00 88.25 371 GLU A CA 1
ATOM 2826 C C . GLU A 1 371 ? -20.947 -13.681 33.138 1.00 88.25 371 GLU A C 1
ATOM 2828 O O . GLU A 1 371 ? -21.746 -13.762 34.068 1.00 88.25 371 GLU A O 1
ATOM 2833 N N . LEU A 1 372 ? -19.669 -13.342 33.330 1.00 89.88 372 LEU A N 1
ATOM 2834 C CA . LEU A 1 372 ? -19.095 -13.122 34.655 1.00 89.88 372 LEU A CA 1
ATOM 2835 C C . LEU A 1 372 ? -19.771 -11.966 35.401 1.00 89.88 372 LEU A C 1
ATOM 2837 O O . LEU A 1 372 ? -20.024 -12.101 36.585 1.00 89.88 372 LEU A O 1
ATOM 2841 N N . GLU A 1 373 ? -20.125 -10.848 34.777 1.00 87.06 373 GLU A N 1
ATOM 2842 C CA . GLU A 1 373 ? -20.834 -9.729 35.414 1.00 87.06 373 GLU A CA 1
ATOM 2843 C C . GLU A 1 373 ? -22.213 -10.157 35.919 1.00 87.06 373 GLU A C 1
ATOM 2845 O O . GLU A 1 373 ? -22.569 -9.812 37.047 1.00 87.06 373 GLU A O 1
ATOM 2850 N N . SER A 1 374 ? -22.926 -10.973 35.138 1.00 87.00 374 SER A N 1
ATOM 2851 C CA . SER A 1 374 ? -24.233 -11.533 35.503 1.00 87.00 374 SER A CA 1
ATOM 2852 C C . SER A 1 374 ? -24.172 -12.644 36.557 1.00 87.00 374 SER A C 1
ATOM 2854 O O . SER A 1 374 ? -25.197 -12.986 37.148 1.00 87.00 374 SER A O 1
ATOM 2856 N N . MET A 1 375 ? -22.983 -13.202 36.786 1.00 90.81 375 MET A N 1
ATOM 2857 C CA . MET A 1 375 ? -22.735 -14.257 37.763 1.00 90.81 375 MET A CA 1
ATOM 2858 C C . MET A 1 375 ? -22.488 -13.693 39.167 1.00 90.81 375 MET A C 1
ATOM 2860 O O . MET A 1 375 ? -21.993 -12.578 39.336 1.00 90.81 375 MET A O 1
ATOM 2864 N N . ALA A 1 376 ? -22.780 -14.458 40.209 1.00 92.25 376 ALA A N 1
ATOM 2865 C CA . ALA A 1 376 ? -22.380 -14.106 41.569 1.00 92.25 376 ALA A CA 1
ATOM 2866 C C . ALA A 1 376 ? -20.872 -14.372 41.790 1.00 92.25 376 ALA A C 1
ATOM 2868 O O . ALA A 1 376 ? -20.287 -15.249 41.146 1.00 92.25 376 ALA A O 1
ATOM 2869 N N . PRO A 1 377 ? -20.192 -13.620 42.679 1.00 94.12 377 PRO A N 1
ATOM 2870 C CA . PRO A 1 377 ? -18.850 -13.975 43.134 1.00 94.12 377 PRO A CA 1
ATOM 2871 C C . PRO A 1 377 ? -18.746 -15.443 43.557 1.00 94.12 377 PRO A C 1
ATOM 2873 O O . PRO A 1 377 ? -19.601 -15.946 44.278 1.00 94.12 377 PRO A O 1
ATOM 2876 N N . GLY A 1 378 ? -17.691 -16.126 43.121 1.00 92.06 378 GLY A N 1
ATOM 2877 C CA . GLY A 1 378 ? -17.472 -17.550 43.368 1.00 92.06 378 GLY A CA 1
ATOM 2878 C C . GLY A 1 378 ? -18.119 -18.486 42.342 1.00 92.06 378 GLY A C 1
ATOM 2879 O O . GLY A 1 378 ? -17.740 -19.659 42.300 1.00 92.06 378 GLY A O 1
ATOM 2880 N N . GLU A 1 379 ? -19.030 -18.006 41.486 1.00 94.50 379 GLU A N 1
ATOM 2881 C CA . GLU A 1 379 ? -19.624 -18.840 40.439 1.00 94.50 379 GLU A CA 1
ATOM 2882 C C . GLU A 1 379 ? -18.613 -19.184 39.330 1.00 94.50 379 GLU A C 1
ATOM 2884 O O . GLU A 1 379 ? -17.755 -18.386 38.958 1.00 94.50 379 GLU A O 1
ATOM 2889 N N . ILE A 1 380 ? -18.731 -20.399 38.794 1.00 94.75 380 ILE A N 1
ATOM 2890 C CA . ILE A 1 380 ? -17.903 -20.977 37.725 1.00 94.75 380 ILE A CA 1
ATOM 2891 C C . ILE A 1 380 ? -18.599 -20.905 36.357 1.00 94.75 380 ILE A C 1
ATOM 2893 O O . ILE A 1 380 ? -19.699 -21.436 36.203 1.00 94.75 380 ILE A O 1
ATOM 2897 N N . LEU A 1 381 ? -17.919 -20.324 35.368 1.00 95.88 381 LEU A N 1
ATOM 2898 C CA . LEU A 1 381 ? -18.269 -20.268 33.948 1.00 95.88 381 LEU A CA 1
ATOM 2899 C C . LEU A 1 381 ? -17.462 -21.318 33.176 1.00 95.88 381 LEU A C 1
ATOM 2901 O O . LEU A 1 381 ? -16.233 -21.334 33.259 1.00 95.88 381 LEU A O 1
ATOM 2905 N N . GLU A 1 382 ? -18.130 -22.155 32.383 1.00 95.50 382 GLU A N 1
ATOM 2906 C CA . GLU A 1 382 ? -17.466 -22.983 31.372 1.00 95.50 382 GLU A CA 1
ATOM 2907 C C . GLU A 1 382 ? -17.414 -22.233 30.047 1.00 95.50 382 GLU A C 1
ATOM 2909 O O . GLU A 1 382 ? -18.442 -21.956 29.438 1.00 95.50 382 GLU A O 1
ATOM 2914 N N . LEU A 1 383 ? -16.211 -21.956 29.566 1.00 94.94 383 LEU A N 1
ATOM 2915 C CA . LEU A 1 383 ? -15.987 -21.361 28.259 1.00 94.94 383 LEU A CA 1
ATOM 2916 C C . LEU A 1 383 ? -15.469 -22.417 27.287 1.00 94.94 383 LEU A C 1
ATOM 2918 O O . LEU A 1 383 ? -14.452 -23.058 27.553 1.00 94.94 383 LEU A O 1
ATOM 2922 N N . LEU A 1 384 ? -16.104 -22.523 26.124 1.00 94.56 384 LEU A N 1
ATOM 2923 C CA . LEU A 1 384 ? -15.561 -23.216 24.962 1.00 94.56 384 LEU A CA 1
ATOM 2924 C C . LEU A 1 384 ? -15.087 -22.206 23.925 1.00 94.56 384 LEU A C 1
ATOM 2926 O O . LEU A 1 384 ? -15.814 -21.298 23.545 1.00 94.56 384 LEU A O 1
ATOM 2930 N N . SER A 1 385 ? -13.874 -22.383 23.426 1.00 90.75 385 SER A N 1
ATOM 2931 C CA . SER A 1 385 ? -13.253 -21.497 22.447 1.00 90.75 385 SER A CA 1
ATOM 2932 C C . SER A 1 385 ? -12.578 -22.332 21.367 1.00 90.75 385 SER A C 1
ATOM 2934 O O . SER A 1 385 ? -12.030 -23.394 21.642 1.00 90.75 385 SER A O 1
ATOM 2936 N N . SER A 1 386 ? -12.605 -21.873 20.120 1.00 88.31 386 SER A N 1
ATOM 2937 C CA . SER A 1 386 ? -11.744 -22.410 19.054 1.00 88.31 386 SER A CA 1
ATOM 2938 C C . SER A 1 386 ? -10.605 -21.445 18.722 1.00 88.31 386 SER A C 1
ATOM 2940 O O . SER A 1 386 ? -9.926 -21.618 17.716 1.00 88.31 386 SER A O 1
ATOM 2942 N N . ASP A 1 387 ? -10.429 -20.389 19.522 1.00 80.44 387 ASP A N 1
ATOM 2943 C CA . ASP A 1 387 ? -9.365 -19.416 19.326 1.00 80.44 387 ASP A CA 1
ATOM 2944 C C . ASP A 1 387 ? -8.063 -19.921 19.965 1.00 80.44 387 ASP A C 1
ATOM 2946 O O . ASP A 1 387 ? -7.972 -19.953 21.196 1.00 80.44 387 ASP A O 1
ATOM 2950 N N . PRO A 1 388 ? -7.024 -20.261 19.181 1.00 73.38 388 PRO A N 1
ATOM 2951 C CA . PRO A 1 388 ? -5.754 -20.729 19.726 1.00 73.38 388 PRO A CA 1
ATOM 2952 C C . PRO A 1 388 ? -5.059 -19.725 20.642 1.00 73.38 388 PRO A C 1
ATOM 2954 O O . PRO A 1 388 ? -4.291 -20.119 21.522 1.00 73.38 388 PRO A O 1
ATOM 2957 N N . ILE A 1 389 ? -5.353 -18.435 20.479 1.00 70.06 389 ILE A N 1
ATOM 2958 C CA . ILE A 1 389 ? -4.755 -17.371 21.286 1.00 70.06 389 ILE A CA 1
ATOM 2959 C C . ILE A 1 389 ? -5.349 -17.341 22.701 1.00 70.06 389 ILE A C 1
ATOM 2961 O O . ILE A 1 389 ? -4.646 -16.995 23.655 1.00 70.06 389 ILE A O 1
ATOM 2965 N N . SER A 1 390 ? -6.597 -17.794 22.868 1.00 79.50 390 SER A N 1
ATOM 2966 C CA . SER A 1 390 ? -7.281 -17.813 24.168 1.00 79.50 390 SER A CA 1
ATOM 2967 C C . SER A 1 390 ? -6.518 -18.602 25.238 1.00 79.50 390 SER A C 1
ATOM 2969 O O . SER A 1 390 ? -6.636 -18.314 26.424 1.00 79.50 390 SER A O 1
ATOM 2971 N N . TRP A 1 391 ? -5.646 -19.538 24.843 1.00 83.56 391 TRP A N 1
ATOM 2972 C CA . TRP A 1 391 ? -4.774 -20.289 25.754 1.00 83.56 391 TRP A CA 1
ATOM 2973 C C . TRP A 1 391 ? -3.822 -19.413 26.572 1.00 83.56 391 TRP A C 1
ATOM 2975 O O . TRP A 1 391 ? -3.505 -19.753 27.716 1.00 83.56 391 TRP A O 1
ATOM 2985 N N . TRP A 1 392 ? -3.387 -18.298 25.987 1.00 74.00 392 TRP A N 1
ATOM 2986 C CA . TRP A 1 392 ? -2.392 -17.394 26.558 1.00 74.00 392 TRP A CA 1
ATOM 2987 C C . TRP A 1 392 ? -3.019 -16.108 27.091 1.00 74.00 392 TRP A C 1
ATOM 2989 O O . TRP A 1 392 ? -2.627 -15.640 28.155 1.00 74.00 392 TRP A O 1
ATOM 2999 N N . GLU A 1 393 ? -3.993 -15.541 26.373 1.00 73.38 393 GLU A N 1
ATOM 3000 C CA . GLU A 1 393 ? -4.593 -14.252 26.745 1.00 73.38 393 GLU A CA 1
ATOM 3001 C C . GLU A 1 393 ? -5.590 -14.373 27.898 1.00 73.38 393 GLU A C 1
ATOM 3003 O O . GLU A 1 393 ? -5.651 -13.485 28.748 1.00 73.38 393 GLU A O 1
ATOM 3008 N N . LEU A 1 394 ? -6.350 -15.470 27.957 1.00 81.81 394 LEU A N 1
ATOM 3009 C CA . LEU A 1 394 ? -7.417 -15.612 28.941 1.00 81.81 394 LEU A CA 1
ATOM 3010 C C . LEU A 1 394 ? -6.924 -15.631 30.392 1.00 81.81 394 LEU A C 1
ATOM 3012 O O . LEU A 1 394 ? -7.479 -14.872 31.181 1.00 81.81 394 LEU A O 1
ATOM 3016 N N . PRO A 1 395 ? -5.873 -16.385 30.766 1.00 80.44 395 PRO A N 1
ATOM 3017 C CA . PRO A 1 395 ? -5.355 -16.348 32.134 1.00 80.44 395 PRO A CA 1
ATOM 3018 C C . PRO A 1 395 ? -4.956 -14.934 32.584 1.00 80.44 395 PRO A C 1
ATOM 3020 O O . PRO A 1 395 ? -5.337 -14.505 33.668 1.00 80.44 395 PRO A O 1
ATOM 3023 N N . ALA A 1 396 ? -4.255 -14.187 31.725 1.00 68.88 396 ALA A N 1
ATOM 3024 C CA . ALA A 1 396 ? -3.805 -12.831 32.035 1.00 68.88 396 ALA A CA 1
ATOM 3025 C C . ALA A 1 396 ? -4.976 -11.843 32.152 1.00 68.88 396 ALA A C 1
ATOM 3027 O O . ALA A 1 396 ? -4.979 -10.972 33.019 1.00 68.88 396 ALA A O 1
ATOM 3028 N N . TRP A 1 397 ? -5.983 -11.973 31.281 1.00 81.75 397 TRP A N 1
ATOM 3029 C CA . TRP A 1 397 ? -7.194 -11.163 31.372 1.00 81.75 397 TRP A CA 1
ATOM 3030 C C . TRP A 1 397 ? -7.972 -11.456 32.661 1.00 81.75 397 TRP A C 1
ATOM 3032 O O . TRP A 1 397 ? -8.430 -10.518 33.310 1.00 81.75 397 TRP A O 1
ATOM 3042 N N . LEU A 1 398 ? -8.083 -12.728 33.061 1.00 84.75 398 LEU A N 1
ATOM 3043 C CA . LEU A 1 398 ? -8.757 -13.122 34.300 1.00 84.75 398 LEU A CA 1
ATOM 3044 C C . LEU A 1 398 ? -8.059 -12.544 35.530 1.00 84.75 398 LEU A C 1
ATOM 3046 O O . LEU A 1 398 ? -8.720 -11.911 36.347 1.00 84.75 398 LEU A O 1
ATOM 3050 N N . GLU A 1 399 ? -6.735 -12.669 35.612 1.00 75.94 399 GLU A N 1
ATOM 3051 C CA . GLU A 1 399 ? -5.938 -12.115 36.711 1.00 75.94 399 GLU A CA 1
ATOM 3052 C C . GLU A 1 399 ? -6.149 -10.598 36.860 1.00 75.94 399 GLU A C 1
ATOM 3054 O O . GLU A 1 399 ? -6.445 -10.108 37.949 1.00 75.94 399 GLU A O 1
ATOM 3059 N N . LEU A 1 400 ? -6.097 -9.856 35.748 1.00 66.06 400 LEU A N 1
ATOM 3060 C CA . LEU A 1 400 ? -6.296 -8.402 35.737 1.00 66.06 400 LEU A CA 1
ATOM 3061 C C . LEU A 1 400 ? -7.697 -7.966 36.180 1.00 66.06 400 LEU A C 1
ATOM 3063 O O . LEU A 1 400 ? -7.849 -6.879 36.735 1.00 66.06 400 LEU A O 1
ATOM 3067 N N . ASN A 1 401 ? -8.714 -8.784 35.914 1.00 78.75 401 ASN A N 1
ATOM 3068 C CA . ASN A 1 401 ? -10.102 -8.491 36.276 1.00 78.75 401 ASN A CA 1
ATOM 3069 C C . ASN A 1 401 ? -10.508 -9.123 37.615 1.00 78.75 401 ASN A C 1
ATOM 3071 O O . ASN A 1 401 ? -11.678 -9.072 37.992 1.00 78.75 401 ASN A O 1
ATOM 3075 N N . GLY A 1 402 ? -9.550 -9.696 38.353 1.00 83.38 402 GLY A N 1
ATOM 3076 C CA . GLY A 1 402 ? -9.814 -10.329 39.640 1.00 83.38 402 GLY A CA 1
ATOM 3077 C C . GLY A 1 402 ? -10.703 -11.561 39.496 1.00 83.38 402 GLY A C 1
ATOM 3078 O O . GLY A 1 402 ? -11.660 -11.729 40.242 1.00 83.38 402 GLY A O 1
ATOM 3079 N N . HIS A 1 403 ? -10.445 -12.401 38.501 1.00 92.25 403 HIS A N 1
ATOM 3080 C CA . HIS A 1 403 ? -11.104 -13.687 38.291 1.00 92.25 403 HIS A CA 1
ATOM 3081 C C . HIS A 1 403 ? -10.067 -14.810 38.346 1.00 92.25 403 HIS A C 1
ATOM 3083 O O . HIS A 1 403 ? -8.881 -14.587 38.104 1.00 92.25 403 HIS A O 1
ATOM 3089 N N . VAL A 1 404 ? -10.505 -16.027 38.662 1.00 92.69 404 VAL A N 1
ATOM 3090 C CA . VAL A 1 404 ? -9.610 -17.176 38.847 1.00 92.69 404 VAL A CA 1
ATOM 3091 C C . VAL A 1 404 ? -9.850 -18.194 37.742 1.00 92.69 404 VAL A C 1
ATOM 3093 O O . VAL A 1 404 ? -10.988 -18.528 37.416 1.00 92.69 404 VAL A O 1
ATOM 3096 N N . LEU A 1 405 ? -8.770 -18.692 37.143 1.00 91.75 405 LEU A N 1
ATOM 3097 C CA . LEU A 1 405 ? -8.835 -19.800 36.198 1.00 91.75 405 LEU A CA 1
ATOM 3098 C C . LEU A 1 405 ? -8.710 -21.124 36.960 1.00 91.75 405 LEU A C 1
ATOM 3100 O O . LEU A 1 405 ? -7.633 -21.452 37.444 1.00 91.75 405 LEU A O 1
ATOM 3104 N N . GLU A 1 406 ? -9.796 -21.889 37.028 1.00 93.38 406 GLU A N 1
ATOM 3105 C CA . GLU A 1 406 ? -9.857 -23.166 37.754 1.00 93.38 406 GLU A CA 1
ATOM 3106 C C . GLU A 1 406 ? -9.258 -24.316 36.956 1.00 93.38 406 GLU A C 1
ATOM 3108 O O . GLU A 1 406 ? -8.517 -25.146 37.474 1.00 93.38 406 GLU A O 1
ATOM 3113 N N . ALA A 1 407 ? -9.590 -24.374 35.668 1.00 85.75 407 ALA A N 1
ATOM 3114 C CA . ALA A 1 407 ? -9.109 -25.418 34.783 1.00 85.75 407 ALA A CA 1
ATOM 3115 C C . ALA A 1 407 ? -9.018 -24.909 33.350 1.00 85.75 407 ALA A C 1
ATOM 3117 O O . ALA A 1 407 ? -9.787 -24.046 32.919 1.00 85.75 407 ALA A O 1
ATOM 3118 N N . ARG A 1 408 ? -8.101 -25.497 32.586 1.00 92.94 408 ARG A N 1
ATOM 3119 C CA . ARG A 1 408 ? -8.054 -25.352 31.133 1.00 92.94 408 ARG A CA 1
ATOM 3120 C C . ARG A 1 408 ? -7.697 -26.675 30.482 1.00 92.94 408 ARG A C 1
ATOM 3122 O O . ARG A 1 408 ? -6.840 -27.406 30.971 1.00 92.94 408 ARG A O 1
ATOM 3129 N N . GLU A 1 409 ? -8.328 -26.957 29.358 1.00 90.06 409 GLU A N 1
ATOM 3130 C CA . GLU A 1 409 ? -8.169 -28.194 28.610 1.00 90.06 409 GLU A CA 1
ATOM 3131 C C . GLU A 1 409 ? -8.074 -27.862 27.118 1.00 90.06 409 GLU A C 1
ATOM 3133 O O . GLU A 1 409 ? -8.823 -27.027 26.606 1.00 90.06 409 GLU A O 1
ATOM 3138 N N . ARG A 1 410 ? -7.139 -28.502 26.411 1.00 89.19 410 ARG A N 1
ATOM 3139 C CA . ARG A 1 410 ? -7.009 -28.408 24.953 1.00 89.19 410 ARG A CA 1
ATOM 3140 C C . ARG A 1 410 ? -7.363 -29.758 24.347 1.00 89.19 410 ARG A C 1
ATOM 3142 O O . ARG A 1 410 ? -6.737 -30.758 24.684 1.00 89.19 410 ARG A O 1
ATOM 3149 N N . ARG A 1 411 ? -8.316 -29.775 23.419 1.00 88.62 411 ARG A N 1
ATOM 3150 C CA . ARG A 1 411 ? -8.723 -30.962 22.654 1.00 88.62 411 ARG A CA 1
ATOM 3151 C C . ARG A 1 411 ? -8.501 -30.729 21.163 1.00 88.62 411 ARG A C 1
ATOM 3153 O O . ARG A 1 411 ? -8.719 -29.621 20.690 1.00 88.62 411 ARG A O 1
ATOM 3160 N N . GLY A 1 412 ? -8.114 -31.764 20.422 1.00 84.62 412 GLY A N 1
ATOM 3161 C CA . GLY A 1 412 ? -7.878 -31.688 18.973 1.00 84.62 412 GLY A CA 1
ATOM 3162 C C . GLY A 1 412 ? -6.445 -31.306 18.577 1.00 84.62 412 GLY A C 1
ATOM 3163 O O . GLY A 1 412 ? -5.573 -31.120 19.430 1.00 84.62 412 GLY A O 1
ATOM 3164 N N . PHE A 1 413 ? -6.198 -31.217 17.265 1.00 66.94 413 PHE A N 1
ATOM 3165 C CA . PHE A 1 413 ? -4.868 -31.005 16.682 1.00 66.94 413 PHE A CA 1
ATOM 3166 C C . PHE A 1 413 ? -4.780 -29.693 15.888 1.00 66.94 413 PHE A C 1
ATOM 3168 O O . PHE A 1 413 ? -5.558 -29.446 14.965 1.00 66.94 413 PHE A O 1
ATOM 3175 N N . TRP A 1 414 ? -3.786 -28.874 16.241 1.00 72.12 414 TRP A N 1
ATOM 3176 C CA . TRP A 1 414 ? -3.373 -27.650 15.545 1.00 72.12 414 TRP A CA 1
ATOM 3177 C C . TRP A 1 414 ? -4.529 -26.683 15.206 1.00 72.12 414 TRP A C 1
ATOM 3179 O O . TRP A 1 414 ? -5.092 -26.094 16.125 1.00 72.12 414 TRP A O 1
ATOM 3189 N N . LEU A 1 415 ? -4.894 -26.511 13.927 1.00 67.06 415 LEU A N 1
ATOM 3190 C CA . LEU A 1 415 ? -5.957 -25.590 13.477 1.00 67.06 415 LEU A CA 1
ATOM 3191 C C . LEU A 1 415 ? -7.377 -25.993 13.900 1.00 67.06 415 LEU A C 1
ATOM 3193 O O . LEU A 1 415 ? -8.271 -25.154 13.880 1.00 67.06 415 LEU A O 1
ATOM 3197 N N . TRP A 1 416 ? -7.585 -27.252 14.284 1.00 79.31 416 TRP A N 1
ATOM 3198 C CA . TRP A 1 416 ? -8.883 -27.773 14.725 1.00 79.31 416 TRP A CA 1
ATOM 3199 C C . TRP A 1 416 ? -8.948 -27.929 16.247 1.00 79.31 416 TRP A C 1
ATOM 3201 O O . TRP A 1 416 ? -9.831 -28.607 16.771 1.00 79.31 416 TRP A O 1
ATOM 3211 N N . ALA A 1 417 ? -7.981 -27.352 16.967 1.00 77.06 417 ALA A N 1
ATOM 3212 C CA . ALA A 1 417 ? -7.968 -27.400 18.415 1.00 77.06 417 ALA A CA 1
ATOM 3213 C C . ALA A 1 417 ? -9.134 -26.585 18.995 1.00 77.06 417 ALA A C 1
ATOM 3215 O O . ALA A 1 417 ? -9.364 -25.429 18.642 1.00 77.06 417 ALA A O 1
ATOM 3216 N N . THR A 1 418 ? -9.847 -27.198 19.930 1.00 90.94 418 THR A N 1
ATOM 3217 C CA . THR A 1 418 ? -10.829 -26.540 20.788 1.00 90.94 418 THR A CA 1
ATOM 3218 C C . THR A 1 418 ? -10.289 -26.465 22.203 1.00 90.94 418 THR A C 1
ATOM 3220 O O . THR A 1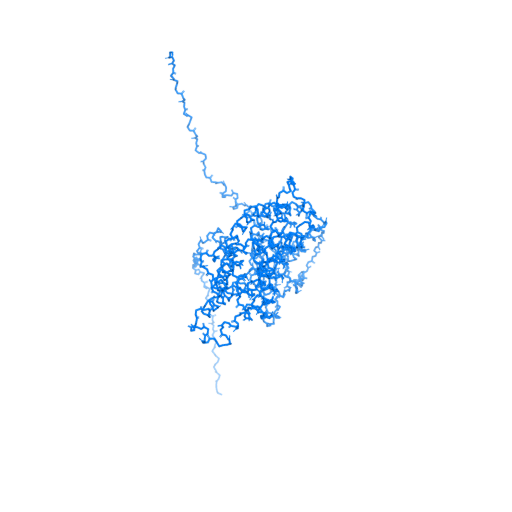 418 ? -9.631 -27.386 22.691 1.00 90.94 418 THR A O 1
ATOM 3223 N N . TYR A 1 419 ? -10.597 -25.371 22.867 1.00 90.00 419 TYR A N 1
ATOM 3224 C CA . TYR A 1 419 ? -10.141 -25.033 24.194 1.00 90.00 419 TYR A CA 1
ATOM 3225 C C . TYR A 1 419 ? -11.345 -24.933 25.111 1.00 90.00 419 TYR A C 1
ATOM 3227 O O . TYR A 1 419 ? -12.376 -24.372 24.740 1.00 90.00 419 TYR A O 1
ATOM 3235 N N . ARG A 1 420 ? -11.209 -25.489 26.304 1.00 94.19 420 ARG A N 1
ATOM 3236 C CA . ARG A 1 420 ? -12.223 -25.458 27.346 1.00 94.19 420 ARG A CA 1
ATOM 3237 C C . ARG A 1 420 ? -11.609 -24.846 28.590 1.00 94.19 420 ARG A C 1
ATOM 3239 O O . ARG A 1 420 ? -10.523 -25.257 28.987 1.00 94.19 420 ARG A O 1
ATOM 3246 N N . TYR A 1 421 ? -12.297 -23.894 29.200 1.00 94.31 421 TYR A N 1
ATOM 3247 C CA . TYR A 1 421 ? -11.849 -23.212 30.408 1.00 94.31 421 TYR A CA 1
ATOM 3248 C C . TYR A 1 421 ? -12.950 -23.253 31.455 1.00 94.31 421 TYR A C 1
ATOM 3250 O O . TYR A 1 421 ? -14.121 -23.105 31.115 1.00 94.31 421 TYR A O 1
ATOM 3258 N N . LEU A 1 422 ? -12.570 -23.434 32.714 1.00 94.56 422 LEU A N 1
ATOM 3259 C CA . LEU A 1 422 ? -13.442 -23.237 33.865 1.00 94.56 422 LEU A CA 1
ATOM 3260 C C . LEU A 1 422 ? -12.951 -21.997 34.603 1.00 94.56 422 LEU A C 1
ATOM 3262 O O . LEU A 1 422 ? -11.797 -21.944 35.028 1.00 94.56 422 LEU A O 1
ATOM 3266 N N . ILE A 1 423 ? -13.807 -20.990 34.700 1.00 95.31 423 ILE A N 1
ATOM 3267 C CA . ILE A 1 423 ? -13.459 -19.659 35.188 1.00 95.31 423 ILE A CA 1
ATOM 3268 C C . ILE A 1 423 ? -14.311 -19.358 36.410 1.00 95.31 423 ILE A C 1
ATOM 3270 O O . ILE A 1 423 ? -15.528 -19.285 36.288 1.00 95.31 423 ILE A O 1
ATOM 3274 N N . ARG A 1 424 ? -13.699 -19.137 37.570 1.00 95.44 424 ARG A N 1
ATOM 3275 C CA . ARG A 1 424 ? -14.403 -18.689 38.771 1.00 95.44 424 ARG A CA 1
ATOM 3276 C C . ARG A 1 424 ? -14.415 -17.163 38.825 1.00 95.44 424 ARG A C 1
ATOM 3278 O O . ARG A 1 424 ? -13.356 -16.529 38.814 1.00 95.44 424 ARG A O 1
ATOM 3285 N N . LYS A 1 425 ? -15.600 -16.558 38.916 1.00 95.38 425 LYS A N 1
ATOM 3286 C CA . LYS A 1 425 ? -15.734 -15.117 39.154 1.00 95.38 425 LYS A CA 1
ATOM 3287 C C . LYS A 1 425 ? -15.131 -14.791 40.518 1.00 95.38 425 LYS A C 1
ATOM 3289 O O . LYS A 1 425 ? -15.553 -15.354 41.524 1.00 95.38 425 LYS A O 1
ATOM 3294 N N . GLY A 1 426 ? -14.162 -13.886 40.581 1.00 92.56 426 GLY A N 1
ATOM 3295 C CA . GLY A 1 426 ? -13.678 -13.412 41.877 1.00 92.56 426 GLY A CA 1
ATOM 3296 C C . GLY A 1 426 ? -14.653 -12.439 42.539 1.00 92.56 426 GLY A C 1
ATOM 3297 O O . GLY A 1 426 ? -15.482 -11.800 41.886 1.00 92.56 426 GLY A O 1
ATOM 3298 N N . GLY A 1 427 ? -14.572 -12.363 43.866 1.00 82.00 427 GLY A N 1
ATOM 3299 C CA . GLY A 1 427 ? -15.285 -11.363 44.656 1.00 82.00 427 GLY A CA 1
ATOM 3300 C C . GLY A 1 427 ? -14.679 -9.985 44.466 1.00 82.00 427 GLY A C 1
ATOM 3301 O O . GLY A 1 427 ? -13.495 -9.863 44.166 1.00 82.00 427 GLY A O 1
ATOM 3302 N N . ALA A 1 428 ? -15.511 -8.954 44.604 1.00 57.72 428 ALA A N 1
ATOM 3303 C CA . ALA A 1 428 ? -15.137 -7.561 44.432 1.00 57.72 428 ALA A CA 1
ATOM 3304 C C . ALA A 1 428 ? -14.072 -7.123 45.456 1.00 57.72 428 ALA A C 1
ATOM 3306 O O . ALA A 1 428 ? -14.356 -6.381 46.382 1.00 57.72 428 ALA A O 1
ATOM 3307 N N . ASN A 1 429 ? -12.812 -7.499 45.245 1.00 50.62 429 ASN A N 1
ATOM 3308 C CA . ASN A 1 429 ? -11.648 -6.931 45.927 1.00 50.62 429 ASN A CA 1
ATOM 3309 C C . ASN A 1 429 ? -11.291 -5.551 45.336 1.00 50.62 429 ASN A C 1
ATOM 3311 O O . ASN A 1 429 ? -10.122 -5.203 45.170 1.00 50.62 429 ASN A O 1
ATOM 3315 N N . ARG A 1 430 ? -12.301 -4.741 44.979 1.00 48.84 430 ARG A N 1
ATOM 3316 C CA . ARG A 1 430 ? -12.083 -3.381 44.460 1.00 48.84 430 ARG A CA 1
ATOM 3317 C C . ARG A 1 430 ? -11.613 -2.404 45.538 1.00 48.84 430 ARG A C 1
ATOM 3319 O O . ARG A 1 430 ? -11.064 -1.367 45.183 1.00 48.84 430 ARG A O 1
ATOM 3326 N N . GLU A 1 431 ? -11.730 -2.747 46.817 1.00 47.88 431 GLU A N 1
ATOM 3327 C CA . GLU A 1 431 ? -11.259 -1.877 47.901 1.00 47.88 431 GLU A CA 1
ATOM 3328 C C . GLU A 1 431 ? -9.734 -1.935 48.099 1.00 47.88 431 GLU A C 1
ATOM 3330 O O . GLU A 1 431 ? -9.117 -0.910 48.378 1.00 47.88 431 GLU A O 1
ATOM 3335 N N . ALA A 1 432 ? -9.075 -3.067 47.827 1.00 46.72 432 ALA A N 1
ATOM 3336 C CA . ALA A 1 432 ? -7.620 -3.175 47.998 1.00 46.72 432 ALA A CA 1
ATOM 3337 C C . ALA A 1 432 ? -6.814 -2.481 46.875 1.00 46.72 432 ALA A C 1
ATOM 3339 O O . ALA A 1 432 ? -5.734 -1.945 47.117 1.00 46.72 432 ALA A O 1
ATOM 3340 N N . GLY A 1 433 ? -7.339 -2.455 45.643 1.00 42.69 433 GLY A N 1
ATOM 3341 C CA . GLY A 1 433 ? -6.658 -1.843 44.492 1.00 42.69 433 GLY A CA 1
ATOM 3342 C C . GLY A 1 433 ? -6.780 -0.316 44.424 1.00 42.69 433 GLY A C 1
ATOM 3343 O O . GLY A 1 433 ? -5.852 0.351 43.971 1.00 42.69 433 GLY A O 1
ATOM 3344 N N . ALA A 1 434 ? -7.894 0.249 44.901 1.00 44.97 434 ALA A N 1
ATOM 3345 C CA . ALA A 1 434 ? -8.084 1.700 44.965 1.00 44.97 434 ALA A CA 1
ATOM 3346 C C . ALA A 1 434 ? -7.261 2.339 46.101 1.00 44.97 434 ALA A C 1
ATOM 3348 O O . ALA A 1 434 ? -6.689 3.412 45.912 1.00 44.97 434 ALA A O 1
ATOM 3349 N N . ALA A 1 435 ? -7.114 1.648 47.239 1.00 45.03 435 ALA A N 1
ATOM 3350 C CA . ALA A 1 435 ? -6.288 2.112 48.356 1.00 45.03 435 ALA A CA 1
ATOM 3351 C C . ALA A 1 435 ? -4.787 2.179 48.006 1.00 45.03 435 ALA A C 1
ATOM 3353 O O . ALA A 1 435 ? -4.098 3.098 48.438 1.00 45.03 435 ALA A O 1
ATOM 3354 N N . GLY A 1 436 ? -4.282 1.264 47.168 1.00 42.66 436 GLY A N 1
ATOM 3355 C CA . GLY A 1 436 ? -2.878 1.263 46.732 1.00 42.66 436 GLY A CA 1
ATOM 3356 C C . GLY A 1 436 ? -2.505 2.389 45.758 1.00 42.66 436 GLY A C 1
ATOM 3357 O O . GLY A 1 436 ? -1.345 2.789 45.710 1.00 42.66 436 GLY A O 1
ATOM 3358 N N . VAL A 1 437 ? -3.471 2.929 45.004 1.00 48.09 437 VAL A N 1
ATOM 3359 C CA . VAL A 1 437 ? -3.249 4.090 44.119 1.00 48.09 437 VAL A CA 1
ATOM 3360 C C . VAL A 1 437 ? -3.411 5.401 44.894 1.00 48.09 437 VAL A C 1
ATOM 3362 O O . VAL A 1 437 ? -2.592 6.298 44.729 1.00 48.09 437 VAL A O 1
ATOM 3365 N N . ALA A 1 438 ? -4.378 5.483 45.814 1.00 46.00 438 ALA A N 1
ATOM 3366 C CA . ALA A 1 438 ? -4.544 6.649 46.686 1.00 46.00 438 ALA A CA 1
ATOM 3367 C C . ALA A 1 438 ? -3.369 6.831 47.673 1.00 46.00 438 ALA A C 1
ATOM 3369 O O . ALA A 1 438 ? -2.948 7.956 47.928 1.00 46.00 438 ALA A O 1
ATOM 3370 N N . ALA A 1 439 ? -2.778 5.742 48.180 1.00 45.31 439 ALA A N 1
ATOM 3371 C CA . ALA A 1 439 ? -1.597 5.810 49.048 1.00 45.31 439 ALA A CA 1
ATOM 3372 C C . ALA A 1 439 ? -0.307 6.213 48.303 1.00 45.31 439 ALA A C 1
ATOM 3374 O O . ALA A 1 439 ? 0.630 6.697 48.930 1.00 45.31 439 ALA A O 1
ATOM 3375 N N . ALA A 1 440 ? -0.253 6.046 46.975 1.00 46.09 440 ALA A N 1
ATOM 3376 C CA . ALA A 1 440 ? 0.880 6.478 46.154 1.00 46.09 440 ALA A CA 1
ATOM 3377 C C . ALA A 1 440 ? 0.804 7.966 45.751 1.00 46.09 440 ALA A C 1
ATOM 3379 O O . ALA A 1 440 ? 1.833 8.555 45.426 1.00 46.09 440 ALA A O 1
ATOM 3380 N N . GLU A 1 441 ? -0.384 8.582 45.795 1.00 47.69 441 GLU A N 1
ATOM 3381 C CA . GLU A 1 441 ? -0.561 10.033 45.605 1.00 47.69 441 GLU A CA 1
ATOM 3382 C C . GLU A 1 441 ? -0.357 10.837 46.903 1.00 47.69 441 GLU A C 1
ATOM 3384 O O . GLU A 1 441 ? -0.095 12.036 46.846 1.00 47.69 441 GLU A O 1
ATOM 3389 N N . ALA A 1 442 ? -0.370 10.184 48.070 1.00 47.28 442 ALA A N 1
ATOM 3390 C CA . ALA A 1 442 ? -0.010 10.782 49.357 1.00 47.28 442 ALA A CA 1
ATOM 3391 C C . ALA A 1 442 ? 1.513 10.705 49.616 1.00 47.28 442 ALA A C 1
ATOM 3393 O O . ALA A 1 442 ? 1.978 10.075 50.565 1.00 47.28 442 ALA A O 1
ATOM 3394 N N . GLY A 1 443 ? 2.304 11.319 48.732 1.00 41.16 443 GLY A N 1
ATOM 3395 C CA . GLY A 1 443 ? 3.731 11.592 48.950 1.00 41.16 443 GLY A CA 1
ATOM 3396 C C . GLY A 1 443 ? 3.964 12.839 49.825 1.00 41.16 443 GLY A C 1
ATOM 3397 O O . GLY A 1 443 ? 3.058 13.654 49.978 1.00 41.16 443 GLY A O 1
ATOM 3398 N N . PRO A 1 444 ? 5.156 12.992 50.429 1.00 47.50 444 PRO A N 1
ATOM 3399 C CA . PRO A 1 444 ? 5.349 13.727 51.676 1.00 47.50 444 PRO A CA 1
ATOM 3400 C C . PRO A 1 444 ? 5.439 15.250 51.508 1.00 47.50 444 PRO A C 1
ATOM 3402 O O . PRO A 1 444 ? 6.205 15.740 50.688 1.00 47.50 444 PRO A O 1
ATOM 3405 N N . GLY A 1 445 ? 4.736 15.961 52.396 1.00 45.41 445 GLY A N 1
ATOM 3406 C CA . GLY A 1 445 ? 5.193 17.203 53.026 1.00 45.41 445 GLY A CA 1
ATOM 3407 C C . GLY A 1 445 ? 5.363 18.430 52.131 1.00 45.41 445 GLY A C 1
ATOM 3408 O O . GLY A 1 445 ? 6.414 18.637 51.533 1.00 45.41 445 GLY A O 1
ATOM 3409 N N . ASP A 1 446 ? 4.364 19.311 52.177 1.00 43.91 446 ASP A N 1
ATOM 3410 C CA . ASP A 1 446 ? 4.514 20.741 51.901 1.00 43.91 446 ASP A CA 1
ATOM 3411 C C . ASP A 1 446 ? 5.701 21.312 52.700 1.00 43.91 446 ASP A C 1
ATOM 3413 O O . ASP A 1 446 ? 5.662 21.400 53.930 1.00 43.91 446 ASP A O 1
ATOM 3417 N N . HIS A 1 447 ? 6.759 21.725 52.001 1.00 45.19 447 HIS A N 1
ATOM 3418 C CA . HIS A 1 447 ? 7.735 22.659 52.549 1.00 45.19 447 HIS A CA 1
ATOM 3419 C C . HIS A 1 447 ? 7.143 24.077 52.469 1.00 45.19 447 HIS A C 1
ATOM 3421 O O . HIS A 1 447 ? 6.732 24.496 51.382 1.00 45.19 447 HIS A O 1
ATOM 3427 N N . PRO A 1 448 ? 7.104 24.841 53.576 1.00 49.03 448 PRO A N 1
ATOM 3428 C CA . PRO A 1 448 ? 6.607 26.209 53.554 1.00 49.03 448 PRO A CA 1
ATOM 3429 C C . PRO A 1 448 ? 7.512 27.078 52.675 1.00 49.03 448 PRO A C 1
ATOM 3431 O O . PRO A 1 448 ? 8.735 27.072 52.809 1.00 49.03 448 PRO A O 1
ATOM 3434 N N . ARG A 1 449 ? 6.893 27.821 51.752 1.00 44.97 449 ARG A N 1
ATOM 3435 C CA . ARG A 1 449 ? 7.565 28.836 50.938 1.00 44.97 449 ARG A CA 1
ATOM 3436 C C . ARG A 1 449 ? 7.982 29.999 51.835 1.00 44.97 449 ARG A C 1
ATOM 3438 O O . ARG A 1 449 ? 7.125 30.683 52.383 1.00 44.97 449 ARG A O 1
ATOM 3445 N N . GLU A 1 450 ? 9.289 30.217 51.938 1.00 44.91 450 GLU A N 1
ATOM 3446 C CA . GLU A 1 450 ? 9.878 31.450 52.456 1.00 44.91 450 GLU A CA 1
ATOM 3447 C C . GLU A 1 450 ? 9.404 32.648 51.625 1.00 44.91 450 GLU A C 1
ATOM 3449 O O . GLU A 1 450 ? 9.604 32.736 50.410 1.00 44.91 450 GLU A O 1
ATOM 3454 N N . GLU A 1 451 ? 8.744 33.564 52.320 1.00 41.62 451 GLU A N 1
ATOM 3455 C CA . GLU A 1 451 ? 8.289 34.857 51.846 1.00 41.62 451 GLU A CA 1
ATOM 3456 C C . GLU A 1 451 ? 9.501 35.801 51.783 1.00 41.62 451 GLU A C 1
ATOM 3458 O O . GLU A 1 451 ? 9.960 36.337 52.791 1.00 41.62 451 GLU A O 1
ATOM 3463 N N . VAL A 1 452 ? 10.076 35.970 50.589 1.00 51.09 452 VAL A N 1
ATOM 3464 C CA . VAL A 1 452 ? 11.157 36.938 50.366 1.00 51.09 452 VAL A CA 1
ATOM 3465 C C . VAL A 1 452 ? 10.550 38.335 50.278 1.00 51.09 452 VAL A C 1
ATOM 3467 O O . VAL A 1 452 ? 9.984 38.733 49.259 1.00 51.09 452 VAL A O 1
ATOM 3470 N N . ALA A 1 453 ? 10.687 39.074 51.376 1.00 49.00 453 ALA A N 1
ATOM 3471 C CA . ALA A 1 453 ? 10.381 40.490 51.481 1.00 49.00 453 ALA A CA 1
ATOM 3472 C C . ALA A 1 453 ? 11.242 41.314 50.506 1.00 49.00 453 ALA A C 1
ATOM 3474 O O . ALA A 1 453 ? 12.471 41.337 50.589 1.00 49.00 453 ALA A O 1
ATOM 3475 N N . ALA A 1 454 ? 10.583 42.028 49.594 1.00 49.69 454 ALA A N 1
ATOM 3476 C CA . ALA A 1 454 ? 11.214 43.029 48.747 1.00 49.69 454 ALA A CA 1
ATOM 3477 C C . ALA A 1 454 ? 11.462 44.309 49.561 1.00 49.69 454 ALA A C 1
ATOM 3479 O O . ALA A 1 454 ? 10.545 45.076 49.855 1.00 49.69 454 ALA A O 1
ATOM 3480 N N . VAL A 1 455 ? 12.727 44.520 49.926 1.00 56.78 455 VAL A N 1
ATOM 3481 C CA . VAL A 1 455 ? 13.256 45.780 50.455 1.00 56.78 455 VAL A CA 1
ATOM 3482 C C . VAL A 1 455 ? 13.310 46.805 49.324 1.00 56.78 455 VAL A C 1
ATOM 3484 O O . VAL A 1 455 ? 13.849 46.544 48.250 1.00 56.78 455 VAL A O 1
ATOM 3487 N N . GLY A 1 456 ? 12.720 47.970 49.579 1.00 50.09 456 GLY A N 1
ATOM 3488 C CA . GLY A 1 456 ? 12.683 49.087 48.651 1.00 50.09 456 GLY A CA 1
ATOM 3489 C C . GLY A 1 456 ? 14.018 49.808 48.479 1.00 50.09 456 GLY A C 1
ATOM 3490 O O . GLY A 1 456 ? 14.887 49.805 49.347 1.00 50.09 456 GLY A O 1
ATOM 3491 N N . THR A 1 457 ? 14.108 50.535 47.372 1.00 53.91 457 THR A N 1
ATOM 3492 C CA . THR A 1 457 ? 14.999 51.684 47.205 1.00 53.91 457 THR A CA 1
ATOM 3493 C C . THR A 1 457 ? 14.193 52.801 46.564 1.00 53.91 457 THR A C 1
ATOM 3495 O O . THR A 1 457 ? 13.643 52.634 45.476 1.00 53.91 457 THR A O 1
ATOM 3498 N N . GLY A 1 458 ? 14.082 53.915 47.282 1.00 53.84 458 GLY A N 1
ATOM 3499 C CA . GLY A 1 458 ? 13.463 55.140 46.805 1.00 53.84 458 GLY A CA 1
ATOM 3500 C C . GLY A 1 458 ? 14.445 56.088 46.112 1.00 53.84 458 GLY A C 1
ATOM 3501 O O . GLY A 1 458 ? 15.656 55.899 46.161 1.00 53.84 458 GLY A O 1
ATOM 3502 N N . ALA A 1 459 ? 13.840 57.143 45.560 1.00 57.50 459 ALA A N 1
ATOM 3503 C CA . ALA A 1 459 ? 14.358 58.492 45.311 1.00 57.50 459 ALA A CA 1
ATOM 3504 C C . ALA A 1 459 ? 15.586 58.664 44.391 1.00 57.50 459 ALA A C 1
ATOM 3506 O O . ALA A 1 459 ? 16.725 58.482 44.812 1.00 57.50 459 ALA A O 1
ATOM 3507 N N . ARG A 1 460 ? 15.378 59.249 43.206 1.00 47.72 460 ARG A N 1
ATOM 3508 C CA . ARG A 1 460 ? 15.381 60.707 42.967 1.00 47.72 460 ARG A CA 1
ATOM 3509 C C . ARG A 1 460 ? 14.839 61.034 41.582 1.00 47.72 460 ARG A C 1
ATOM 3511 O O . ARG A 1 460 ? 15.021 60.188 40.681 1.00 47.72 460 ARG A O 1
#

Foldseek 3Di:
DDDDDDDDDDDDDPDDDDPDDDPPPPPCCDPVNVLVVLLVLLVVLLVLLLLLVLLVLQLLCVLLVHDNVLSVLQSLLLLLLLLLLLLLCLLQPQQDQDDPDRPLQQQLSQQLVVQSLVVNVVSLVSSVVSCVVVLVVLCVLCVVLVNNVLSVQLVVLSVVLSVLSVCVSPPPDVGDRSPPSPSSVVSNVSSLSNLLSVQLSSQCSNPNPPVLSNPLRSQLSSLSSNLSSNSCSLSRRNLVSCVVSPDLVSLLSSVSSVVVSVVSCVVSLVSNVVSLVVVCCVVQNPDLVSLVVDPSSVSSVVSVVSSVVSVCSVVVPPVQADSDSDPPDDDSVLVVPVPDDDEADDDPPPQSEEAEQEVHPPLPVSVVVVVLVRDDAFGKYKGKYLYPCCVPVVCVSQVVQQKDWPDKDWDDDDNRIMIITIIGRHDPPVVVVVVVVVVVVPDDDDDDDDDDDDDDDDDD

Secondary structure (DSSP, 8-state):
--------------------PPPP------HHHHHHHHHHHHHHHHHHHHHHHHHHHHHHHHHTT--TTHHHHHHHHHHHHHHHHHHHHIIIII----GGGHHHHHHHHHHHHHHHHHHHHHHHHHHHHHHHHHHHHHHHHHHHTT-HHHHHHHHHHHHHHHHHHHHHHHS--SS--TT-HHHHHHHHHHHHHHHHHHHHHHHHHHHTT-HHHHHHHHHHHHHHHHHHHHHHIIIIIIHHHHHHT--HHHHHHHHHHHHHHHHHHHHHHHHHHHHHHHHHHHHHTT-HHHHHHSHHHHHHHHHHHHHHHHHHHHHHSGGGTTT-SSTT---STTGGGTTS-------S-S-SEEEEETTSSGGGHHHHHHHHHHSPTTPEEEEEE--TTHHHHHHHHHHHTT-EEEEEEEESSGGG-EEEEEEEPPP-THHHHHHHHHHHH-----PPPP----------

Radius of gyration: 30.91 Å; chains: 1; bounding box: 56×134×90 Å

pLDDT: mean 79.61, std 20.93, range [29.7, 98.69]